Protein AF-A0A8S1NZS0-F1 (afdb_monomer)

Solvent-accessible surface area (backbone atoms only — not comparable to full-atom values): 22366 Å² total; per-residue (Å²): 140,82,88,70,93,69,79,76,88,57,91,76,76,80,72,79,86,80,85,79,80,86,86,72,82,91,85,85,81,87,85,85,84,85,87,84,82,86,85,81,89,86,92,83,90,81,82,81,94,70,85,78,74,78,70,77,85,67,75,77,87,76,78,76,76,89,68,89,74,79,95,69,100,64,89,71,76,60,62,67,59,50,51,51,54,54,50,51,50,67,73,40,63,88,79,57,61,64,71,59,52,51,53,52,46,50,54,53,43,51,53,36,51,53,52,38,52,51,19,60,79,68,76,42,92,37,68,73,44,51,55,50,44,52,50,44,32,55,48,52,18,50,52,29,46,76,53,66,38,34,69,63,17,39,49,34,53,47,49,49,63,75,75,44,90,70,81,53,38,67,62,45,19,51,52,26,47,54,43,18,53,33,28,43,77,62,69,36,50,65,63,16,49,56,33,37,55,56,17,39,59,28,26,57,76,70,63,40,42,51,60,38,18,56,44,34,39,53,48,14,47,49,30,27,79,70,70,38,50,69,61,14,52,52,30,30,53,52,18,48,54,34,37,50,69,61,35,72,96,44,71,63,79,43,30,67,52,34,42,50,45,16,49,40,27,42,74,71,65,38,49,69,63,15,50,57,30,42,53,50,25,51,56,36,48,50,75,77,39,91,52,88,49,39,58,85,44,22,66,57,28,40,51,51,12,52,48,28,46,76,72,67,39,51,69,61,11,47,52,25,31,52,50,18,55,59,10,60,83,80,62,56,67,61,49,22,52,45,26,40,52,46,15,55,47,27,46,79,70,70,37,54,70,61,14,49,54,29,39,52,55,20,48,55,42,35,68,73,55,45,58,77,84,35,67,71,46,46,48,50,54,54,65,60,57,66,78,76,81,126

Organism: Paramecium primaurelia (NCBI:txid5886)

Sequence (390 aa):
MSNSLIKEPTKSDCQNQEQMQGLTGSKYLSINPTNLENIMNINGFEPKLQQEMVKPVIDSNIIQTIKTISDDEHQTINLDQINIQLTEIEQDMSNTNFNQILASLNIIFEKLSESINYNIENELPYQKHIVYQLRVSVLLSKVYKFMGDYRTSIHWLQRIRENYLVFDPNFAGKIMVELSKLYFLNFQIRESQEILHQALLHFEKIQWKAEIAKTLLLQARMCSWMNNFDLATKLSYGAISLLREAYINDETKLDQAYFILAECHYVSKKYDTAKEFLVKVLQLKLQTEQQENHPTFLETYNLLGLIHAQIYDLKTSYFYFCQAYKCININPIQKGQILNNLSVIQKFLGQLELAGRCQNVANEIYGKFLSENHYLFKRLVLNSIIESQQ

pLDDT: mean 79.5, std 25.77, range [21.34, 98.38]

Radius of gyration: 25.46 Å; Cα contacts (8 Å, |Δi|>4): 378; chains: 1; bounding box: 58×53×76 Å

Nearest PDB structures (foldseek):
  4g2v-assembly1_A  TM=7.480E-01  e=8.561E-06  Mus musculus
  8rtc-assembly2_B  TM=6.155E-01  e=3.350E-05  Bacillus phage phi3T
  8rsv-assembly2_B  TM=6.006E-01  e=7.659E-05  Bacillus phage phi3T
  8rtc-assembly1_A  TM=5.729E-01  e=7.349E-05  Bacillus phage phi3T
  1hz4-assembly1_A  TM=5.115E-01  e=2.339E-04  Escherichia coli

Secondary structure (DSSP, 8-state):
----SS----TTTT---------S-----------------------------------TT-----------S-----HHHHHHHHHHHHHHTTTS-HHHHHHHHHHHHHHHHHHHHHHHHTT---HHHHHHHHHHHHHHHHHHHHTT-HHHHHHHHHHHHHH-----HHHHHHHHHHHHHHHHHTT-HHHHHHHHHHHHHHHHHTT-HHHHHHHHHHHHHHHHHTT-HHHHHHHHHHHHHHHHHHSTT-GGGGHHHHHHHHHHHHHTT-HHHHHHHHHHHHHHHHHH-S-TTSGGGHHHHHHHHHHHHHTT-HHHHHHHHHHHHHT--S-HHHHHHHHHHHHHHHHHTT-HHHHHHHHHHHHHHHHHHS-TTSHHHHHHHHHHHGGG--

Mean predicted aligned error: 12.1 Å

Structure (mmCIF, N/CA/C/O backbone):
data_AF-A0A8S1NZS0-F1
#
_entry.id   AF-A0A8S1NZS0-F1
#
loop_
_atom_site.group_PDB
_atom_site.id
_atom_site.type_symbol
_atom_site.label_atom_id
_atom_site.label_alt_id
_atom_site.label_comp_id
_atom_site.label_asym_id
_atom_site.label_entity_id
_atom_site.label_seq_id
_atom_site.pdbx_PDB_ins_code
_atom_site.Cartn_x
_atom_site.Cartn_y
_atom_site.Cartn_z
_atom_site.occupancy
_atom_site.B_iso_or_equiv
_atom_site.auth_seq_id
_atom_site.auth_comp_id
_atom_site.auth_asym_id
_atom_site.auth_atom_id
_atom_site.pdbx_PDB_model_num
ATOM 1 N N . MET A 1 1 ? -11.697 -28.911 26.126 1.00 26.25 1 MET A N 1
ATOM 2 C CA . MET A 1 1 ? -10.290 -28.516 26.341 1.00 26.25 1 MET A CA 1
ATOM 3 C C . MET A 1 1 ? -9.881 -27.637 25.173 1.00 26.25 1 MET A C 1
ATOM 5 O O . MET A 1 1 ? -9.633 -28.147 24.091 1.00 26.25 1 MET A O 1
ATOM 9 N N . SER A 1 2 ? -9.983 -26.322 25.355 1.00 24.78 2 SER A N 1
ATOM 10 C CA . SER A 1 2 ? -9.797 -25.298 24.324 1.00 24.78 2 SER A CA 1
ATOM 11 C C . SER A 1 2 ? -8.442 -24.617 24.513 1.00 24.78 2 SER A C 1
ATOM 13 O O . SER A 1 2 ? -8.264 -23.857 25.464 1.00 24.78 2 SER A O 1
ATOM 15 N N . ASN A 1 3 ? -7.499 -24.875 23.609 1.00 22.97 3 ASN A N 1
ATOM 16 C CA . ASN A 1 3 ? -6.239 -24.139 23.530 1.00 22.97 3 ASN A CA 1
ATOM 17 C C . ASN A 1 3 ? -6.481 -22.824 22.773 1.00 22.97 3 ASN A C 1
ATOM 19 O O . ASN A 1 3 ? -6.301 -22.762 21.560 1.00 22.97 3 ASN A O 1
ATOM 23 N N . SER A 1 4 ? -6.931 -21.783 23.482 1.00 27.23 4 SER A N 1
ATOM 24 C CA . SER A 1 4 ? -6.875 -20.407 22.973 1.00 27.23 4 SER A CA 1
ATOM 25 C C . SER A 1 4 ? -5.466 -19.863 23.211 1.00 27.23 4 SER A C 1
ATOM 27 O O . SER A 1 4 ? -5.065 -19.670 24.357 1.00 27.23 4 SER A O 1
ATOM 29 N N . LEU A 1 5 ? -4.712 -19.638 22.132 1.00 26.12 5 LEU A N 1
ATOM 30 C CA . LEU A 1 5 ? -3.367 -19.043 22.153 1.00 26.12 5 LEU A CA 1
ATOM 31 C C . LEU A 1 5 ? -3.381 -17.507 22.260 1.00 26.12 5 LEU A C 1
ATOM 33 O O . LEU A 1 5 ? -2.327 -16.886 22.217 1.00 26.12 5 LEU A O 1
ATOM 37 N N . ILE A 1 6 ? -4.551 -16.884 22.430 1.00 30.97 6 ILE A N 1
ATOM 38 C CA . ILE A 1 6 ? -4.674 -15.441 22.652 1.00 30.97 6 ILE A CA 1
ATOM 39 C C . ILE A 1 6 ? -5.481 -15.253 23.937 1.00 30.97 6 ILE A C 1
ATOM 41 O O . ILE A 1 6 ? -6.683 -15.526 23.979 1.00 30.97 6 ILE A O 1
ATOM 45 N N . LYS A 1 7 ? -4.803 -14.846 25.016 1.00 31.20 7 LYS A N 1
ATOM 46 C CA . LYS A 1 7 ? -5.473 -14.395 26.239 1.00 31.20 7 LYS A CA 1
ATOM 47 C C . LYS A 1 7 ? -6.108 -13.039 25.946 1.00 31.20 7 LYS A C 1
ATOM 49 O O . LYS A 1 7 ? -5.405 -12.100 25.585 1.00 31.20 7 LYS A O 1
ATOM 54 N N . GLU A 1 8 ? -7.422 -12.934 26.123 1.00 33.94 8 GLU A N 1
ATOM 55 C CA . GLU A 1 8 ? -8.054 -11.628 26.306 1.00 33.94 8 GLU A CA 1
ATOM 56 C C . GLU A 1 8 ? -7.363 -10.918 27.486 1.00 33.94 8 GLU A C 1
ATOM 58 O O . GLU A 1 8 ? -7.071 -11.580 28.491 1.00 33.94 8 GLU A O 1
ATOM 63 N N . PRO A 1 9 ? -7.053 -9.612 27.391 1.00 34.00 9 PRO A N 1
ATOM 64 C CA . PRO A 1 9 ? -6.367 -8.906 28.464 1.00 34.00 9 PRO A CA 1
ATOM 65 C C . PRO A 1 9 ? -7.216 -8.961 29.739 1.00 34.00 9 PRO A C 1
ATOM 67 O O . PRO A 1 9 ? -8.332 -8.441 29.802 1.00 34.00 9 PRO A O 1
ATOM 70 N N . THR A 1 10 ? -6.694 -9.625 30.769 1.00 35.28 10 THR A N 1
ATOM 71 C CA . THR A 1 10 ? -7.351 -9.714 32.072 1.00 35.28 10 THR A CA 1
ATOM 72 C C . THR A 1 10 ? -7.239 -8.387 32.820 1.00 35.28 10 THR A C 1
ATOM 74 O O . THR A 1 10 ? -6.244 -7.675 32.705 1.00 35.28 10 THR A O 1
ATOM 77 N N . LYS A 1 11 ? -8.250 -8.069 33.645 1.00 35.59 11 LYS A N 1
ATOM 78 C CA . LYS A 1 11 ? -8.364 -6.825 34.441 1.00 35.59 11 LYS A CA 1
ATOM 79 C C . LYS A 1 11 ? -7.124 -6.458 35.289 1.00 35.59 11 LYS A C 1
ATOM 81 O O . LYS A 1 11 ? -7.068 -5.330 35.768 1.00 35.59 11 LYS A O 1
ATOM 86 N N . SER A 1 12 ? -6.162 -7.364 35.487 1.00 29.83 12 SER A N 1
ATOM 87 C CA . SER A 1 12 ? -4.940 -7.142 36.272 1.00 29.83 12 SER A CA 1
ATOM 88 C C . SER A 1 12 ? -3.795 -6.458 35.518 1.00 29.83 12 SER A C 1
ATOM 90 O O . SER A 1 12 ? -2.916 -5.906 36.169 1.00 29.83 12 SER A O 1
ATOM 92 N N . ASP A 1 13 ? -3.797 -6.427 34.181 1.00 32.12 13 ASP A N 1
ATOM 93 C CA . ASP A 1 13 ? -2.652 -5.897 33.414 1.00 32.12 13 ASP A CA 1
ATOM 94 C C . ASP A 1 13 ? -2.707 -4.366 33.217 1.00 32.12 13 ASP A C 1
ATOM 96 O O . ASP A 1 13 ? -1.810 -3.761 32.634 1.00 32.12 13 ASP A O 1
ATOM 100 N N . CYS A 1 14 ? -3.746 -3.706 33.744 1.00 36.06 14 CYS A N 1
ATOM 101 C CA . CYS A 1 14 ? -3.993 -2.267 33.594 1.00 36.06 14 CYS A CA 1
ATOM 102 C C . CYS A 1 14 ? -3.545 -1.399 34.790 1.00 36.06 14 CYS A C 1
ATOM 104 O O . CYS A 1 14 ? -3.998 -0.259 34.891 1.00 36.06 14 CYS A O 1
ATOM 106 N N . GLN A 1 15 ? -2.693 -1.893 35.699 1.00 29.33 15 GLN A N 1
ATOM 107 C CA . GLN A 1 15 ? -2.283 -1.139 36.903 1.00 29.33 15 GLN A CA 1
ATOM 108 C C . GLN A 1 15 ? -0.788 -0.798 37.029 1.00 29.33 15 GLN A C 1
ATOM 110 O O . GLN A 1 15 ? -0.389 -0.252 38.052 1.00 29.33 15 GLN A O 1
ATOM 115 N N . ASN A 1 16 ? 0.037 -0.986 35.996 1.00 30.72 16 ASN A N 1
ATOM 116 C CA . ASN A 1 16 ? 1.441 -0.558 36.059 1.00 30.72 16 ASN A CA 1
ATOM 117 C C . ASN A 1 16 ? 1.642 0.833 35.433 1.00 30.72 16 ASN A C 1
ATOM 119 O O . ASN A 1 16 ? 1.916 0.970 34.244 1.00 30.72 16 ASN A O 1
ATOM 123 N N . GLN A 1 17 ? 1.513 1.868 36.269 1.00 32.56 17 GLN A N 1
ATOM 124 C CA . GLN A 1 17 ? 1.746 3.286 35.950 1.00 32.56 17 GLN A CA 1
ATOM 125 C C . GLN A 1 17 ? 3.237 3.708 35.918 1.00 32.56 17 GLN A C 1
ATOM 127 O O . GLN A 1 17 ? 3.521 4.891 35.759 1.00 32.56 17 GLN A O 1
ATOM 132 N N . GLU A 1 18 ? 4.209 2.790 36.009 1.00 29.86 18 GLU A N 1
ATOM 133 C CA . GLU A 1 18 ? 5.625 3.158 36.231 1.00 29.86 18 GLU A CA 1
ATOM 134 C C . GLU A 1 18 ? 6.588 3.051 35.026 1.00 29.86 18 GLU A C 1
ATOM 136 O O . GLU A 1 18 ? 7.779 3.298 35.178 1.00 29.86 18 GLU A O 1
ATOM 141 N N . GLN A 1 19 ? 6.135 2.790 33.795 1.00 31.44 19 GLN A N 1
ATOM 142 C CA . GLN A 1 19 ? 7.040 2.728 32.621 1.00 31.44 19 GLN A CA 1
ATOM 143 C C . GLN A 1 19 ? 7.032 3.984 31.726 1.00 31.44 19 GLN A C 1
ATOM 145 O O . GLN A 1 19 ? 7.035 3.888 30.502 1.00 31.44 19 GLN A O 1
ATOM 150 N N . MET A 1 20 ? 7.071 5.181 32.324 1.00 30.17 20 MET A N 1
ATOM 151 C CA . MET A 1 20 ? 7.105 6.471 31.601 1.00 30.17 20 MET A CA 1
ATOM 152 C C . MET A 1 20 ? 8.432 7.253 31.728 1.00 30.17 20 MET A C 1
ATOM 154 O O . MET A 1 20 ? 8.438 8.475 31.609 1.00 30.17 20 MET A O 1
ATOM 158 N N . GLN A 1 21 ? 9.576 6.580 31.907 1.00 28.95 21 GLN A N 1
ATOM 159 C CA . GLN A 1 21 ? 10.903 7.237 31.932 1.00 28.95 21 GLN A CA 1
ATOM 160 C C . GLN A 1 21 ? 11.754 7.080 30.652 1.00 28.95 21 GLN A C 1
ATOM 162 O O . GLN A 1 21 ? 12.897 7.519 30.614 1.00 28.95 21 GLN A O 1
ATOM 167 N N . GLY A 1 22 ? 11.215 6.536 29.558 1.00 29.12 22 GLY A N 1
ATOM 168 C CA . GLY A 1 22 ? 11.972 6.327 28.309 1.00 29.12 22 GLY A CA 1
ATOM 169 C C . GLY A 1 22 ? 12.024 7.499 27.314 1.00 29.12 22 GLY A C 1
ATOM 170 O O . GLY A 1 22 ? 12.452 7.298 26.182 1.00 29.12 22 GLY A O 1
ATOM 171 N N . LEU A 1 23 ? 11.558 8.703 27.668 1.00 32.06 23 LEU A N 1
ATOM 172 C CA . LEU A 1 23 ? 11.360 9.817 26.719 1.00 32.06 23 LEU A CA 1
ATOM 173 C C . LEU A 1 23 ? 12.347 10.988 26.879 1.00 32.06 23 LEU A C 1
ATOM 175 O O . LEU A 1 23 ? 11.994 12.136 26.614 1.00 32.06 23 LEU A O 1
ATOM 179 N N . THR A 1 24 ? 13.601 10.724 27.253 1.00 27.34 24 THR A N 1
ATOM 180 C CA . THR A 1 24 ? 14.645 11.762 27.283 1.00 27.34 24 THR A CA 1
ATOM 181 C C . THR A 1 24 ? 16.008 11.247 26.818 1.00 27.34 24 THR A C 1
ATOM 183 O O . THR A 1 24 ? 16.605 10.409 27.480 1.00 27.34 24 THR A O 1
ATOM 186 N N . GLY A 1 25 ? 16.539 11.848 25.747 1.00 24.78 25 GLY A N 1
ATOM 187 C CA . GLY A 1 25 ? 17.979 12.087 25.584 1.00 24.78 25 GLY A CA 1
ATOM 188 C C . GLY A 1 25 ? 18.835 10.986 24.949 1.00 24.78 25 GLY A C 1
ATOM 189 O O . GLY A 1 25 ? 19.008 9.900 25.484 1.00 24.78 25 GLY A O 1
ATOM 190 N N . SER A 1 26 ? 19.471 11.330 23.827 1.00 29.12 26 SER A N 1
ATOM 191 C CA . SER A 1 26 ? 20.555 10.567 23.203 1.00 29.12 26 SER A CA 1
ATOM 192 C C . SER A 1 26 ? 21.778 10.410 24.116 1.00 29.12 26 SER A C 1
ATOM 194 O O . SER A 1 26 ? 22.154 11.391 24.761 1.00 29.12 26 SER A O 1
ATOM 196 N N . LYS A 1 27 ? 22.460 9.258 24.025 1.00 23.75 27 LYS A N 1
ATOM 197 C CA . LYS A 1 27 ? 23.930 9.054 23.983 1.00 23.75 27 LYS A CA 1
ATOM 198 C C . LYS A 1 27 ? 24.260 7.665 24.530 1.00 23.75 27 LYS A C 1
ATOM 200 O O . LYS A 1 27 ? 24.270 7.519 25.736 1.00 23.75 27 LYS A O 1
ATOM 205 N N . TYR A 1 28 ? 24.623 6.712 23.673 1.00 25.61 28 TYR A N 1
ATOM 206 C CA . TYR A 1 28 ? 25.728 5.785 23.949 1.00 25.61 28 TYR A CA 1
ATOM 207 C C . TYR A 1 28 ? 26.340 5.329 22.621 1.00 25.61 28 TYR A C 1
ATOM 209 O O . TYR A 1 28 ? 25.691 4.713 21.781 1.00 25.61 28 TYR A O 1
ATOM 217 N N . LEU A 1 29 ? 27.596 5.732 22.438 1.00 22.47 29 LEU A N 1
ATOM 218 C CA . LEU A 1 29 ? 28.526 5.268 21.420 1.00 22.47 29 LEU A CA 1
ATOM 219 C C . LEU A 1 29 ? 29.114 3.911 21.838 1.00 22.47 29 LEU A C 1
ATOM 221 O O . LEU A 1 29 ? 29.404 3.701 23.011 1.00 22.47 29 LEU A O 1
ATOM 225 N N . SER A 1 30 ? 29.334 3.068 20.826 1.00 23.08 30 SER A N 1
ATOM 226 C CA . SER A 1 30 ? 30.471 2.153 20.632 1.00 23.08 30 SER A CA 1
ATOM 227 C C . SER A 1 30 ? 30.956 1.280 21.796 1.00 23.08 30 SER A C 1
ATOM 229 O O . SER A 1 30 ? 31.664 1.777 22.666 1.00 23.08 30 SER A O 1
ATOM 231 N N . ILE A 1 31 ? 30.799 -0.044 21.655 1.00 24.03 31 ILE A N 1
ATOM 232 C CA . ILE A 1 31 ? 31.847 -1.027 21.993 1.00 24.03 31 ILE A CA 1
ATOM 233 C C . ILE A 1 31 ? 31.785 -2.183 20.971 1.00 24.03 31 ILE A C 1
ATOM 235 O O . ILE A 1 31 ? 30.819 -2.935 20.934 1.00 24.03 31 ILE A O 1
ATOM 239 N N . ASN A 1 32 ? 32.832 -2.308 20.150 1.00 22.72 32 ASN A N 1
ATOM 240 C CA . ASN A 1 32 ? 33.303 -3.573 19.561 1.00 22.72 32 ASN A CA 1
ATOM 241 C C . ASN A 1 32 ? 34.214 -4.241 20.614 1.00 22.72 32 ASN A C 1
ATOM 243 O O . ASN A 1 32 ? 34.877 -3.490 21.340 1.00 22.72 32 ASN A O 1
ATOM 247 N N . PRO A 1 33 ? 34.324 -5.586 20.705 1.00 26.41 33 PRO A N 1
ATOM 248 C CA . PRO A 1 33 ? 35.338 -6.242 19.866 1.00 26.41 33 PRO A CA 1
ATOM 249 C C . PRO A 1 33 ? 35.125 -7.739 19.498 1.00 26.41 33 PRO A C 1
ATOM 251 O O . PRO A 1 33 ? 34.581 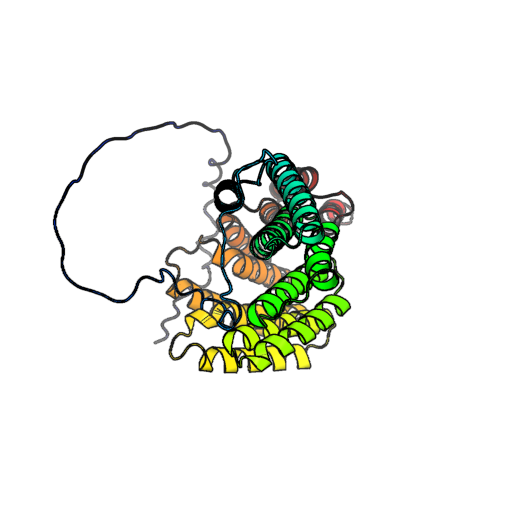-8.536 20.250 1.00 26.41 33 PRO A O 1
ATOM 254 N N . THR A 1 34 ? 35.684 -8.076 18.327 1.00 22.97 34 THR A N 1
ATOM 255 C CA . THR A 1 34 ? 36.496 -9.262 17.955 1.00 22.97 34 THR A CA 1
ATOM 256 C C . THR A 1 34 ? 35.988 -10.710 18.072 1.00 22.97 34 THR A C 1
ATOM 258 O O . THR A 1 34 ? 35.722 -11.219 19.153 1.00 22.97 34 THR A O 1
ATOM 261 N N . ASN A 1 3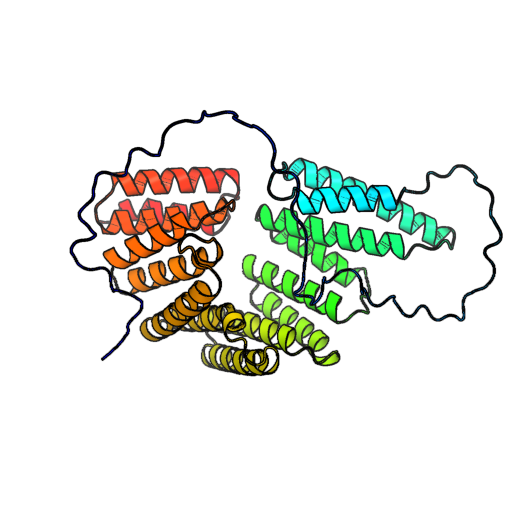5 ? 36.166 -11.393 16.931 1.00 22.48 35 ASN A N 1
ATOM 262 C CA . ASN A 1 35 ? 36.634 -12.771 16.724 1.00 22.48 35 ASN A CA 1
ATOM 263 C C . ASN A 1 35 ? 35.754 -13.947 17.164 1.00 22.48 35 ASN A C 1
ATOM 265 O O . ASN A 1 35 ? 35.773 -14.370 18.314 1.00 22.48 35 ASN A O 1
ATOM 269 N N . LEU A 1 36 ? 35.177 -14.610 16.159 1.00 24.98 36 LEU A N 1
ATOM 270 C CA . LEU A 1 36 ? 35.115 -16.070 16.103 1.00 24.98 36 LEU A CA 1
ATOM 271 C C . LEU A 1 36 ? 35.247 -16.509 14.639 1.00 24.98 36 LEU A C 1
ATOM 273 O O . LEU A 1 36 ? 34.287 -16.530 13.873 1.00 24.98 36 LEU A O 1
ATOM 277 N N . GLU A 1 37 ? 36.489 -16.800 14.258 1.00 21.34 37 GLU A N 1
ATOM 278 C CA . GLU A 1 37 ? 36.813 -17.597 13.082 1.00 21.34 37 GLU A CA 1
ATOM 279 C C . GLU A 1 37 ? 36.478 -19.073 13.349 1.00 21.34 37 GLU A C 1
ATOM 281 O O . GLU A 1 37 ? 36.821 -19.616 14.396 1.00 21.34 37 GLU A O 1
ATOM 286 N N . ASN A 1 38 ? 35.886 -19.701 12.329 1.00 24.42 38 ASN A N 1
ATOM 287 C CA . ASN A 1 38 ? 35.944 -21.122 11.981 1.00 24.42 38 ASN A CA 1
ATOM 288 C C . ASN A 1 38 ? 35.380 -22.159 12.972 1.00 24.42 38 ASN A C 1
ATOM 290 O O . ASN A 1 38 ? 36.015 -22.508 13.956 1.00 24.42 38 ASN A O 1
ATOM 294 N N . ILE A 1 39 ? 34.278 -22.809 12.569 1.00 24.62 39 ILE A N 1
ATOM 295 C CA . ILE A 1 39 ? 34.242 -24.262 12.318 1.00 24.62 39 ILE A CA 1
ATOM 296 C C . ILE A 1 39 ? 33.180 -24.572 11.249 1.00 24.62 39 ILE A C 1
ATOM 298 O O . ILE A 1 39 ? 32.143 -23.927 11.124 1.00 24.62 39 ILE A O 1
ATOM 302 N N . MET A 1 40 ? 33.553 -25.551 10.437 1.00 21.61 40 MET A N 1
ATOM 303 C CA . MET A 1 40 ? 33.023 -26.005 9.163 1.00 21.61 40 MET A CA 1
ATOM 304 C C . MET A 1 40 ? 31.633 -26.667 9.224 1.00 21.61 40 MET A C 1
ATOM 306 O O . MET A 1 40 ? 31.374 -27.509 10.072 1.00 21.61 40 MET A O 1
ATOM 310 N N . ASN A 1 41 ? 30.808 -26.319 8.229 1.00 24.05 41 ASN A N 1
ATOM 311 C CA . ASN A 1 41 ? 30.302 -27.201 7.165 1.00 24.05 41 ASN A CA 1
ATOM 312 C C . ASN A 1 41 ? 29.638 -28.544 7.568 1.00 24.05 41 ASN A C 1
ATOM 314 O O . ASN A 1 41 ? 30.324 -29.441 8.049 1.00 24.05 41 ASN A O 1
ATOM 318 N N . ILE A 1 42 ? 28.350 -28.725 7.214 1.00 23.30 42 ILE A N 1
ATOM 319 C CA . ILE A 1 42 ? 27.843 -29.731 6.241 1.00 23.30 42 ILE A CA 1
ATOM 320 C C . ILE A 1 42 ? 26.293 -29.868 6.309 1.00 23.30 42 ILE A C 1
ATOM 322 O O . ILE A 1 42 ? 25.722 -30.222 7.335 1.00 23.30 42 ILE A O 1
ATOM 326 N N . ASN A 1 43 ? 25.675 -29.673 5.133 1.00 24.36 43 ASN A N 1
ATOM 327 C CA . ASN A 1 43 ? 24.401 -30.194 4.596 1.00 24.36 43 ASN A CA 1
ATOM 328 C C . ASN A 1 43 ? 23.028 -29.609 4.985 1.00 24.36 43 ASN A C 1
ATOM 330 O O . ASN A 1 43 ? 22.453 -29.904 6.026 1.00 24.36 43 ASN A O 1
ATOM 334 N N . GLY A 1 44 ? 22.434 -28.935 3.991 1.00 23.72 44 GLY A N 1
ATOM 335 C CA . GLY A 1 44 ? 21.007 -28.627 3.869 1.00 23.72 44 GLY A CA 1
ATOM 336 C C . GLY A 1 44 ? 20.737 -27.721 2.661 1.00 23.72 44 GLY A C 1
ATOM 337 O O . GLY A 1 44 ? 20.293 -26.593 2.829 1.00 23.72 44 GLY A O 1
ATOM 338 N N . PHE A 1 45 ? 21.126 -28.164 1.461 1.00 23.73 45 PHE A N 1
ATOM 339 C CA . PHE A 1 45 ? 20.950 -27.433 0.199 1.00 23.73 45 PHE A CA 1
ATOM 340 C C . PHE A 1 45 ? 19.472 -27.351 -0.207 1.00 23.73 45 PHE A C 1
ATOM 342 O O . PHE A 1 45 ? 18.866 -28.399 -0.387 1.00 23.73 45 PHE A O 1
ATOM 349 N N . GLU A 1 46 ? 18.954 -26.133 -0.426 1.00 25.03 46 GLU A N 1
ATOM 350 C CA . GLU A 1 46 ? 18.085 -25.738 -1.559 1.00 25.03 46 GLU A CA 1
ATOM 351 C C . GLU A 1 46 ? 17.820 -24.205 -1.557 1.00 25.03 46 GLU A C 1
ATOM 353 O O . GLU A 1 46 ? 18.123 -23.540 -0.566 1.00 25.03 46 GLU A O 1
ATOM 358 N N . PRO A 1 47 ? 17.455 -23.576 -2.696 1.00 26.88 47 PRO A N 1
ATOM 359 C CA . PRO A 1 47 ? 18.422 -22.841 -3.509 1.00 26.88 47 PRO A CA 1
ATOM 360 C C . PRO A 1 47 ? 18.373 -21.311 -3.361 1.00 26.88 47 PRO A C 1
ATOM 362 O O . PRO A 1 47 ? 17.334 -20.681 -3.173 1.00 26.88 47 PRO A O 1
ATOM 365 N N . LYS A 1 48 ? 19.551 -20.707 -3.553 1.00 27.62 48 LYS A N 1
ATOM 366 C CA . LYS A 1 48 ? 19.760 -19.265 -3.705 1.00 27.62 48 LYS A CA 1
ATOM 367 C C . LYS A 1 48 ? 19.121 -18.783 -5.009 1.00 27.62 48 LYS A C 1
ATOM 369 O O . LYS A 1 48 ? 19.565 -19.159 -6.089 1.00 27.62 48 LYS A O 1
ATOM 374 N N . LEU A 1 49 ? 18.145 -17.885 -4.904 1.00 26.36 49 LEU A N 1
ATOM 375 C CA . LEU A 1 49 ? 17.700 -17.023 -5.999 1.00 26.36 49 LEU A CA 1
ATOM 376 C C . LEU A 1 49 ? 18.822 -16.026 -6.346 1.00 26.36 49 LEU A C 1
ATOM 378 O O . LEU A 1 49 ? 18.841 -14.887 -5.885 1.00 26.36 49 LEU A O 1
ATOM 382 N N . GLN A 1 50 ? 19.782 -16.471 -7.153 1.00 27.22 50 GLN A N 1
ATOM 383 C CA . GLN A 1 50 ? 20.641 -15.604 -7.951 1.00 27.22 50 GLN A CA 1
ATOM 384 C C . GLN A 1 50 ? 20.381 -15.907 -9.428 1.00 27.22 50 GLN A C 1
ATOM 386 O O . GLN A 1 50 ? 20.625 -17.012 -9.889 1.00 27.22 50 GLN A O 1
ATOM 391 N N . GLN A 1 51 ? 19.912 -14.877 -10.135 1.00 32.59 51 GLN A N 1
ATOM 392 C CA . GLN A 1 51 ? 19.969 -14.713 -11.589 1.00 32.59 51 GLN A CA 1
ATOM 393 C C . GLN A 1 51 ? 19.247 -15.752 -12.457 1.00 32.59 51 GLN A C 1
ATOM 395 O O . GLN A 1 51 ? 19.892 -16.570 -13.089 1.00 32.59 51 GLN A O 1
ATOM 400 N N . GLU A 1 52 ? 17.944 -15.557 -12.667 1.00 24.36 52 GLU A N 1
ATOM 401 C CA . GLU A 1 52 ? 17.358 -15.710 -14.006 1.00 24.36 52 GLU A CA 1
ATOM 4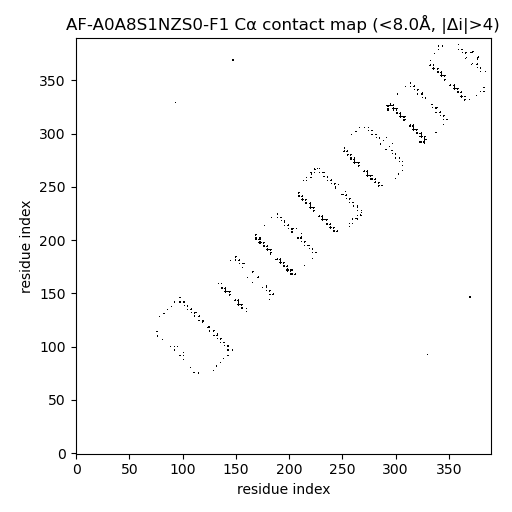02 C C . GLU A 1 52 ? 16.340 -14.585 -14.231 1.00 24.36 52 GLU A C 1
ATOM 404 O O . GLU A 1 52 ? 15.126 -14.745 -14.137 1.00 24.36 52 GLU A O 1
ATOM 409 N N . MET A 1 53 ? 16.851 -13.391 -14.549 1.00 24.00 53 MET A N 1
ATOM 410 C CA . MET A 1 53 ? 16.162 -12.623 -15.578 1.00 24.00 53 MET A CA 1
ATOM 411 C C . MET A 1 53 ? 16.186 -13.516 -16.813 1.00 24.00 53 MET A C 1
ATOM 413 O O . MET A 1 53 ? 17.268 -13.818 -17.319 1.00 24.00 53 MET A O 1
ATOM 417 N N . VAL A 1 54 ? 15.018 -13.950 -17.280 1.00 23.55 54 VAL A N 1
ATOM 418 C CA . VAL A 1 54 ? 14.891 -14.463 -18.642 1.00 23.55 54 VAL A CA 1
ATOM 419 C C . VAL A 1 54 ? 15.506 -13.389 -19.529 1.00 23.55 54 VAL A C 1
ATOM 421 O O . VAL A 1 54 ? 15.003 -12.263 -19.590 1.00 23.55 54 VAL A O 1
ATOM 424 N N . LYS A 1 55 ? 16.663 -13.697 -20.129 1.00 23.98 55 LYS A N 1
ATOM 425 C CA . LYS A 1 55 ? 17.244 -12.844 -21.163 1.00 23.98 55 LYS A CA 1
ATOM 426 C C . LYS A 1 55 ? 16.118 -12.581 -22.161 1.00 23.98 55 LYS A C 1
ATOM 428 O O . LYS A 1 55 ? 15.457 -13.550 -22.546 1.00 23.98 55 LYS A O 1
ATOM 433 N N . PRO A 1 56 ? 15.867 -11.329 -22.579 1.00 26.31 56 PRO A N 1
ATOM 434 C CA . PRO A 1 56 ? 14.997 -11.126 -23.722 1.00 26.31 56 PRO A CA 1
ATOM 435 C C . PRO A 1 56 ? 15.525 -12.023 -24.841 1.00 26.31 56 PRO A C 1
ATOM 437 O O . PRO A 1 56 ? 16.732 -12.047 -25.100 1.00 26.31 56 PRO A O 1
ATOM 440 N N . VAL A 1 57 ? 14.640 -12.814 -25.447 1.00 24.62 57 VAL A N 1
ATOM 441 C CA . VAL A 1 57 ? 14.947 -13.477 -26.710 1.00 24.62 57 VAL A CA 1
ATOM 442 C C . VAL A 1 57 ? 15.146 -12.341 -27.704 1.00 24.62 57 VAL A C 1
ATOM 444 O O . VAL A 1 57 ? 14.192 -11.778 -28.232 1.00 24.62 57 VAL A O 1
ATOM 447 N N . ILE A 1 58 ? 16.400 -11.923 -27.853 1.00 29.92 58 ILE A N 1
ATOM 448 C CA . ILE A 1 58 ? 16.837 -11.07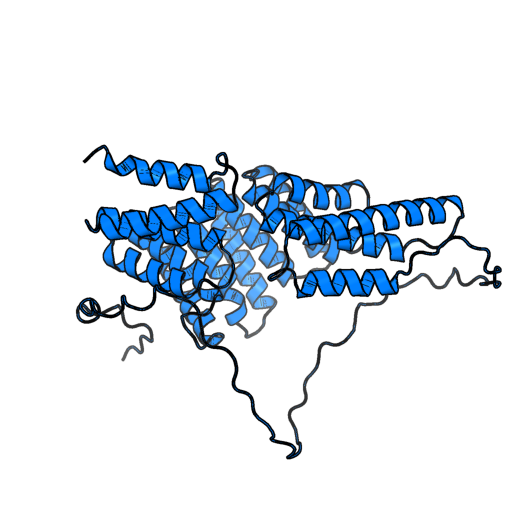3 -28.946 1.00 29.92 58 ILE A CA 1
ATOM 449 C C . ILE A 1 58 ? 16.755 -11.976 -30.169 1.00 29.92 58 ILE A C 1
ATOM 451 O O . ILE A 1 58 ? 17.420 -13.014 -30.221 1.00 29.92 58 ILE A O 1
ATOM 455 N N . ASP A 1 59 ? 15.890 -11.608 -31.108 1.00 25.98 59 ASP A N 1
ATOM 456 C CA . ASP A 1 59 ? 15.833 -12.232 -32.422 1.00 25.98 59 ASP A CA 1
ATOM 457 C C . ASP A 1 59 ? 17.253 -12.228 -33.010 1.00 25.98 59 ASP A C 1
ATOM 459 O O . ASP A 1 59 ? 17.876 -11.181 -33.201 1.00 25.98 59 ASP A O 1
ATOM 463 N N . SER A 1 60 ? 17.816 -13.419 -33.195 1.00 29.33 60 SER A N 1
ATOM 464 C CA . SER A 1 60 ? 19.240 -13.632 -33.492 1.00 29.33 60 SER A CA 1
ATOM 465 C C . SER A 1 60 ? 19.596 -13.275 -34.938 1.00 29.33 60 SER A C 1
ATOM 467 O O . SER A 1 60 ? 20.739 -13.441 -35.356 1.00 29.33 60 SER A O 1
ATOM 469 N N . ASN A 1 61 ? 18.634 -12.754 -35.700 1.00 30.80 61 ASN A N 1
ATOM 470 C CA . ASN A 1 61 ? 18.794 -12.411 -37.106 1.00 30.80 61 ASN A CA 1
ATOM 471 C C . ASN A 1 61 ? 19.384 -11.013 -37.357 1.00 30.80 61 ASN A C 1
ATOM 473 O O . ASN A 1 61 ? 19.527 -10.619 -38.510 1.00 30.80 61 ASN A O 1
ATOM 477 N N . ILE A 1 62 ? 19.801 -10.284 -36.314 1.00 34.88 62 ILE A N 1
ATOM 478 C CA . ILE A 1 62 ? 20.561 -9.029 -36.451 1.00 34.88 62 ILE A CA 1
ATOM 479 C C . ILE A 1 62 ? 21.930 -9.173 -35.771 1.00 34.88 62 ILE A C 1
ATOM 481 O O . ILE A 1 62 ? 22.325 -8.395 -34.910 1.00 34.88 62 ILE A O 1
ATOM 485 N N . ILE A 1 63 ? 22.680 -10.208 -36.151 1.00 33.66 63 ILE A N 1
ATOM 486 C CA . ILE A 1 63 ? 24.139 -10.215 -36.002 1.00 33.66 63 ILE A CA 1
ATOM 487 C C . ILE A 1 63 ? 24.709 -9.877 -37.377 1.00 33.66 63 ILE A C 1
ATOM 489 O O . ILE A 1 63 ? 25.106 -10.752 -38.141 1.00 33.66 63 ILE A O 1
ATOM 493 N N . GLN A 1 64 ? 24.730 -8.589 -37.715 1.00 32.69 64 GLN A N 1
ATOM 494 C CA . GLN A 1 64 ? 25.614 -8.088 -38.760 1.00 32.69 64 GLN A CA 1
ATOM 495 C C . GLN A 1 64 ? 26.578 -7.070 -38.155 1.00 32.69 64 GLN A C 1
ATOM 497 O O . GLN A 1 64 ? 26.272 -5.901 -37.976 1.00 32.69 64 GLN A O 1
ATOM 502 N N . THR A 1 65 ? 27.772 -7.591 -37.878 1.00 31.61 65 THR A N 1
ATOM 503 C CA . THR A 1 65 ? 29.067 -6.915 -38.008 1.00 31.61 65 THR A CA 1
ATOM 504 C C . THR A 1 65 ? 29.249 -5.620 -37.211 1.00 31.61 65 THR A C 1
ATOM 506 O O . THR A 1 65 ? 29.185 -4.520 -37.753 1.00 31.61 65 THR A O 1
ATOM 509 N N . ILE A 1 66 ? 29.634 -5.758 -35.937 1.00 32.84 66 ILE A N 1
ATOM 510 C CA . ILE A 1 66 ? 30.360 -4.701 -35.222 1.00 32.84 66 ILE A CA 1
ATOM 511 C C . ILE A 1 66 ? 31.728 -4.562 -35.904 1.00 32.84 66 ILE A C 1
ATOM 513 O O . ILE A 1 66 ? 32.670 -5.296 -35.607 1.00 32.84 66 ILE A O 1
ATOM 517 N N . LYS A 1 67 ? 31.827 -3.648 -36.872 1.00 32.47 67 LYS A N 1
ATOM 518 C CA . LYS A 1 67 ? 33.105 -3.026 -37.211 1.00 32.47 67 LYS A CA 1
ATOM 519 C C . LYS A 1 67 ? 33.395 -2.012 -36.113 1.00 32.47 67 LYS A C 1
ATOM 521 O O . LYS A 1 67 ? 32.561 -1.165 -35.820 1.00 32.47 67 LYS A O 1
ATOM 526 N N . THR A 1 68 ? 34.566 -2.144 -35.508 1.00 41.47 68 THR A N 1
ATOM 527 C CA . THR A 1 68 ? 35.177 -1.175 -34.599 1.00 41.47 68 THR A CA 1
ATOM 528 C C . THR A 1 68 ? 35.146 0.216 -35.232 1.00 41.47 68 THR A C 1
ATOM 530 O O . THR A 1 68 ? 35.898 0.477 -36.173 1.00 41.47 68 THR A O 1
ATOM 533 N N . ILE A 1 69 ? 34.247 1.073 -34.752 1.00 39.19 69 ILE A N 1
ATOM 534 C CA . ILE A 1 69 ? 34.262 2.511 -35.023 1.00 39.19 69 ILE A CA 1
ATOM 535 C C . ILE A 1 69 ? 35.143 3.140 -33.946 1.00 39.19 69 ILE A C 1
ATOM 537 O O . ILE A 1 69 ? 35.063 2.759 -32.780 1.00 39.19 69 ILE A O 1
ATOM 541 N N . SER A 1 70 ? 36.044 4.011 -34.392 1.00 37.44 70 SER A N 1
ATOM 542 C CA . SER A 1 70 ? 37.047 4.698 -33.590 1.00 37.44 70 SER A CA 1
ATOM 543 C C . SER A 1 70 ? 36.423 5.551 -32.491 1.00 37.44 70 SER A C 1
ATOM 545 O O . SER A 1 70 ? 35.423 6.231 -32.721 1.00 37.44 70 SER A O 1
ATOM 547 N N . ASP A 1 71 ? 37.073 5.524 -31.329 1.00 41.66 71 ASP A N 1
ATOM 548 C CA . ASP A 1 71 ? 36.860 6.427 -30.203 1.00 41.66 71 ASP A CA 1
ATOM 549 C C . ASP A 1 71 ? 37.180 7.870 -30.626 1.00 41.66 71 ASP A C 1
ATOM 551 O O . ASP A 1 71 ? 38.326 8.304 -30.526 1.00 41.66 71 ASP A O 1
ATOM 555 N N . ASP A 1 72 ? 36.178 8.607 -31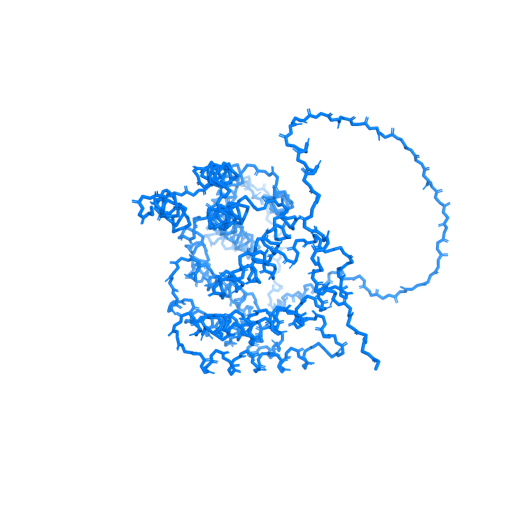.104 1.00 38.69 72 ASP A N 1
ATOM 556 C CA . ASP A 1 72 ? 36.212 10.070 -31.120 1.00 38.69 72 ASP A CA 1
ATOM 557 C C . ASP A 1 72 ? 35.267 10.611 -30.037 1.00 38.69 72 ASP A C 1
ATOM 559 O O . ASP A 1 72 ? 34.159 10.119 -29.810 1.00 38.69 72 ASP A O 1
ATOM 563 N N . GLU A 1 73 ? 35.776 11.605 -29.316 1.00 40.88 73 GLU A N 1
ATOM 564 C CA . GLU A 1 73 ? 35.348 12.111 -28.013 1.00 40.88 73 GLU A CA 1
ATOM 565 C C . GLU A 1 73 ? 33.928 12.709 -27.981 1.00 40.88 73 GLU A C 1
ATOM 567 O O . GLU A 1 73 ? 33.717 13.925 -27.928 1.00 40.88 73 GLU A O 1
ATOM 572 N N . HIS A 1 74 ? 32.921 11.851 -27.876 1.00 47.44 74 HIS A N 1
ATOM 573 C CA . HIS A 1 74 ? 31.656 12.204 -27.242 1.00 47.44 74 HIS A CA 1
ATOM 574 C C . HIS A 1 74 ? 31.525 11.388 -25.966 1.00 47.44 74 HIS A C 1
ATOM 576 O O . HIS A 1 74 ? 31.633 10.168 -25.997 1.00 47.44 74 HIS A O 1
ATOM 582 N N . GLN A 1 75 ? 31.368 12.073 -24.827 1.00 51.62 75 GLN A N 1
ATOM 583 C CA . GLN A 1 75 ? 31.269 11.470 -23.497 1.00 51.62 75 GLN A CA 1
ATOM 584 C C . GLN A 1 75 ? 30.123 10.453 -23.464 1.00 51.62 75 GLN A C 1
ATOM 586 O O . GLN A 1 75 ? 28.986 10.778 -23.125 1.00 51.62 75 GLN A O 1
ATOM 591 N N . THR A 1 76 ? 30.418 9.204 -23.814 1.00 66.25 76 THR A N 1
ATOM 592 C CA . THR A 1 76 ? 29.482 8.099 -23.685 1.00 66.25 76 THR A CA 1
ATOM 593 C C . THR A 1 76 ? 29.165 7.978 -22.207 1.00 66.25 76 THR A C 1
ATOM 595 O O . THR A 1 76 ? 30.056 7.720 -21.391 1.00 66.25 76 THR A O 1
ATOM 598 N N . ILE A 1 77 ? 27.908 8.217 -21.841 1.00 82.38 77 ILE A N 1
ATOM 599 C CA . ILE A 1 77 ? 27.456 8.049 -20.466 1.00 82.38 77 ILE A CA 1
ATOM 600 C C . ILE A 1 77 ? 27.883 6.671 -19.964 1.00 82.38 77 ILE A C 1
ATOM 602 O O . ILE A 1 77 ? 27.551 5.645 -20.563 1.00 82.38 77 ILE A O 1
ATOM 606 N N . ASN A 1 78 ? 28.582 6.644 -18.829 1.00 89.94 78 ASN A N 1
ATOM 607 C CA . ASN A 1 78 ? 28.959 5.397 -18.188 1.00 89.94 78 ASN A CA 1
ATOM 608 C C . ASN A 1 78 ? 27.727 4.764 -17.523 1.00 89.94 78 ASN A C 1
ATOM 610 O O . ASN A 1 78 ? 27.355 5.067 -16.387 1.00 89.94 78 ASN A O 1
ATOM 614 N N . LEU A 1 79 ? 27.077 3.876 -18.270 1.00 91.38 79 LEU A N 1
ATOM 615 C CA . LEU A 1 79 ? 25.872 3.170 -17.855 1.00 91.38 79 LEU A CA 1
ATOM 616 C C . LEU A 1 79 ? 26.066 2.275 -16.626 1.00 91.38 79 LEU A C 1
ATOM 618 O O . LEU A 1 79 ? 25.109 2.040 -15.885 1.00 91.38 79 LEU A O 1
ATOM 622 N N . ASP A 1 80 ? 27.274 1.765 -16.405 1.00 91.56 80 ASP A N 1
ATOM 623 C CA . ASP A 1 80 ? 27.557 0.911 -15.254 1.00 91.56 80 ASP A CA 1
ATOM 624 C C . ASP A 1 80 ? 27.714 1.759 -13.987 1.00 91.56 80 ASP A C 1
ATOM 626 O O . ASP A 1 80 ? 27.194 1.393 -12.933 1.00 91.56 80 ASP A O 1
ATOM 630 N N . GLN A 1 81 ? 28.293 2.959 -14.108 1.00 92.56 81 GLN A N 1
ATOM 631 C CA . GLN A 1 81 ? 28.295 3.952 -13.033 1.00 92.56 81 GLN A CA 1
ATOM 632 C C . GLN A 1 81 ? 26.874 4.409 -12.674 1.00 92.56 81 GLN A C 1
ATOM 634 O O . GLN A 1 81 ? 26.546 4.486 -11.491 1.00 92.56 81 GLN A O 1
ATOM 639 N N . ILE A 1 82 ? 26.007 4.655 -13.666 1.00 93.38 82 ILE A N 1
ATOM 640 C CA . ILE A 1 82 ? 24.586 4.951 -13.406 1.00 93.38 82 ILE A CA 1
ATOM 641 C C . ILE A 1 82 ? 23.933 3.797 -12.646 1.00 93.38 82 ILE A C 1
ATOM 643 O O . ILE A 1 82 ? 23.230 4.023 -11.666 1.00 93.38 82 ILE A O 1
ATOM 647 N N . ASN A 1 83 ? 24.168 2.553 -13.061 1.00 93.31 83 ASN A N 1
ATOM 648 C CA . ASN A 1 83 ? 23.583 1.398 -12.390 1.00 93.31 83 ASN A CA 1
ATOM 649 C C . ASN A 1 83 ? 24.003 1.293 -10.916 1.00 93.31 83 ASN A C 1
ATOM 651 O O . ASN A 1 83 ? 23.165 0.975 -10.069 1.00 93.31 83 ASN A O 1
ATOM 655 N N . ILE A 1 84 ? 25.274 1.576 -10.615 1.00 93.62 84 ILE A N 1
ATOM 656 C CA . ILE A 1 84 ? 25.792 1.626 -9.242 1.00 93.62 84 ILE A CA 1
ATOM 657 C C . ILE A 1 84 ? 25.057 2.714 -8.452 1.00 93.62 84 ILE A C 1
ATOM 659 O O . ILE A 1 84 ? 24.441 2.397 -7.438 1.00 93.62 84 ILE A O 1
ATOM 663 N N . GLN A 1 85 ? 24.998 3.944 -8.971 1.00 93.38 85 GLN A N 1
ATOM 664 C CA . GLN A 1 85 ? 24.314 5.065 -8.309 1.00 93.38 85 GLN A CA 1
ATOM 665 C C . GLN A 1 85 ? 22.832 4.776 -8.033 1.00 93.38 85 GLN A C 1
ATOM 667 O O . GLN A 1 85 ? 22.333 5.045 -6.944 1.00 93.38 85 GLN A O 1
ATOM 672 N N . LEU A 1 86 ? 22.109 4.196 -8.996 1.00 94.19 86 LEU A N 1
ATOM 673 C CA . LEU A 1 86 ? 20.699 3.841 -8.802 1.00 94.19 86 LEU A CA 1
ATOM 674 C C . LEU A 1 86 ? 20.518 2.748 -7.745 1.00 94.19 86 LEU A C 1
ATOM 676 O O . LEU A 1 86 ? 19.533 2.765 -7.010 1.00 94.19 86 LEU A O 1
ATOM 680 N N . THR A 1 87 ? 21.461 1.813 -7.658 1.00 93.50 87 THR A N 1
ATOM 681 C CA . THR A 1 87 ? 21.436 0.745 -6.653 1.00 93.50 87 THR A CA 1
ATOM 682 C C . THR A 1 87 ? 21.737 1.292 -5.257 1.00 93.50 87 THR A C 1
ATOM 684 O O . THR A 1 87 ? 21.061 0.913 -4.305 1.00 93.50 87 THR A O 1
ATOM 687 N N . GLU A 1 88 ? 22.680 2.227 -5.133 1.00 91.94 88 GLU A N 1
ATOM 688 C CA . GLU A 1 88 ? 22.967 2.936 -3.878 1.00 91.94 88 GLU A CA 1
ATOM 689 C C . GLU A 1 88 ? 21.747 3.733 -3.396 1.00 91.94 88 GLU A C 1
ATOM 691 O O . GLU A 1 88 ? 21.347 3.609 -2.240 1.00 91.94 88 GLU A O 1
ATOM 696 N N . ILE A 1 89 ? 21.086 4.470 -4.298 1.00 91.50 89 ILE A N 1
ATOM 697 C CA . ILE A 1 89 ? 19.849 5.207 -3.990 1.00 91.50 89 ILE A CA 1
ATOM 698 C C . ILE A 1 89 ? 18.738 4.263 -3.512 1.00 91.50 89 ILE A C 1
ATOM 700 O O . ILE A 1 89 ? 17.993 4.595 -2.592 1.00 91.50 89 ILE A O 1
ATOM 704 N N . GLU A 1 90 ? 18.594 3.091 -4.132 1.00 89.81 90 GLU A N 1
ATOM 705 C CA . GLU A 1 90 ? 17.601 2.094 -3.724 1.00 89.81 90 GLU A CA 1
ATOM 706 C C . GLU A 1 90 ? 17.871 1.524 -2.330 1.00 89.81 90 GLU A C 1
ATOM 708 O O . GLU A 1 90 ? 16.923 1.309 -1.572 1.00 89.81 90 GLU A O 1
ATOM 713 N N . GLN A 1 91 ? 19.139 1.284 -1.999 1.00 87.31 91 GLN A N 1
ATOM 714 C CA . GLN A 1 91 ? 19.545 0.724 -0.712 1.00 87.31 91 GLN A CA 1
ATOM 715 C C . GLN A 1 91 ? 19.453 1.745 0.425 1.00 87.31 91 GLN A C 1
ATOM 717 O O . GLN A 1 91 ? 19.048 1.377 1.525 1.00 87.31 91 GLN A O 1
ATOM 722 N N . ASP A 1 92 ? 19.780 3.014 0.166 1.00 82.94 92 ASP A N 1
ATOM 723 C CA . ASP A 1 92 ? 19.838 4.055 1.200 1.00 82.94 92 ASP A CA 1
ATOM 724 C C . ASP A 1 92 ? 18.580 4.939 1.278 1.00 82.94 92 ASP A C 1
ATOM 726 O O . ASP A 1 92 ? 18.516 5.892 2.055 1.00 82.94 92 ASP A O 1
ATOM 730 N N . MET A 1 93 ? 17.519 4.599 0.535 1.00 78.12 93 MET A N 1
ATOM 731 C CA . MET A 1 93 ? 16.287 5.398 0.454 1.00 78.12 93 MET A CA 1
ATOM 732 C C . MET A 1 93 ? 15.651 5.712 1.824 1.00 78.12 93 MET A C 1
ATOM 734 O O . MET A 1 93 ? 14.907 6.684 1.944 1.00 78.12 93 MET A O 1
ATOM 738 N N . SER A 1 94 ? 15.924 4.905 2.855 1.00 67.44 94 SER A N 1
ATOM 739 C CA . SER A 1 94 ? 15.432 5.119 4.220 1.00 67.44 94 SER A CA 1
ATOM 740 C C . SER A 1 94 ? 16.260 6.096 5.063 1.00 67.44 94 SER A C 1
ATOM 742 O O . SER A 1 94 ? 15.724 6.600 6.050 1.00 67.44 94 SER A O 1
ATOM 744 N N . ASN A 1 95 ? 17.527 6.364 4.717 1.00 68.62 95 ASN A N 1
ATOM 745 C CA . ASN A 1 95 ? 18.438 7.160 5.555 1.00 68.62 95 ASN A CA 1
ATOM 746 C C . ASN A 1 95 ? 18.933 8.453 4.886 1.00 68.62 95 ASN A C 1
ATOM 748 O O . ASN A 1 95 ? 19.471 9.320 5.579 1.00 68.62 95 ASN A O 1
ATOM 752 N N . THR A 1 96 ? 18.743 8.625 3.575 1.00 73.69 96 THR A N 1
ATOM 753 C CA . THR A 1 96 ? 19.200 9.824 2.859 1.00 73.69 96 THR A CA 1
ATOM 754 C C . THR A 1 96 ? 18.175 10.968 2.877 1.00 73.69 96 THR A C 1
ATOM 756 O O . THR A 1 96 ? 16.964 10.784 3.005 1.00 73.69 96 THR A O 1
ATOM 759 N N . ASN A 1 97 ? 18.657 12.195 2.671 1.00 82.62 97 ASN A N 1
ATOM 760 C CA . ASN A 1 97 ? 17.816 13.361 2.419 1.00 82.62 97 ASN A CA 1
ATOM 761 C C . ASN A 1 97 ? 17.110 13.242 1.051 1.00 82.62 97 ASN A C 1
ATOM 763 O O . ASN A 1 97 ? 17.768 13.264 0.009 1.00 82.62 97 ASN A O 1
ATOM 767 N N . PHE A 1 98 ? 15.771 13.187 1.043 1.00 84.12 98 PHE A N 1
ATOM 768 C CA . PHE A 1 98 ? 14.978 13.056 -0.187 1.00 84.12 98 PHE A CA 1
ATOM 769 C C . PHE A 1 98 ? 15.286 14.130 -1.238 1.00 84.12 98 PHE A C 1
ATOM 771 O O . PHE A 1 98 ? 15.289 13.821 -2.425 1.00 84.12 98 PHE A O 1
ATOM 778 N N . ASN A 1 99 ? 15.632 15.359 -0.838 1.00 85.00 99 ASN A N 1
ATOM 779 C CA . ASN A 1 99 ? 15.976 16.421 -1.790 1.00 85.00 99 ASN A CA 1
ATOM 780 C C . ASN A 1 99 ? 17.272 16.114 -2.558 1.00 85.00 99 ASN A C 1
ATOM 782 O O . ASN A 1 99 ? 17.373 16.420 -3.744 1.00 85.00 99 ASN A O 1
ATOM 786 N N . GLN A 1 100 ? 18.252 15.480 -1.905 1.00 88.25 100 GLN A N 1
ATOM 787 C CA . GLN A 1 100 ? 19.500 15.062 -2.552 1.00 88.25 100 GLN A CA 1
ATOM 788 C C . GLN A 1 100 ? 19.268 13.881 -3.499 1.00 88.25 100 GLN A C 1
ATOM 790 O O . GLN A 1 100 ? 19.813 13.868 -4.605 1.00 88.25 100 GLN A O 1
ATOM 795 N N . ILE A 1 101 ? 18.419 12.926 -3.098 1.00 92.25 101 ILE A N 1
ATOM 796 C CA . ILE A 1 101 ? 18.008 11.819 -3.970 1.00 92.25 101 ILE A CA 1
ATOM 797 C C . ILE A 1 101 ? 17.302 12.368 -5.215 1.00 92.25 101 ILE A C 1
ATOM 799 O O . ILE A 1 101 ? 17.666 11.996 -6.328 1.00 92.25 101 ILE A O 1
ATOM 803 N N . LEU A 1 102 ? 16.331 13.272 -5.052 1.00 93.06 102 LEU A N 1
ATOM 804 C CA . LEU A 1 102 ? 15.602 13.869 -6.174 1.00 93.06 102 LEU A CA 1
ATOM 805 C C . LEU A 1 102 ? 16.536 14.614 -7.131 1.00 93.06 102 LEU A C 1
ATOM 807 O O . LEU A 1 102 ? 16.444 14.412 -8.339 1.00 93.06 102 LEU A O 1
ATOM 811 N N . ALA A 1 103 ? 17.459 15.429 -6.609 1.00 92.88 103 ALA A N 1
ATOM 812 C CA . ALA A 1 103 ? 18.448 16.120 -7.433 1.00 92.88 103 ALA A CA 1
ATOM 813 C C . ALA A 1 103 ? 19.299 15.126 -8.243 1.00 92.88 103 ALA A C 1
ATOM 815 O O . ALA A 1 103 ? 19.454 15.287 -9.451 1.00 92.88 103 ALA A O 1
ATOM 816 N N . SER A 1 104 ? 19.779 14.060 -7.598 1.00 94.44 104 SER A N 1
ATOM 817 C CA . SER A 1 104 ? 20.588 13.024 -8.251 1.00 94.44 104 SER A CA 1
ATOM 818 C C . SER A 1 104 ? 19.800 12.281 -9.333 1.00 94.44 104 SER A C 1
ATOM 820 O O . SER A 1 104 ? 20.283 12.122 -10.451 1.00 94.44 104 SER A O 1
ATOM 822 N N . LEU A 1 105 ? 18.564 11.868 -9.035 1.00 96.69 105 LEU A N 1
ATOM 823 C CA . LEU A 1 105 ? 17.701 11.164 -9.984 1.00 96.69 105 LEU A CA 1
ATOM 824 C C . LEU A 1 105 ? 17.326 12.038 -11.186 1.00 96.69 105 LEU A C 1
ATOM 826 O O . LEU A 1 105 ? 17.340 11.534 -12.306 1.00 96.69 105 LEU A O 1
ATOM 830 N N . ASN A 1 106 ? 17.043 13.329 -10.987 1.00 95.94 106 ASN A N 1
ATOM 831 C CA . ASN A 1 106 ? 16.748 14.254 -12.085 1.00 95.94 106 ASN A CA 1
ATOM 832 C C . ASN A 1 106 ? 17.965 14.453 -13.000 1.00 95.94 106 ASN A C 1
ATOM 834 O O . ASN A 1 106 ? 17.823 14.348 -14.215 1.00 95.94 106 ASN A O 1
ATOM 838 N N . ILE A 1 107 ? 19.169 14.622 -12.436 1.00 95.25 107 ILE A N 1
ATOM 839 C CA . ILE A 1 107 ? 20.411 14.716 -13.224 1.00 95.25 107 ILE A CA 1
ATOM 840 C C . ILE A 1 107 ? 20.636 13.438 -14.043 1.00 95.25 107 ILE A C 1
ATOM 842 O O . ILE A 1 107 ? 20.979 13.506 -15.222 1.00 95.25 107 ILE A O 1
ATOM 846 N N . ILE A 1 108 ? 20.451 12.259 -13.438 1.00 96.38 108 ILE A N 1
ATOM 847 C CA . ILE A 1 108 ? 20.578 10.981 -14.156 1.00 96.38 108 ILE A CA 1
ATOM 848 C C . ILE A 1 108 ? 19.521 10.888 -15.266 1.00 96.38 108 ILE A C 1
ATOM 850 O O . ILE A 1 108 ? 19.833 10.446 -16.371 1.00 96.38 108 ILE A O 1
ATOM 854 N N . PHE A 1 109 ? 18.284 11.310 -14.995 1.00 96.38 109 PHE A N 1
ATOM 855 C CA . PHE A 1 109 ? 17.198 11.296 -15.971 1.00 96.38 109 PHE A CA 1
ATOM 856 C C . PHE A 1 109 ? 17.492 12.183 -17.187 1.00 96.38 109 PHE A C 1
ATOM 858 O O . PHE A 1 109 ? 17.300 11.741 -18.322 1.00 96.38 109 PHE A O 1
ATOM 865 N N . GLU A 1 110 ? 17.956 13.414 -16.967 1.00 95.62 110 GLU A N 1
ATOM 866 C CA . GLU A 1 110 ? 18.314 14.363 -18.030 1.00 95.62 110 GLU A CA 1
ATOM 867 C C . GLU A 1 110 ? 19.442 13.805 -18.896 1.00 95.62 110 GLU A C 1
ATOM 869 O O . GLU A 1 110 ? 19.271 13.666 -20.105 1.00 95.62 110 GLU A O 1
ATOM 874 N N . LYS A 1 111 ? 20.523 13.336 -18.263 1.00 94.88 111 LYS A N 1
ATOM 875 C CA . LYS A 1 111 ? 21.647 12.686 -18.947 1.00 94.88 111 LYS A CA 1
ATOM 876 C C . LYS A 1 111 ? 21.193 11.502 -19.808 1.00 94.88 111 LYS A C 1
ATOM 878 O O . LYS A 1 111 ? 21.562 11.392 -20.975 1.00 94.88 111 LYS A O 1
ATOM 883 N N . LEU A 1 112 ? 20.358 10.612 -19.265 1.00 95.25 112 LEU A N 1
ATOM 884 C CA . LEU A 1 112 ? 19.812 9.488 -20.034 1.00 95.25 112 LEU A CA 1
ATOM 885 C C . LEU A 1 112 ? 18.939 9.960 -21.201 1.00 95.25 112 LEU A C 1
ATOM 887 O O . LEU A 1 112 ? 18.999 9.354 -22.265 1.00 95.25 112 LEU A O 1
ATOM 891 N N . SER A 1 113 ? 18.163 11.031 -21.026 1.00 95.12 113 SER A N 1
ATOM 892 C CA . SER A 1 113 ? 17.316 11.596 -22.084 1.00 95.12 113 SER A CA 1
ATOM 893 C C . SER A 1 113 ? 18.152 12.143 -23.242 1.00 95.12 113 SER A C 1
ATOM 895 O O . SER A 1 113 ? 17.878 11.816 -24.394 1.00 95.12 113 SER A O 1
ATOM 897 N N . GLU A 1 114 ? 19.199 12.912 -22.938 1.00 94.75 114 GLU A N 1
ATOM 898 C CA . GLU A 1 114 ? 20.145 13.436 -23.932 1.00 94.75 114 GLU A CA 1
ATOM 899 C C . GLU A 1 114 ? 20.828 12.302 -24.697 1.00 94.75 114 GLU A C 1
ATOM 901 O O . GLU A 1 114 ? 20.861 12.305 -25.926 1.00 94.75 114 GLU A O 1
ATOM 906 N N . SER A 1 115 ? 21.303 11.281 -23.981 1.00 93.75 115 SER A N 1
ATOM 907 C CA . SER A 1 115 ? 21.972 10.143 -24.607 1.00 93.75 115 SER A CA 1
ATOM 908 C C . SER A 1 115 ? 21.035 9.263 -25.435 1.00 93.75 115 SER A C 1
ATOM 910 O O . SER A 1 115 ? 21.472 8.716 -26.443 1.00 93.75 115 SER A O 1
ATOM 912 N N . ILE A 1 116 ? 19.760 9.128 -25.060 1.00 93.56 116 ILE A N 1
ATOM 913 C CA . ILE A 1 116 ? 18.769 8.431 -25.892 1.00 93.56 116 ILE A CA 1
ATOM 914 C C . ILE A 1 116 ? 18.543 9.201 -27.191 1.00 93.56 116 ILE A C 1
ATOM 916 O O . ILE A 1 116 ? 18.596 8.591 -28.254 1.00 93.56 116 ILE A O 1
ATOM 920 N N . ASN A 1 117 ? 18.334 10.519 -27.119 1.00 94.06 117 ASN A N 1
ATOM 921 C CA . ASN A 1 117 ? 18.121 11.347 -28.307 1.00 94.06 117 ASN A CA 1
ATOM 922 C C . ASN A 1 117 ? 19.331 11.289 -29.246 1.00 94.06 117 ASN A C 1
ATOM 924 O O . ASN A 1 117 ? 19.165 11.009 -30.429 1.00 94.06 117 ASN A O 1
ATOM 928 N N . TYR A 1 118 ? 20.542 11.442 -28.701 1.00 93.31 118 TYR A N 1
ATOM 929 C CA . TYR A 1 118 ? 21.779 11.315 -29.468 1.00 93.31 118 TYR A CA 1
ATOM 930 C C . TYR A 1 118 ? 21.891 9.944 -30.150 1.00 93.31 118 TYR A C 1
ATOM 932 O O . TYR A 1 118 ? 22.166 9.865 -31.346 1.00 93.31 118 TYR A O 1
ATOM 940 N N . ASN A 1 119 ? 21.637 8.850 -29.427 1.00 92.88 119 ASN A N 1
ATOM 941 C CA . ASN A 1 119 ? 21.725 7.514 -30.013 1.00 92.88 119 ASN A CA 1
ATOM 942 C C . ASN A 1 119 ? 20.642 7.276 -31.078 1.00 92.88 119 ASN A C 1
ATOM 944 O O . ASN A 1 119 ? 20.912 6.585 -32.053 1.00 92.88 119 ASN A O 1
ATOM 948 N N . ILE A 1 120 ? 19.443 7.850 -30.930 1.00 91.75 120 ILE A N 1
ATOM 949 C CA . ILE A 1 120 ? 18.397 7.797 -31.963 1.00 91.75 120 ILE A CA 1
ATOM 950 C C . ILE A 1 120 ? 18.852 8.539 -33.225 1.00 91.75 120 ILE A C 1
ATOM 952 O O . ILE A 1 120 ? 18.757 7.982 -34.315 1.00 91.75 120 ILE A O 1
ATOM 956 N N . GLU A 1 121 ? 19.363 9.764 -33.084 1.00 95.25 121 GLU A N 1
ATOM 957 C CA . GLU A 1 121 ? 19.821 10.596 -34.208 1.00 95.25 121 GLU A CA 1
ATOM 958 C C . GLU A 1 121 ? 20.988 9.967 -34.978 1.00 95.25 121 GLU A C 1
ATOM 960 O O . GLU A 1 121 ? 21.100 10.161 -36.186 1.00 95.25 121 GLU A O 1
ATOM 965 N N . ASN A 1 122 ? 21.830 9.191 -34.292 1.00 92.94 122 ASN A N 1
ATOM 966 C CA . ASN A 1 122 ? 23.020 8.557 -34.862 1.00 92.94 122 ASN A CA 1
ATOM 967 C C . ASN A 1 122 ? 22.849 7.048 -35.126 1.00 92.94 122 ASN A C 1
ATOM 969 O O . ASN A 1 122 ? 23.838 6.358 -35.362 1.00 92.94 122 ASN A O 1
ATOM 973 N N . GLU A 1 123 ? 21.620 6.521 -35.057 1.00 93.25 123 GLU A N 1
ATOM 974 C CA . GLU A 1 123 ? 21.302 5.095 -35.264 1.00 93.25 123 GLU A CA 1
ATOM 975 C C . GLU A 1 123 ? 22.109 4.123 -34.368 1.00 93.25 123 GLU A C 1
ATOM 977 O O . GLU A 1 123 ? 22.359 2.966 -34.714 1.00 93.25 123 GLU A O 1
ATOM 982 N N . LEU A 1 124 ? 22.502 4.576 -33.175 1.00 91.44 124 LEU A N 1
ATOM 983 C CA . LEU A 1 124 ? 23.232 3.789 -32.182 1.00 91.44 124 LEU A CA 1
ATOM 984 C C . LEU A 1 124 ? 22.271 3.021 -31.251 1.00 91.44 124 LEU A C 1
ATOM 986 O O . LEU A 1 124 ? 21.144 3.456 -31.009 1.00 91.44 124 LEU A O 1
ATOM 990 N N . PRO A 1 125 ? 22.695 1.898 -30.640 1.00 90.62 125 PRO A N 1
ATOM 991 C CA . PRO A 1 125 ? 21.867 1.171 -29.674 1.00 90.62 125 PRO A CA 1
ATOM 992 C C . PRO A 1 125 ? 21.509 2.016 -28.437 1.00 90.62 125 PRO A C 1
ATOM 994 O O . PRO A 1 125 ? 22.390 2.522 -27.748 1.00 90.62 125 PRO A O 1
ATOM 997 N N . TYR A 1 126 ? 20.222 2.131 -28.094 1.00 92.44 126 TYR A N 1
ATOM 998 C CA . TYR A 1 126 ? 19.737 2.941 -26.956 1.00 92.44 126 TYR A CA 1
ATOM 999 C C . TYR A 1 126 ? 18.842 2.179 -25.964 1.00 92.44 126 TYR A C 1
ATOM 1001 O O . TYR A 1 126 ? 18.368 2.739 -24.973 1.00 92.44 126 TYR A O 1
ATOM 1009 N N . GLN A 1 127 ? 18.622 0.878 -26.165 1.00 90.69 127 GLN A N 1
ATOM 1010 C CA . GLN A 1 127 ? 17.667 0.088 -25.378 1.00 90.69 127 GLN A CA 1
ATOM 1011 C C . GLN A 1 127 ? 18.045 0.032 -23.886 1.00 90.69 127 GLN A C 1
ATOM 1013 O O . GLN A 1 127 ? 17.181 0.179 -23.022 1.00 90.69 127 GLN A O 1
ATOM 1018 N N . LYS A 1 128 ? 19.342 -0.113 -23.561 1.00 91.56 128 LYS A N 1
ATOM 1019 C CA . LYS A 1 128 ? 19.834 -0.118 -22.166 1.00 91.56 128 LYS A CA 1
ATOM 1020 C C . LYS A 1 128 ? 19.611 1.242 -21.481 1.00 91.56 128 LYS A C 1
ATOM 1022 O O . LYS A 1 128 ? 19.320 1.277 -20.288 1.00 91.56 128 LYS A O 1
ATOM 1027 N N . HIS A 1 129 ? 19.671 2.344 -22.232 1.00 94.06 129 HIS A N 1
ATOM 1028 C CA . HIS A 1 129 ? 19.419 3.690 -21.708 1.00 94.06 129 HIS A CA 1
ATOM 1029 C C . HIS A 1 129 ? 17.945 3.861 -21.326 1.00 94.06 129 HIS A C 1
ATOM 1031 O O . HIS A 1 129 ? 17.652 4.342 -20.231 1.00 94.06 129 HIS A O 1
ATOM 1037 N N . ILE A 1 130 ? 17.022 3.378 -22.170 1.00 92.81 130 ILE A N 1
ATOM 1038 C CA . ILE A 1 130 ? 15.582 3.367 -21.867 1.00 92.81 130 ILE A CA 1
ATOM 1039 C C . ILE A 1 130 ? 15.303 2.583 -20.583 1.00 92.81 130 ILE A C 1
ATOM 1041 O O . ILE A 1 130 ? 14.586 3.073 -19.715 1.00 92.81 130 ILE A O 1
ATOM 1045 N N . VAL A 1 131 ? 15.896 1.397 -20.412 1.00 93.25 131 VAL A N 1
ATOM 1046 C CA . VAL A 1 131 ? 15.699 0.588 -19.194 1.00 93.25 131 VAL A CA 1
ATOM 1047 C C . VAL A 1 131 ? 16.096 1.366 -17.934 1.00 93.25 131 VAL A C 1
ATOM 1049 O O . VAL A 1 131 ? 15.349 1.365 -16.953 1.00 93.25 131 VAL A O 1
ATOM 1052 N N . TYR A 1 132 ? 17.224 2.081 -17.951 1.00 95.06 132 TYR A N 1
ATOM 1053 C CA . TYR A 1 132 ? 17.603 2.915 -16.808 1.00 95.06 132 TYR A CA 1
ATOM 1054 C C . TYR A 1 132 ? 16.704 4.133 -16.633 1.00 95.06 132 TYR A C 1
ATOM 1056 O O . TYR A 1 132 ? 16.381 4.476 -15.500 1.00 95.06 132 TYR A O 1
ATOM 1064 N N . GLN A 1 133 ? 16.237 4.750 -17.716 1.00 95.00 133 GLN A N 1
ATOM 1065 C CA . GLN A 1 133 ? 15.318 5.884 -17.642 1.00 95.00 133 GLN A CA 1
ATOM 1066 C C . GLN A 1 133 ? 13.969 5.475 -17.022 1.00 95.00 133 GLN A C 1
ATOM 1068 O O . GLN A 1 133 ? 13.402 6.205 -16.202 1.00 95.00 133 GLN A O 1
ATOM 1073 N N . LEU A 1 134 ? 13.490 4.266 -17.334 1.00 95.25 134 LEU A N 1
ATOM 1074 C CA . LEU A 1 134 ? 12.325 3.654 -16.694 1.00 95.25 134 LEU A CA 1
ATOM 1075 C C . LEU A 1 134 ? 12.575 3.386 -15.205 1.00 95.25 134 LEU A C 1
ATOM 1077 O O . LEU A 1 134 ? 11.733 3.737 -14.377 1.00 95.25 134 LEU A O 1
ATOM 1081 N N . ARG A 1 135 ? 13.738 2.826 -14.840 1.00 95.31 135 ARG A N 1
ATOM 1082 C CA . ARG A 1 135 ? 14.116 2.614 -13.429 1.00 95.31 135 ARG A CA 1
ATOM 1083 C C . ARG A 1 135 ? 14.141 3.932 -12.655 1.00 95.31 135 ARG A C 1
ATOM 1085 O O . ARG A 1 135 ? 13.548 4.006 -11.583 1.00 95.31 135 ARG A O 1
ATOM 1092 N N . VAL A 1 136 ? 14.742 4.981 -13.217 1.00 97.00 136 VAL A N 1
ATOM 1093 C CA . VAL A 1 136 ? 14.766 6.328 -12.624 1.00 97.00 136 VAL A CA 1
ATOM 1094 C C . VAL A 1 136 ? 13.351 6.867 -12.427 1.00 97.00 136 VAL A C 1
ATOM 1096 O O . VAL A 1 136 ? 13.034 7.342 -11.342 1.00 97.00 136 VAL A O 1
ATOM 1099 N N . SER A 1 137 ? 12.473 6.724 -13.422 1.00 97.12 137 SER A N 1
ATOM 1100 C CA . SER A 1 137 ? 11.075 7.172 -13.328 1.00 97.12 137 SER A CA 1
ATOM 1101 C C . SER A 1 137 ? 10.314 6.460 -12.199 1.00 97.12 137 SER A C 1
ATOM 1103 O O . SER A 1 137 ? 9.587 7.094 -11.431 1.00 97.12 137 SER A O 1
ATOM 1105 N N . VAL A 1 138 ? 10.523 5.148 -12.034 1.00 96.50 138 VAL A N 1
ATOM 1106 C CA . VAL A 1 138 ? 9.953 4.377 -10.915 1.00 96.50 138 VAL A CA 1
ATOM 1107 C C . VAL A 1 138 ? 10.519 4.843 -9.569 1.00 96.50 138 VAL A C 1
ATOM 1109 O O . VAL A 1 138 ? 9.771 4.941 -8.595 1.00 96.50 138 VAL A O 1
ATOM 1112 N N . LEU A 1 139 ? 11.817 5.152 -9.487 1.00 95.62 139 LEU A N 1
ATOM 1113 C CA . LEU A 1 139 ? 12.442 5.651 -8.257 1.00 95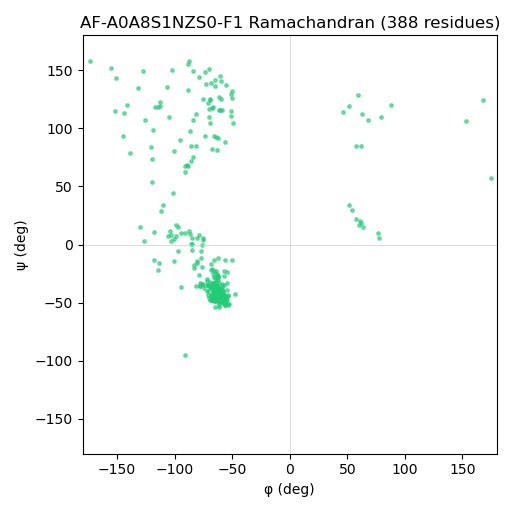.62 139 LEU A CA 1
ATOM 1114 C C . LEU A 1 139 ? 11.958 7.052 -7.887 1.00 95.62 139 LEU A C 1
ATOM 1116 O O . LEU A 1 139 ? 11.600 7.269 -6.731 1.00 95.62 139 LEU A O 1
ATOM 1120 N N . LEU A 1 140 ? 11.855 7.963 -8.854 1.00 96.44 140 LEU A N 1
ATOM 1121 C CA . LEU A 1 140 ? 11.272 9.290 -8.652 1.00 96.44 140 LEU A CA 1
ATOM 1122 C C . LEU A 1 140 ? 9.847 9.167 -8.110 1.00 96.44 140 LEU A C 1
ATOM 1124 O O . LEU A 1 140 ? 9.529 9.754 -7.076 1.00 96.44 140 LEU A O 1
ATOM 1128 N N . SER A 1 141 ? 9.018 8.318 -8.726 1.00 96.12 141 SER A N 1
ATOM 1129 C CA . SER A 1 141 ? 7.671 8.034 -8.226 1.00 96.12 141 SER A CA 1
ATOM 1130 C C . SER A 1 141 ? 7.676 7.543 -6.770 1.00 96.12 141 SER A C 1
ATOM 1132 O O . SER A 1 141 ? 6.902 8.053 -5.953 1.00 96.12 141 SER A O 1
ATOM 1134 N N . LYS A 1 142 ? 8.567 6.610 -6.403 1.00 92.31 142 LYS A N 1
ATOM 1135 C CA . LYS A 1 142 ? 8.694 6.116 -5.020 1.00 92.31 142 LYS A CA 1
ATOM 1136 C C . LYS A 1 142 ? 9.078 7.225 -4.039 1.00 92.31 142 LYS A C 1
ATOM 1138 O O . LYS A 1 142 ? 8.458 7.312 -2.982 1.00 92.31 142 LYS A O 1
ATOM 1143 N N . VAL A 1 143 ? 10.048 8.073 -4.378 1.00 90.19 143 VAL A N 1
ATOM 1144 C CA . VAL A 1 143 ? 10.499 9.171 -3.506 1.00 90.19 143 VAL A CA 1
ATOM 1145 C C . VAL A 1 143 ? 9.375 10.184 -3.289 1.00 90.19 143 VAL A C 1
ATOM 1147 O O . VAL A 1 143 ? 9.049 10.492 -2.144 1.00 90.19 143 VAL A O 1
ATOM 1150 N N . TYR A 1 144 ? 8.688 10.612 -4.353 1.00 88.44 144 TYR A N 1
ATOM 1151 C CA . TYR A 1 144 ? 7.525 11.496 -4.222 1.00 88.44 144 TYR A CA 1
ATOM 1152 C C . TYR A 1 144 ? 6.393 10.858 -3.404 1.00 88.44 144 TYR A C 1
ATOM 1154 O O . TYR A 1 144 ? 5.779 11.534 -2.578 1.00 88.44 144 TYR A O 1
ATOM 1162 N N . LYS A 1 145 ? 6.162 9.541 -3.541 1.00 86.69 145 LYS A N 1
ATOM 1163 C CA . LYS A 1 145 ? 5.207 8.801 -2.697 1.00 86.69 145 LYS A CA 1
ATOM 1164 C C . LYS A 1 145 ? 5.586 8.873 -1.216 1.00 86.69 145 LYS A C 1
ATOM 1166 O O . LYS A 1 145 ? 4.703 9.079 -0.386 1.00 86.69 145 LYS A O 1
ATOM 1171 N N . PHE A 1 146 ? 6.867 8.709 -0.877 1.00 80.94 146 PHE A N 1
ATOM 1172 C CA . PHE A 1 146 ? 7.349 8.821 0.506 1.00 80.94 146 PHE A CA 1
ATOM 1173 C C . PHE A 1 146 ? 7.198 10.234 1.073 1.00 80.94 146 PHE A C 1
ATOM 1175 O O . PHE A 1 146 ? 6.888 10.382 2.252 1.00 80.94 146 PHE A O 1
ATOM 1182 N N . MET A 1 147 ? 7.349 11.256 0.232 1.00 77.81 147 MET A N 1
ATOM 1183 C CA . MET A 1 147 ? 7.115 12.656 0.597 1.00 77.81 147 MET A CA 1
ATOM 1184 C C . MET A 1 147 ? 5.624 13.031 0.665 1.00 77.81 147 MET A C 1
ATOM 1186 O O . MET A 1 147 ? 5.297 14.148 1.045 1.00 77.81 147 MET A O 1
ATOM 1190 N N . GLY A 1 148 ? 4.714 12.128 0.284 1.00 75.31 148 GLY A N 1
ATOM 1191 C CA . GLY A 1 148 ? 3.274 12.396 0.240 1.00 75.31 148 GLY A CA 1
ATOM 1192 C C . GLY A 1 148 ? 2.809 13.214 -0.973 1.00 75.31 148 GLY A C 1
ATOM 1193 O O . GLY A 1 148 ? 1.628 13.546 -1.062 1.00 75.31 148 GLY A O 1
ATOM 1194 N N . ASP A 1 149 ? 3.691 13.512 -1.932 1.00 81.94 149 ASP A N 1
ATOM 1195 C CA . ASP A 1 149 ? 3.320 14.146 -3.200 1.00 81.94 149 ASP A CA 1
ATOM 1196 C C . ASP A 1 149 ? 2.841 13.088 -4.204 1.00 81.94 149 ASP A C 1
ATOM 1198 O O . ASP A 1 149 ? 3.534 12.682 -5.145 1.00 81.94 149 ASP A O 1
ATOM 1202 N N . TYR A 1 150 ? 1.620 12.601 -3.982 1.00 87.50 150 TYR A N 1
ATOM 1203 C CA . TYR A 1 150 ? 1.024 11.572 -4.830 1.00 87.50 150 TYR A CA 1
ATOM 1204 C C . TYR A 1 150 ? 0.777 12.060 -6.256 1.00 87.50 150 TYR A C 1
ATOM 1206 O O . TYR A 1 150 ? 0.851 11.257 -7.181 1.00 87.50 150 TYR A O 1
ATOM 1214 N N . ARG A 1 151 ? 0.545 13.360 -6.470 1.00 90.31 151 ARG A N 1
ATOM 1215 C CA . ARG A 1 151 ? 0.291 13.911 -7.806 1.00 90.31 151 ARG A CA 1
ATOM 1216 C C . ARG A 1 151 ? 1.537 13.822 -8.683 1.00 90.31 151 ARG A C 1
ATOM 1218 O O . ARG A 1 151 ? 1.451 13.326 -9.806 1.00 90.31 151 ARG A O 1
ATOM 1225 N N . THR A 1 152 ? 2.691 14.239 -8.169 1.00 92.69 152 THR A N 1
ATOM 1226 C CA . THR A 1 152 ? 3.958 14.118 -8.905 1.00 92.69 152 THR A CA 1
ATOM 1227 C C . THR A 1 152 ? 4.377 12.652 -9.030 1.00 92.69 152 THR A C 1
ATOM 1229 O O . THR A 1 152 ? 4.858 12.224 -10.077 1.00 92.69 152 THR A O 1
ATOM 1232 N N . SER A 1 153 ? 4.111 11.836 -8.006 1.00 95.00 153 SER A N 1
ATOM 1233 C CA . SER A 1 153 ? 4.339 10.389 -8.063 1.00 95.00 153 SER A CA 1
ATOM 1234 C C . SER A 1 153 ? 3.528 9.697 -9.176 1.00 95.00 153 SER A C 1
ATOM 1236 O O . SER A 1 153 ? 4.076 8.859 -9.899 1.00 95.00 153 SER A O 1
ATOM 1238 N N . ILE A 1 154 ? 2.253 10.077 -9.348 1.00 96.75 154 ILE A N 1
ATOM 1239 C CA . ILE A 1 154 ? 1.363 9.628 -10.433 1.00 96.75 154 ILE A CA 1
ATOM 1240 C C . ILE A 1 154 ? 1.927 10.053 -11.787 1.00 96.75 154 ILE A C 1
ATOM 1242 O O . ILE A 1 154 ? 2.037 9.213 -12.678 1.00 96.75 154 ILE A O 1
ATOM 1246 N N . HIS A 1 155 ? 2.332 11.321 -11.920 1.00 97.12 155 HIS A N 1
ATOM 1247 C CA . HIS A 1 155 ? 2.885 11.860 -13.163 1.00 97.12 155 HIS A CA 1
ATOM 1248 C C . HIS A 1 155 ? 4.060 11.019 -13.685 1.00 97.12 155 HIS A C 1
ATOM 1250 O O . HIS A 1 155 ? 4.087 10.665 -14.862 1.00 97.12 155 HIS A O 1
ATOM 1256 N N . TRP A 1 156 ? 4.992 10.618 -12.814 1.00 97.75 156 TRP A N 1
ATOM 1257 C CA . TRP A 1 156 ? 6.142 9.800 -13.217 1.00 97.75 156 TRP A CA 1
ATOM 1258 C C . TRP A 1 156 ? 5.761 8.410 -13.742 1.00 97.75 156 TRP A C 1
ATOM 1260 O O . TRP A 1 156 ? 6.344 7.955 -14.725 1.00 97.75 156 TRP A O 1
ATOM 1270 N N . LEU A 1 157 ? 4.774 7.734 -13.143 1.00 97.19 157 LEU A N 1
ATOM 1271 C CA . LEU A 1 157 ? 4.322 6.427 -13.644 1.00 97.19 157 LEU A CA 1
ATOM 1272 C C . LEU A 1 157 ? 3.422 6.549 -14.880 1.00 97.19 157 LEU A C 1
ATOM 1274 O O . LEU A 1 157 ? 3.475 5.685 -15.754 1.00 97.19 157 LEU A O 1
ATOM 1278 N N . GLN A 1 158 ? 2.620 7.610 -14.984 1.00 96.06 158 GLN A N 1
ATOM 1279 C CA . GLN A 1 158 ? 1.857 7.914 -16.199 1.00 96.06 158 GLN A CA 1
ATOM 1280 C C . GLN A 1 158 ? 2.786 8.172 -17.380 1.00 96.06 158 GLN A C 1
ATOM 1282 O O . GLN A 1 158 ? 2.590 7.580 -18.436 1.00 96.06 158 GLN A O 1
ATOM 1287 N N . ARG A 1 159 ? 3.857 8.946 -17.170 1.00 94.62 159 ARG A N 1
ATOM 1288 C CA . ARG A 1 159 ? 4.879 9.218 -18.185 1.00 94.62 159 ARG A CA 1
ATOM 1289 C C . ARG A 1 159 ? 5.470 7.933 -18.764 1.00 94.62 159 ARG A C 1
ATOM 1291 O O . ARG A 1 159 ? 5.685 7.858 -19.969 1.00 94.62 159 ARG A O 1
ATOM 1298 N N . ILE A 1 160 ? 5.696 6.906 -17.937 1.00 94.06 160 ILE A N 1
ATOM 1299 C CA . ILE A 1 160 ? 6.150 5.596 -18.429 1.00 94.06 160 ILE A CA 1
ATOM 1300 C C . ILE A 1 160 ? 5.125 4.988 -19.400 1.00 94.06 160 ILE A C 1
ATOM 1302 O O . ILE A 1 160 ? 5.490 4.447 -20.437 1.00 94.06 160 ILE A O 1
ATOM 1306 N N . ARG A 1 161 ? 3.836 5.067 -19.076 1.00 92.19 161 ARG A N 1
ATOM 1307 C CA . ARG A 1 161 ? 2.772 4.471 -19.893 1.00 92.19 161 ARG A CA 1
ATOM 1308 C C . ARG A 1 161 ? 2.503 5.238 -21.183 1.00 92.19 161 ARG A C 1
ATOM 1310 O O . ARG A 1 161 ? 2.153 4.624 -22.181 1.00 92.19 161 ARG A O 1
ATOM 1317 N N . GLU A 1 162 ? 2.622 6.558 -21.137 1.00 92.31 162 GLU A N 1
ATOM 1318 C CA . GLU A 1 162 ? 2.352 7.442 -22.272 1.00 92.31 162 GLU A CA 1
ATOM 1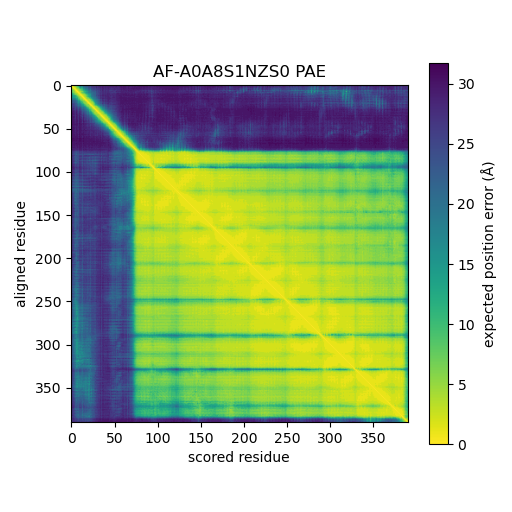319 C C . GLU A 1 162 ? 3.510 7.446 -23.274 1.00 92.31 162 GLU A C 1
ATOM 1321 O O . GLU A 1 162 ? 3.273 7.481 -24.478 1.00 92.31 162 GLU A O 1
ATOM 1326 N N . ASN A 1 163 ? 4.753 7.351 -22.789 1.00 91.19 163 ASN A N 1
ATOM 1327 C CA . ASN A 1 163 ? 5.936 7.499 -23.636 1.00 91.19 163 ASN A CA 1
ATOM 1328 C C . ASN A 1 163 ? 6.585 6.173 -24.049 1.00 91.19 163 ASN A C 1
ATOM 1330 O O . ASN A 1 163 ? 7.423 6.177 -24.949 1.00 91.19 163 ASN A O 1
ATOM 1334 N N . TYR A 1 164 ? 6.246 5.048 -23.409 1.00 91.62 164 TYR A N 1
ATOM 1335 C CA . TYR A 1 164 ? 6.892 3.763 -23.687 1.00 91.62 164 TYR A CA 1
ATOM 1336 C C . TYR A 1 164 ? 5.878 2.642 -23.884 1.00 91.62 164 TYR A C 1
ATOM 1338 O O . TYR A 1 164 ? 4.971 2.426 -23.079 1.00 91.62 164 TYR A O 1
ATOM 1346 N N . LEU A 1 165 ? 6.107 1.847 -24.929 1.00 89.06 165 LEU A N 1
ATOM 1347 C CA . LEU A 1 165 ? 5.388 0.602 -25.151 1.00 89.06 165 LEU A CA 1
ATOM 1348 C C . LEU A 1 165 ? 6.087 -0.537 -24.397 1.00 89.06 165 LEU A C 1
ATOM 1350 O O . LEU A 1 165 ? 7.074 -1.108 -24.859 1.00 89.06 165 LEU A O 1
ATOM 1354 N N . VAL A 1 166 ? 5.578 -0.858 -23.209 1.00 88.12 166 VAL A N 1
ATOM 1355 C CA . VAL A 1 166 ? 6.098 -1.954 -22.384 1.00 88.12 166 VAL A CA 1
ATOM 1356 C C . VAL A 1 166 ? 5.476 -3.279 -22.824 1.00 88.12 166 VAL A C 1
ATOM 1358 O O . VAL A 1 166 ? 4.307 -3.547 -22.550 1.00 88.12 166 VAL A O 1
ATOM 1361 N N . PHE A 1 167 ? 6.270 -4.124 -23.485 1.00 88.25 167 PHE A N 1
ATOM 1362 C CA . PHE A 1 167 ? 5.818 -5.438 -23.955 1.00 88.25 167 PHE A CA 1
ATOM 1363 C C . PHE A 1 167 ? 5.764 -6.506 -22.865 1.00 88.25 167 PHE A C 1
ATOM 1365 O O . PHE A 1 167 ? 4.975 -7.437 -22.994 1.00 88.25 167 PHE A O 1
ATOM 1372 N N . ASP A 1 168 ? 6.570 -6.389 -21.804 1.00 90.94 168 ASP A N 1
ATOM 1373 C CA . ASP A 1 168 ? 6.521 -7.339 -20.692 1.00 90.94 168 ASP A CA 1
ATOM 1374 C C . ASP A 1 168 ? 5.217 -7.148 -19.891 1.00 90.94 168 ASP A C 1
ATOM 1376 O O . ASP A 1 168 ? 5.071 -6.138 -19.188 1.00 90.94 168 ASP A O 1
ATOM 1380 N N . PRO A 1 169 ? 4.262 -8.097 -19.959 1.00 90.94 169 PRO A N 1
ATOM 1381 C CA . PRO A 1 169 ? 2.990 -7.973 -19.257 1.00 90.94 169 PRO A CA 1
ATOM 1382 C C . PRO A 1 169 ? 3.169 -7.938 -17.737 1.00 90.94 169 PRO A C 1
ATOM 1384 O O . PRO A 1 169 ? 2.392 -7.274 -17.055 1.00 90.94 169 PRO A O 1
ATOM 1387 N N . ASN A 1 170 ? 4.197 -8.592 -17.192 1.00 92.25 170 ASN A N 1
ATOM 1388 C CA . ASN A 1 170 ? 4.477 -8.556 -15.760 1.00 92.25 170 ASN A CA 1
ATOM 1389 C C . ASN A 1 170 ? 4.866 -7.140 -15.318 1.00 92.25 170 ASN A C 1
ATOM 1391 O O . ASN A 1 170 ? 4.242 -6.573 -14.417 1.00 92.25 170 ASN A O 1
ATOM 1395 N N . PHE A 1 171 ? 5.869 -6.546 -15.968 1.00 91.94 171 PHE A N 1
ATOM 1396 C CA . PHE A 1 171 ? 6.302 -5.190 -15.653 1.00 91.94 171 PHE A CA 1
ATOM 1397 C C . PHE A 1 171 ? 5.190 -4.156 -15.884 1.00 91.94 171 PHE A C 1
ATOM 1399 O O . PHE A 1 171 ? 4.943 -3.329 -15.003 1.00 91.94 171 PHE A O 1
ATOM 1406 N N . ALA A 1 172 ? 4.454 -4.249 -16.999 1.00 93.00 172 ALA A N 1
ATOM 1407 C CA . ALA A 1 172 ? 3.310 -3.380 -17.276 1.00 93.00 172 ALA A CA 1
ATOM 1408 C C . ALA A 1 172 ? 2.227 -3.486 -16.185 1.00 93.00 172 ALA A C 1
ATOM 1410 O O . ALA A 1 172 ? 1.794 -2.467 -15.641 1.00 93.00 172 ALA A O 1
ATOM 1411 N N . GLY A 1 173 ? 1.846 -4.711 -15.805 1.00 95.00 173 GLY A N 1
ATOM 1412 C CA . GLY A 1 173 ? 0.876 -4.961 -14.740 1.00 95.00 173 GLY A CA 1
ATOM 1413 C C . GLY A 1 173 ? 1.327 -4.390 -13.393 1.00 95.00 173 GLY A C 1
ATOM 1414 O O . GLY A 1 173 ? 0.543 -3.737 -12.705 1.00 95.00 173 GLY A O 1
ATOM 1415 N N . LYS A 1 174 ? 2.607 -4.543 -13.029 1.00 94.81 174 LYS A N 1
ATOM 1416 C CA . LYS A 1 174 ? 3.163 -3.987 -11.782 1.00 94.81 174 LYS A CA 1
ATOM 1417 C C . LYS A 1 174 ? 3.161 -2.462 -11.752 1.00 94.81 174 LYS A C 1
ATOM 1419 O O . LYS A 1 174 ? 2.810 -1.889 -10.721 1.00 94.81 174 LYS A O 1
ATOM 1424 N N . ILE A 1 175 ? 3.505 -1.802 -12.861 1.00 95.94 175 ILE A N 1
ATOM 1425 C CA . ILE A 1 175 ? 3.402 -0.338 -12.968 1.00 95.94 175 ILE A CA 1
ATOM 1426 C C . ILE A 1 175 ? 1.953 0.100 -12.754 1.00 95.94 175 ILE A C 1
ATOM 1428 O O . ILE A 1 175 ? 1.707 1.038 -11.999 1.00 95.94 175 ILE A O 1
ATOM 1432 N N . MET A 1 176 ? 0.993 -0.586 -13.378 1.00 96.75 176 MET A N 1
ATOM 1433 C CA . MET A 1 176 ? -0.426 -0.267 -13.221 1.00 96.75 176 MET A CA 1
ATOM 1434 C C . MET A 1 176 ? -0.906 -0.477 -11.781 1.00 96.75 176 MET A C 1
ATOM 1436 O O . MET A 1 176 ? -1.592 0.384 -11.239 1.00 96.75 176 MET A O 1
ATOM 1440 N N . VAL A 1 177 ? -0.501 -1.560 -11.115 1.00 96.75 177 VAL A N 1
ATOM 1441 C CA . VAL A 1 177 ? -0.821 -1.779 -9.695 1.00 96.75 177 VAL A CA 1
ATOM 1442 C C . VAL A 1 177 ? -0.280 -0.648 -8.816 1.00 96.75 177 VAL A C 1
ATOM 1444 O O . VAL A 1 177 ? -1.012 -0.134 -7.970 1.00 96.75 177 VAL A O 1
ATOM 1447 N N . GLU A 1 178 ? 0.973 -0.227 -9.004 1.00 96.44 178 GLU A N 1
ATOM 1448 C CA . GLU A 1 178 ? 1.534 0.891 -8.233 1.00 96.44 178 GLU A CA 1
ATOM 1449 C C . GLU A 1 178 ? 0.841 2.221 -8.555 1.00 96.44 178 GLU A C 1
ATOM 1451 O O . GLU A 1 178 ? 0.506 2.972 -7.639 1.00 96.44 178 GLU A O 1
ATOM 1456 N N . LEU A 1 179 ? 0.540 2.484 -9.828 1.00 96.94 179 LEU A N 1
ATOM 1457 C CA . LEU A 1 179 ? -0.199 3.671 -10.254 1.00 96.94 179 LEU A CA 1
ATOM 1458 C C . LEU A 1 179 ? -1.612 3.713 -9.648 1.00 96.94 179 LEU A C 1
ATOM 1460 O O . LEU A 1 179 ? -2.034 4.755 -9.153 1.00 96.94 179 LEU A O 1
ATOM 1464 N N . SER A 1 180 ? -2.325 2.585 -9.610 1.00 97.00 180 SER A N 1
ATOM 1465 C CA . SER A 1 180 ? -3.625 2.479 -8.938 1.00 97.00 180 SER A CA 1
ATOM 1466 C C . SER A 1 180 ? -3.526 2.815 -7.449 1.00 97.00 180 SER A C 1
ATOM 1468 O O . SER A 1 180 ? -4.335 3.595 -6.943 1.00 97.00 180 SER A O 1
ATOM 1470 N N . LYS A 1 181 ? -2.528 2.274 -6.737 1.00 94.19 181 LYS A N 1
ATOM 1471 C CA . LYS A 1 181 ? -2.330 2.589 -5.314 1.00 94.19 181 LYS A CA 1
ATOM 1472 C C . LYS A 1 181 ? -2.146 4.090 -5.108 1.00 94.19 181 LYS A C 1
ATOM 1474 O O . LYS A 1 181 ? -2.702 4.636 -4.160 1.00 94.19 181 LYS A O 1
ATOM 1479 N N . LEU A 1 182 ? -1.403 4.758 -5.990 1.00 93.44 182 LEU A N 1
ATOM 1480 C CA . LEU A 1 182 ? -1.218 6.206 -5.927 1.00 93.44 182 LEU A CA 1
ATOM 1481 C C . LEU A 1 182 ? -2.511 6.973 -6.206 1.00 93.44 182 LEU A C 1
ATOM 1483 O O . LEU A 1 182 ? -2.833 7.887 -5.453 1.00 93.44 182 LEU A O 1
ATOM 1487 N N . TYR A 1 183 ? -3.279 6.585 -7.227 1.00 94.56 183 TYR A N 1
ATOM 1488 C CA . TYR A 1 183 ? -4.595 7.173 -7.484 1.00 94.56 183 TYR A CA 1
ATOM 1489 C C . TYR A 1 183 ? -5.524 7.037 -6.278 1.00 94.56 183 TYR A C 1
ATOM 1491 O O . TYR A 1 183 ? -6.163 8.008 -5.881 1.00 94.56 183 TYR A O 1
ATOM 1499 N N . PHE A 1 184 ? -5.548 5.865 -5.643 1.00 89.62 184 PHE A N 1
ATOM 1500 C CA . PHE A 1 184 ? -6.315 5.651 -4.422 1.00 89.62 184 PHE A CA 1
ATOM 1501 C C . PHE A 1 184 ? -5.854 6.561 -3.275 1.00 89.62 184 PHE A C 1
ATOM 1503 O O . PHE A 1 184 ? -6.688 7.207 -2.643 1.00 89.62 184 PHE A O 1
ATOM 1510 N N . LEU A 1 185 ? -4.542 6.662 -3.033 1.00 85.94 185 LEU A N 1
ATOM 1511 C CA . LEU A 1 185 ? -3.977 7.569 -2.024 1.00 85.94 185 LEU A CA 1
ATOM 1512 C C . LEU A 1 185 ? -4.273 9.046 -2.331 1.00 85.94 185 LEU A C 1
ATOM 1514 O O . LEU A 1 185 ? -4.404 9.848 -1.409 1.00 85.94 185 LEU A O 1
ATOM 1518 N N . ASN A 1 186 ? -4.434 9.388 -3.610 1.00 86.12 186 ASN A N 1
ATOM 1519 C CA . ASN A 1 186 ? -4.855 10.703 -4.087 1.00 86.12 186 ASN A CA 1
ATOM 1520 C C . ASN A 1 186 ? -6.392 10.868 -4.168 1.00 86.12 186 ASN A C 1
ATOM 1522 O O . ASN A 1 186 ? -6.873 11.826 -4.766 1.00 86.12 186 ASN A O 1
ATOM 1526 N N . PHE A 1 187 ? -7.174 9.946 -3.589 1.00 85.31 187 PHE A N 1
ATOM 1527 C CA . PHE A 1 187 ? -8.650 9.918 -3.588 1.00 85.31 187 PHE A CA 1
ATOM 1528 C C . PHE A 1 187 ? -9.327 9.841 -4.967 1.00 85.31 187 PHE A C 1
ATOM 1530 O O . PHE A 1 187 ? -10.536 10.037 -5.092 1.00 85.31 187 PHE A O 1
ATOM 1537 N N . GLN A 1 188 ? -8.579 9.473 -6.000 1.00 91.38 188 GLN A N 1
ATOM 1538 C CA . GL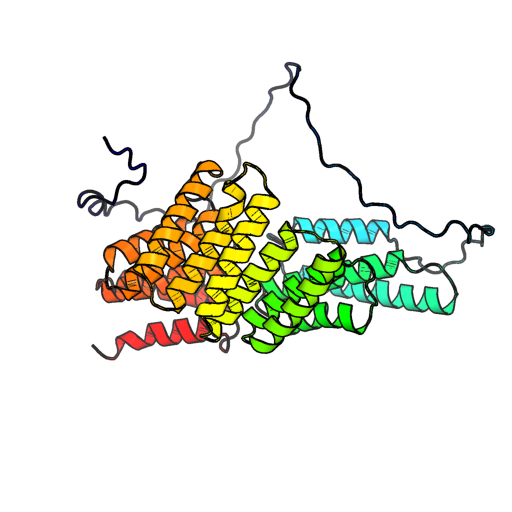N A 1 188 ? -9.069 9.218 -7.353 1.00 91.38 188 GLN A CA 1
ATOM 1539 C C . GLN A 1 188 ? -9.483 7.746 -7.482 1.00 91.38 188 GLN A C 1
ATOM 1541 O O . GLN A 1 188 ? -8.816 6.921 -8.108 1.00 91.38 188 GLN A O 1
ATOM 1546 N N . ILE A 1 189 ? -10.563 7.383 -6.782 1.00 90.75 189 ILE A N 1
ATOM 1547 C CA . ILE A 1 189 ? -10.975 5.978 -6.603 1.00 90.75 189 ILE A CA 1
ATOM 1548 C C . ILE A 1 189 ? -11.423 5.346 -7.931 1.00 90.75 189 ILE A C 1
ATOM 1550 O O . ILE A 1 189 ? -11.138 4.173 -8.173 1.00 90.75 189 ILE A O 1
ATOM 1554 N N . ARG A 1 190 ? -12.087 6.114 -8.807 1.00 92.56 190 ARG A N 1
ATOM 1555 C CA . ARG A 1 190 ? -12.564 5.613 -10.107 1.00 92.56 190 ARG A CA 1
ATOM 1556 C C . ARG A 1 190 ? -11.395 5.307 -11.039 1.00 92.56 190 ARG A C 1
ATOM 1558 O O . ARG A 1 190 ? -11.309 4.205 -11.567 1.00 92.56 190 ARG A O 1
ATOM 1565 N N . GLU A 1 191 ? -10.452 6.235 -11.149 1.00 94.69 191 GLU A N 1
ATOM 1566 C CA . GLU A 1 191 ? -9.237 6.070 -11.944 1.00 94.69 191 GLU A CA 1
ATOM 1567 C C . GLU A 1 191 ? -8.401 4.896 -11.419 1.00 94.69 191 GLU A C 1
ATOM 1569 O O . GLU A 1 191 ? -7.939 4.062 -12.194 1.00 94.69 191 GLU A O 1
ATOM 1574 N N . SER A 1 192 ? -8.278 4.756 -10.094 1.00 94.75 192 SER A N 1
ATOM 1575 C CA . SER A 1 192 ? -7.638 3.586 -9.481 1.00 94.75 192 SER A CA 1
ATOM 1576 C C . SER A 1 192 ? -8.279 2.268 -9.938 1.00 94.75 192 SER A C 1
ATOM 1578 O O . SER A 1 192 ? -7.566 1.330 -10.300 1.00 94.75 192 SER A O 1
ATOM 1580 N N . GLN A 1 193 ? -9.613 2.193 -9.958 1.00 92.81 193 GLN A N 1
ATOM 1581 C CA . GLN A 1 193 ? -10.345 0.997 -10.379 1.00 92.81 193 GLN A CA 1
ATOM 1582 C C . GLN A 1 193 ? -10.105 0.662 -11.859 1.00 92.81 193 GLN A C 1
ATOM 1584 O O . GLN A 1 193 ? -9.856 -0.500 -12.189 1.00 92.81 193 GLN A O 1
ATOM 1589 N N . GLU A 1 194 ? -10.145 1.663 -12.739 1.00 95.06 194 GLU A N 1
ATOM 1590 C CA . GLU A 1 194 ? -9.883 1.495 -14.173 1.00 95.06 194 GLU A CA 1
ATOM 1591 C C . GLU A 1 194 ? -8.464 0.972 -14.427 1.00 95.06 194 GLU A C 1
ATOM 1593 O O . GLU A 1 194 ? -8.273 0.016 -15.184 1.00 95.06 194 GLU A O 1
ATOM 1598 N N . ILE A 1 195 ? -7.467 1.533 -13.738 1.00 96.81 195 ILE A N 1
ATOM 1599 C CA . ILE A 1 195 ? -6.077 1.082 -13.850 1.00 96.81 195 ILE A CA 1
ATOM 1600 C C . ILE A 1 195 ? -5.897 -0.348 -13.326 1.00 96.81 195 ILE A C 1
ATOM 1602 O O . ILE A 1 195 ? -5.176 -1.130 -13.947 1.00 96.81 195 ILE A O 1
ATOM 1606 N N . LEU A 1 196 ? -6.564 -0.739 -12.235 1.00 96.06 196 LEU A N 1
ATOM 1607 C CA . LEU A 1 196 ? -6.511 -2.128 -11.753 1.00 96.06 196 LEU A CA 1
ATOM 1608 C C . LEU A 1 196 ? -7.121 -3.109 -12.746 1.00 96.06 196 LEU A C 1
ATOM 1610 O O . LEU A 1 196 ? -6.620 -4.221 -12.882 1.00 96.06 196 LEU A O 1
ATOM 1614 N N . HIS A 1 197 ? -8.199 -2.723 -13.430 1.00 95.44 197 HIS A N 1
ATOM 1615 C CA . HIS A 1 197 ? -8.775 -3.563 -14.473 1.00 95.44 197 HIS A CA 1
ATOM 1616 C C . HIS A 1 197 ? -7.777 -3.784 -15.618 1.00 95.44 197 HIS A C 1
ATOM 1618 O O . HIS A 1 197 ? -7.597 -4.912 -16.065 1.00 95.44 197 HIS A O 1
ATOM 1624 N N . GLN A 1 198 ? -7.046 -2.744 -16.026 1.00 95.25 198 GLN A N 1
ATOM 1625 C CA . GLN A 1 198 ? -5.982 -2.882 -17.025 1.00 95.25 198 GLN A CA 1
ATOM 1626 C C . GLN A 1 198 ? -4.833 -3.774 -16.524 1.00 95.25 198 GLN A C 1
ATOM 1628 O O . GLN A 1 198 ? -4.363 -4.632 -17.270 1.00 95.25 198 GLN A O 1
ATOM 1633 N N . ALA A 1 199 ? -4.424 -3.638 -15.256 1.00 96.38 199 ALA A N 1
ATOM 1634 C CA . ALA A 1 199 ? -3.402 -4.498 -14.654 1.00 96.38 199 ALA A CA 1
ATOM 1635 C C . ALA A 1 199 ? -3.812 -5.979 -14.684 1.00 96.38 199 ALA A C 1
ATOM 1637 O O . ALA A 1 199 ? -3.004 -6.845 -15.024 1.00 96.38 199 ALA A O 1
ATOM 1638 N N . LEU A 1 200 ? -5.083 -6.259 -14.378 1.00 95.75 200 LEU A N 1
ATOM 1639 C CA . LEU A 1 200 ? -5.647 -7.605 -14.391 1.00 95.75 200 LEU A CA 1
ATOM 1640 C C . LEU A 1 200 ? -5.520 -8.252 -15.777 1.00 95.75 200 LEU A C 1
ATOM 1642 O O . LEU A 1 200 ? -5.020 -9.370 -15.868 1.00 95.75 200 LEU A O 1
ATOM 1646 N N . LEU A 1 201 ? -5.849 -7.520 -16.848 1.00 94.94 201 LEU A N 1
ATOM 1647 C CA . LEU A 1 201 ? -5.714 -8.010 -18.227 1.00 94.94 201 LEU A CA 1
ATOM 1648 C C . LEU A 1 201 ? -4.270 -8.413 -18.567 1.00 94.94 201 LEU A C 1
ATOM 1650 O O . LEU A 1 201 ? -4.048 -9.352 -19.331 1.00 94.94 201 LEU A O 1
ATOM 1654 N N . HIS A 1 202 ? -3.269 -7.719 -18.019 1.00 94.00 202 HIS A N 1
ATOM 1655 C CA . HIS A 1 202 ? -1.869 -8.100 -18.206 1.00 94.00 202 HIS A CA 1
ATOM 1656 C C . HIS A 1 202 ? -1.510 -9.382 -17.448 1.00 94.00 202 HIS A C 1
ATOM 1658 O O . HIS A 1 202 ? -0.855 -10.256 -18.017 1.00 94.00 202 HIS A O 1
ATOM 1664 N N . PHE A 1 203 ? -1.951 -9.531 -16.198 1.00 96.19 203 PHE A N 1
ATOM 1665 C CA . PHE A 1 203 ? -1.662 -10.731 -15.408 1.00 96.19 203 PHE A CA 1
ATOM 1666 C C . PHE A 1 203 ? -2.432 -11.970 -15.883 1.00 96.19 203 PHE A C 1
ATOM 1668 O O . PHE A 1 203 ? -1.910 -13.081 -15.786 1.00 96.19 203 PHE A O 1
ATOM 1675 N N . GLU A 1 204 ? -3.624 -11.798 -16.456 1.00 93.75 204 GLU A N 1
ATOM 1676 C CA . GLU A 1 204 ? -4.398 -12.876 -17.082 1.00 93.75 204 GLU A CA 1
ATOM 1677 C C . GLU A 1 204 ? -3.703 -13.442 -18.325 1.00 93.75 204 GLU A C 1
ATOM 1679 O O . GLU A 1 204 ? -3.674 -14.661 -18.495 1.00 93.75 204 GLU A O 1
ATOM 1684 N N . LYS A 1 205 ? -3.054 -12.597 -19.145 1.00 92.75 205 LYS A N 1
ATOM 1685 C CA . LYS A 1 205 ? -2.279 -13.047 -20.322 1.00 92.75 205 LYS A CA 1
ATOM 1686 C C . LYS A 1 205 ? -1.181 -14.049 -19.966 1.00 92.75 205 LYS A C 1
ATOM 1688 O O . LYS A 1 205 ? -0.907 -14.949 -20.751 1.00 92.75 205 LYS A O 1
ATOM 1693 N N . ILE A 1 206 ? -0.560 -13.888 -18.799 1.00 94.00 206 ILE A N 1
ATOM 1694 C CA . ILE A 1 206 ? 0.493 -14.782 -18.291 1.00 94.00 206 ILE A CA 1
ATOM 1695 C C . ILE A 1 206 ? -0.018 -15.789 -17.254 1.00 94.00 206 ILE A C 1
ATOM 1697 O O . ILE A 1 206 ? 0.777 -16.524 -16.677 1.00 94.00 206 ILE A O 1
ATOM 1701 N N . GLN A 1 207 ? -1.331 -15.820 -16.999 1.00 93.50 207 GLN A N 1
ATOM 1702 C CA . GLN A 1 207 ? -1.996 -16.723 -16.052 1.00 93.50 207 GLN A CA 1
ATOM 1703 C C . GLN A 1 207 ? -1.370 -16.733 -14.646 1.00 93.50 207 GLN A C 1
ATOM 1705 O O . GLN A 1 207 ? -1.347 -17.757 -13.955 1.00 93.50 207 GLN A O 1
ATOM 1710 N N . TRP A 1 208 ? -0.864 -15.587 -14.183 1.00 92.94 208 TRP A N 1
ATOM 1711 C CA . TRP A 1 208 ? -0.110 -15.536 -12.933 1.00 92.94 208 TRP A CA 1
ATOM 1712 C C . TRP A 1 208 ? -1.034 -15.379 -11.722 1.00 92.94 208 TRP A C 1
ATOM 1714 O O . TRP A 1 208 ? -1.285 -14.274 -11.238 1.00 92.94 208 TRP A O 1
ATOM 1724 N N . LYS A 1 209 ? -1.552 -16.512 -11.230 1.00 93.75 209 LYS A N 1
ATOM 1725 C CA . LYS A 1 209 ? -2.600 -16.587 -10.191 1.00 93.75 209 LYS A CA 1
ATOM 1726 C C . LYS A 1 209 ? -2.355 -15.689 -8.975 1.00 93.75 209 LYS A C 1
ATOM 1728 O O . LYS A 1 209 ? -3.282 -15.026 -8.519 1.00 93.75 209 LYS A O 1
ATOM 1733 N N . ALA A 1 210 ? -1.120 -15.636 -8.472 1.00 93.50 210 ALA A N 1
ATOM 1734 C CA . ALA A 1 210 ? -0.778 -14.815 -7.312 1.00 93.50 210 ALA A CA 1
ATOM 1735 C C . ALA A 1 210 ? -0.968 -13.309 -7.574 1.00 93.50 210 ALA A C 1
ATOM 1737 O O . ALA A 1 210 ? -1.529 -12.605 -6.736 1.00 93.50 210 ALA A O 1
ATOM 1738 N N . GLU A 1 211 ? -0.544 -12.808 -8.736 1.00 94.88 211 GLU A N 1
ATOM 1739 C CA . GLU A 1 211 ? -0.681 -11.388 -9.091 1.00 94.88 211 GLU A CA 1
ATOM 1740 C C . GLU A 1 211 ? -2.119 -11.030 -9.490 1.00 94.88 211 GLU A C 1
ATOM 1742 O O . GLU A 1 211 ? -2.613 -9.962 -9.119 1.00 94.88 211 GLU A O 1
ATOM 1747 N N . ILE A 1 212 ? -2.836 -11.956 -10.138 1.00 96.31 212 ILE A N 1
ATOM 1748 C CA . ILE A 1 212 ? -4.287 -11.851 -10.362 1.00 96.31 212 ILE A CA 1
ATOM 1749 C C . ILE A 1 212 ? -4.996 -11.671 -9.015 1.00 96.31 212 ILE A C 1
ATOM 1751 O O . ILE A 1 212 ? -5.731 -10.704 -8.824 1.00 96.31 212 ILE A O 1
ATOM 1755 N N . ALA A 1 213 ? -4.726 -12.545 -8.044 1.00 96.81 213 ALA A N 1
ATOM 1756 C CA . ALA A 1 213 ? -5.359 -12.482 -6.733 1.00 96.81 213 ALA A CA 1
ATOM 1757 C C . ALA A 1 213 ? -5.045 -11.181 -5.979 1.00 96.81 213 ALA A C 1
ATOM 1759 O O . ALA A 1 213 ? -5.954 -10.544 -5.448 1.00 96.81 213 ALA A O 1
ATOM 1760 N N . LYS A 1 214 ? -3.782 -10.735 -5.971 1.00 95.31 214 LYS A N 1
ATOM 1761 C CA . LYS A 1 214 ? -3.398 -9.442 -5.372 1.00 95.31 214 LYS A CA 1
ATOM 1762 C C . LYS A 1 214 ? -4.136 -8.271 -6.023 1.00 95.31 214 LYS A C 1
ATOM 1764 O O . LYS A 1 214 ? -4.584 -7.364 -5.323 1.00 95.31 214 LYS A O 1
ATOM 1769 N N . THR A 1 215 ? -4.302 -8.302 -7.343 1.00 96.88 215 THR A N 1
ATOM 1770 C CA . THR A 1 215 ? -5.034 -7.269 -8.090 1.00 96.88 215 THR A CA 1
ATOM 1771 C C . THR A 1 215 ? -6.521 -7.274 -7.726 1.00 96.88 215 THR A C 1
ATOM 1773 O O . THR A 1 215 ? -7.082 -6.214 -7.444 1.00 96.88 215 THR A O 1
ATOM 1776 N N . LEU A 1 216 ? -7.144 -8.453 -7.626 1.00 97.50 216 LEU A N 1
ATOM 1777 C CA . LEU A 1 216 ? -8.534 -8.606 -7.177 1.00 97.50 216 LEU A CA 1
ATOM 1778 C C . LEU A 1 216 ? -8.741 -8.095 -5.743 1.00 97.50 216 LEU A C 1
ATOM 1780 O O . LEU A 1 216 ? -9.753 -7.458 -5.465 1.00 97.50 216 LEU A O 1
ATOM 1784 N N . LEU A 1 217 ? -7.782 -8.307 -4.836 1.00 97.19 217 LEU A N 1
ATOM 1785 C CA . LEU A 1 217 ? -7.851 -7.765 -3.473 1.00 97.19 217 LEU A CA 1
ATOM 1786 C C . LEU A 1 217 ? -7.821 -6.231 -3.456 1.00 97.19 217 LEU A C 1
ATOM 1788 O O . LEU A 1 217 ? -8.575 -5.603 -2.712 1.00 97.19 217 LEU A O 1
ATOM 1792 N N . LEU A 1 218 ? -6.990 -5.604 -4.291 1.00 95.81 218 LEU A N 1
ATOM 1793 C CA . LEU A 1 218 ? -6.989 -4.145 -4.420 1.00 95.81 218 LEU A CA 1
ATOM 1794 C C . LEU A 1 218 ? -8.311 -3.634 -5.007 1.00 95.81 218 LEU A C 1
ATOM 1796 O O . LEU A 1 218 ? -8.845 -2.641 -4.515 1.00 95.81 218 LEU A O 1
ATOM 1800 N N . GLN A 1 219 ? -8.883 -4.335 -5.990 1.00 96.12 219 GLN A N 1
ATOM 1801 C CA . GLN A 1 219 ? -10.212 -4.011 -6.519 1.00 96.12 219 GLN A CA 1
ATOM 1802 C C . GLN A 1 219 ? -11.305 -4.171 -5.458 1.00 96.12 219 GLN A C 1
ATOM 1804 O O . GLN A 1 219 ? -12.192 -3.322 -5.379 1.00 96.12 219 GLN A O 1
ATOM 1809 N N . ALA A 1 220 ? -11.228 -5.207 -4.617 1.00 96.12 220 ALA A N 1
ATOM 1810 C CA . ALA A 1 220 ? -12.149 -5.408 -3.504 1.00 96.12 220 ALA A CA 1
ATOM 1811 C C . ALA A 1 220 ? -12.124 -4.211 -2.548 1.00 96.12 220 ALA A C 1
ATOM 1813 O O . ALA A 1 220 ? -13.175 -3.658 -2.218 1.00 96.12 220 ALA A O 1
ATOM 1814 N N . ARG A 1 221 ? -10.919 -3.743 -2.195 1.00 93.56 221 ARG A N 1
ATOM 1815 C CA . ARG A 1 221 ? -10.734 -2.524 -1.404 1.00 93.56 221 ARG A CA 1
ATOM 1816 C C . ARG A 1 221 ? -11.409 -1.331 -2.087 1.00 93.56 221 ARG A C 1
ATOM 1818 O O . ARG A 1 221 ? -12.253 -0.700 -1.458 1.00 93.56 221 ARG A O 1
ATOM 1825 N N . MET A 1 222 ? -11.135 -1.060 -3.368 1.00 93.38 222 MET A N 1
ATOM 1826 C CA . MET A 1 222 ? -11.776 0.057 -4.091 1.00 93.38 222 MET A CA 1
ATOM 1827 C C . MET A 1 222 ? -13.310 -0.043 -4.072 1.00 93.38 222 MET A C 1
ATOM 1829 O O . MET A 1 222 ? -13.989 0.933 -3.757 1.00 93.38 222 MET A O 1
ATOM 1833 N N . CYS A 1 223 ? -13.858 -1.233 -4.336 1.00 93.88 223 CYS A N 1
ATOM 1834 C CA . CYS A 1 223 ? -15.300 -1.481 -4.315 1.00 93.88 223 CYS A CA 1
ATOM 1835 C C . CYS A 1 223 ? -15.909 -1.170 -2.944 1.00 93.88 223 CYS A C 1
ATOM 1837 O O . CYS A 1 223 ? -16.968 -0.549 -2.875 1.00 93.88 223 CYS A O 1
ATOM 1839 N N . SER A 1 224 ? -15.228 -1.542 -1.857 1.00 92.75 224 SER A N 1
ATOM 1840 C CA . SER A 1 224 ? -15.681 -1.240 -0.499 1.00 92.75 224 SER A CA 1
ATOM 1841 C C . SER A 1 224 ? -15.735 0.264 -0.231 1.00 92.75 224 SER A C 1
ATOM 1843 O O . SER A 1 224 ? -16.706 0.746 0.346 1.00 92.75 224 SER A O 1
ATOM 1845 N N . TRP A 1 225 ? -14.736 1.026 -0.682 1.00 88.19 225 TRP A N 1
ATOM 1846 C CA . TRP A 1 225 ? -14.726 2.489 -0.554 1.00 88.19 225 TRP A CA 1
ATOM 1847 C C . TRP A 1 225 ? -15.801 3.177 -1.415 1.00 88.19 225 TRP A C 1
ATOM 1849 O O . TRP A 1 225 ? -16.219 4.291 -1.108 1.00 88.19 225 TRP A O 1
ATOM 1859 N N . MET A 1 226 ? -16.300 2.498 -2.450 1.00 92.06 226 MET A N 1
ATOM 1860 C CA . MET A 1 226 ? -17.442 2.926 -3.268 1.00 92.06 226 MET A CA 1
ATOM 1861 C C . MET A 1 226 ? -18.795 2.403 -2.752 1.00 92.06 226 MET A C 1
ATOM 1863 O O . MET A 1 226 ? -19.802 2.534 -3.445 1.00 92.06 226 MET A O 1
ATOM 1867 N N . ASN A 1 227 ? -18.839 1.807 -1.554 1.00 93.88 227 ASN A N 1
ATOM 1868 C CA . ASN A 1 227 ? -20.015 1.163 -0.956 1.00 93.88 227 ASN A CA 1
ATOM 1869 C C . ASN A 1 227 ? -20.576 -0.043 -1.740 1.00 93.88 227 ASN A C 1
ATOM 1871 O O . ASN A 1 227 ? -21.707 -0.466 -1.504 1.00 93.88 227 ASN A O 1
ATOM 1875 N N . ASN A 1 228 ? -19.798 -0.646 -2.643 1.00 95.88 228 ASN A N 1
ATOM 1876 C CA . ASN A 1 228 ? -20.160 -1.886 -3.332 1.00 95.88 228 ASN A CA 1
ATOM 1877 C C . ASN A 1 228 ? -19.646 -3.107 -2.548 1.00 95.88 228 ASN A C 1
ATOM 1879 O O . ASN A 1 228 ? -18.723 -3.813 -2.965 1.00 95.88 228 ASN A O 1
ATOM 1883 N N . PHE A 1 229 ? -20.223 -3.320 -1.363 1.00 95.50 229 PHE A N 1
ATOM 1884 C CA . PHE A 1 229 ? -19.744 -4.309 -0.390 1.00 95.50 229 PHE A CA 1
ATOM 1885 C C . PHE A 1 229 ? -19.902 -5.760 -0.855 1.00 95.50 229 PHE A C 1
ATOM 1887 O O . PHE A 1 229 ? -19.057 -6.602 -0.537 1.00 95.50 229 PHE A O 1
ATOM 1894 N N . ASP A 1 230 ? -20.947 -6.061 -1.626 1.00 95.81 230 ASP A N 1
ATOM 1895 C CA . ASP A 1 230 ? -21.183 -7.411 -2.142 1.00 95.81 230 ASP A CA 1
ATOM 1896 C C . ASP A 1 230 ? -20.109 -7.807 -3.155 1.00 95.81 230 ASP A C 1
ATOM 1898 O O . ASP A 1 230 ? -19.557 -8.908 -3.083 1.00 95.81 230 ASP A O 1
ATOM 1902 N N . LEU A 1 231 ? -19.768 -6.897 -4.075 1.00 95.88 231 LEU A N 1
ATOM 1903 C CA . LEU A 1 231 ? -18.684 -7.128 -5.024 1.00 95.88 231 LEU A CA 1
ATOM 1904 C C . LEU A 1 231 ? -17.333 -7.200 -4.309 1.00 95.88 231 LEU A C 1
ATOM 1906 O O . LEU A 1 231 ? -16.556 -8.103 -4.604 1.00 95.88 231 LEU A O 1
ATOM 1910 N N . ALA A 1 232 ? -17.079 -6.316 -3.338 1.00 95.81 232 ALA A N 1
ATOM 1911 C CA . ALA A 1 232 ? -15.855 -6.351 -2.539 1.00 95.81 232 ALA A CA 1
ATOM 1912 C C . ALA A 1 232 ? -15.656 -7.721 -1.873 1.00 95.81 232 ALA A C 1
ATOM 1914 O O . ALA A 1 232 ? -14.616 -8.354 -2.037 1.00 95.81 232 ALA A O 1
ATOM 1915 N N . THR A 1 233 ? -16.699 -8.231 -1.217 1.00 95.12 233 THR A N 1
ATOM 1916 C CA . THR A 1 233 ? -16.671 -9.536 -0.544 1.00 95.12 233 THR A CA 1
ATOM 1917 C C . THR A 1 233 ? -16.422 -10.677 -1.538 1.00 95.12 233 THR A C 1
ATOM 1919 O O . THR A 1 233 ? -15.566 -11.530 -1.300 1.00 95.12 233 THR A O 1
ATOM 1922 N N . LYS A 1 234 ? -17.118 -10.681 -2.686 1.00 97.12 234 LYS A N 1
ATOM 1923 C CA . LYS A 1 234 ? -16.930 -11.689 -3.746 1.00 97.12 234 LYS A CA 1
ATOM 1924 C C . LYS A 1 234 ? -15.501 -11.691 -4.292 1.00 97.12 234 LYS A C 1
ATOM 1926 O O . LYS A 1 234 ? -14.904 -12.759 -4.415 1.00 97.12 234 LYS A O 1
ATOM 1931 N N . LEU A 1 235 ? -14.951 -10.512 -4.585 1.00 97.50 235 LEU A N 1
ATOM 1932 C CA . LEU A 1 235 ? -13.580 -10.358 -5.074 1.00 97.50 235 LEU A CA 1
ATOM 1933 C C . LEU A 1 235 ? -12.559 -10.849 -4.041 1.00 97.50 235 LEU A C 1
ATOM 1935 O O . LEU A 1 235 ? -11.645 -11.588 -4.403 1.00 97.50 235 LEU A O 1
ATOM 1939 N N . SER A 1 236 ? -12.739 -10.516 -2.758 1.00 97.06 236 SER A N 1
ATOM 1940 C CA . SER A 1 236 ? -11.863 -10.993 -1.683 1.00 97.06 236 SER A CA 1
ATOM 1941 C C . SER A 1 236 ? -11.855 -12.518 -1.565 1.00 97.06 236 SER A C 1
ATOM 1943 O O . SER A 1 236 ? -10.781 -13.114 -1.511 1.00 97.06 236 SER A O 1
ATOM 1945 N N . TYR A 1 237 ? -13.019 -13.175 -1.576 1.00 97.44 237 TYR A N 1
ATOM 1946 C CA . TYR A 1 237 ? -13.074 -14.641 -1.524 1.00 97.44 237 TYR A CA 1
ATOM 1947 C C . TYR A 1 237 ? -12.502 -15.302 -2.782 1.00 97.44 237 TYR A C 1
ATOM 1949 O O . TYR A 1 237 ? -11.766 -16.284 -2.665 1.00 97.44 237 TYR A O 1
ATOM 1957 N N . GLY A 1 238 ? -12.779 -14.751 -3.968 1.00 97.06 238 GLY A N 1
ATOM 1958 C CA . GLY A 1 238 ? -12.181 -15.221 -5.220 1.00 97.06 238 GLY A CA 1
ATOM 1959 C C . GLY A 1 238 ? -10.653 -15.136 -5.190 1.00 97.06 238 GLY A C 1
ATOM 1960 O O . GLY A 1 238 ? -9.967 -16.101 -5.524 1.00 97.06 238 GLY A O 1
ATOM 1961 N N . ALA A 1 239 ? -10.109 -14.025 -4.690 1.00 97.25 239 ALA A N 1
ATOM 1962 C CA . ALA A 1 239 ? -8.672 -13.858 -4.518 1.00 97.25 239 ALA A CA 1
ATOM 1963 C C . ALA A 1 239 ? -8.072 -14.840 -3.500 1.00 97.25 239 ALA A C 1
ATOM 1965 O O . ALA A 1 239 ? -7.019 -15.415 -3.762 1.00 97.25 239 ALA A O 1
ATOM 1966 N N . ILE A 1 240 ? -8.738 -15.083 -2.364 1.00 96.56 240 ILE A N 1
ATOM 1967 C CA . ILE A 1 240 ? -8.291 -16.080 -1.374 1.00 96.56 240 ILE A CA 1
ATOM 1968 C C . ILE A 1 240 ? -8.237 -17.481 -2.000 1.00 96.56 240 ILE A C 1
ATOM 1970 O O . ILE A 1 240 ? -7.283 -18.218 -1.754 1.00 96.56 240 ILE A O 1
ATOM 1974 N N . SER A 1 241 ? -9.225 -17.845 -2.826 1.00 96.19 241 SER A N 1
ATOM 1975 C CA . SER A 1 241 ? -9.222 -19.121 -3.554 1.00 96.19 241 SER A CA 1
ATOM 1976 C C . SER A 1 241 ? -8.010 -19.232 -4.481 1.00 96.19 241 SER A C 1
ATOM 1978 O O . SER A 1 241 ? -7.269 -20.209 -4.413 1.00 96.19 241 SER A O 1
ATOM 1980 N N . LEU A 1 242 ? -7.747 -18.197 -5.282 1.00 96.19 242 LEU A N 1
ATOM 1981 C CA . LEU A 1 242 ? -6.595 -18.165 -6.185 1.00 96.19 242 LEU A CA 1
ATOM 1982 C C . LEU A 1 242 ? -5.254 -18.201 -5.444 1.00 96.19 242 LEU A C 1
ATOM 1984 O O . LEU A 1 242 ? -4.322 -18.852 -5.910 1.00 96.19 242 LEU A O 1
ATOM 1988 N N . LEU A 1 243 ? -5.140 -17.539 -4.288 1.00 96.00 243 LEU A N 1
ATOM 1989 C CA . LEU A 1 243 ? -3.927 -17.591 -3.468 1.00 96.00 243 LEU A CA 1
ATOM 1990 C C . LEU A 1 243 ? -3.688 -18.984 -2.892 1.00 96.00 243 LEU A C 1
ATOM 1992 O O . LEU A 1 243 ? -2.547 -19.428 -2.877 1.00 96.00 243 LEU A O 1
ATOM 1996 N N . ARG A 1 244 ? -4.740 -19.693 -2.469 1.00 94.88 244 ARG A N 1
ATOM 1997 C CA . ARG A 1 244 ? -4.625 -21.090 -2.017 1.00 94.88 244 ARG A CA 1
ATOM 1998 C C . ARG A 1 244 ? -4.152 -22.019 -3.127 1.00 94.88 244 ARG A C 1
ATOM 2000 O O . ARG A 1 244 ? -3.377 -22.932 -2.870 1.00 94.88 244 ARG A O 1
ATOM 2007 N N . GLU A 1 245 ? -4.595 -21.776 -4.356 1.00 94.44 245 GLU A N 1
ATOM 2008 C CA . GLU A 1 245 ? -4.106 -22.516 -5.520 1.00 94.44 245 GLU A CA 1
ATOM 2009 C C . GLU A 1 245 ? -2.663 -22.149 -5.888 1.00 94.44 245 GLU A C 1
ATOM 2011 O O . GLU A 1 245 ? -1.919 -23.005 -6.358 1.00 94.44 245 GLU A O 1
ATOM 2016 N N . ALA A 1 246 ? -2.269 -20.884 -5.714 1.00 93.81 246 ALA A N 1
ATOM 2017 C CA . ALA A 1 246 ? -0.925 -20.406 -6.031 1.00 93.81 246 ALA A CA 1
ATOM 2018 C C . ALA A 1 246 ? 0.122 -20.828 -4.986 1.00 93.81 246 ALA A C 1
ATOM 2020 O O . ALA A 1 246 ? 1.272 -21.081 -5.339 1.00 93.81 246 ALA A O 1
ATOM 2021 N N . TYR A 1 247 ? -0.272 -20.899 -3.714 1.00 93.25 247 TYR A N 1
ATOM 2022 C CA . TYR A 1 247 ? 0.588 -21.195 -2.570 1.00 93.25 247 TYR A CA 1
ATOM 2023 C C . TYR A 1 247 ? 0.105 -22.463 -1.866 1.00 93.25 247 TYR A C 1
ATOM 2025 O O . TYR A 1 247 ? -0.498 -22.428 -0.792 1.00 93.25 247 TYR A O 1
ATOM 2033 N N . ILE A 1 248 ? 0.354 -23.603 -2.511 1.00 88.56 248 ILE A N 1
ATOM 2034 C CA . ILE A 1 248 ? -0.051 -24.916 -2.004 1.00 88.56 248 ILE A CA 1
ATOM 2035 C C . ILE A 1 248 ? 0.600 -25.144 -0.633 1.00 88.56 248 ILE A C 1
ATOM 2037 O O . ILE A 1 248 ? 1.819 -25.085 -0.504 1.00 88.56 248 ILE A O 1
ATOM 2041 N N . ASN A 1 249 ? -0.225 -25.438 0.375 1.00 85.56 249 ASN A N 1
ATOM 2042 C CA . ASN A 1 249 ? 0.175 -25.718 1.761 1.00 85.56 249 ASN A CA 1
ATOM 2043 C C . ASN A 1 249 ? 0.856 -24.562 2.519 1.00 85.56 249 ASN A C 1
ATOM 2045 O O . ASN A 1 249 ? 1.411 -24.802 3.589 1.00 85.56 249 ASN A O 1
ATOM 2049 N N . ASP A 1 250 ? 0.781 -23.323 2.027 1.00 89.88 250 ASP A N 1
ATOM 2050 C CA . ASP A 1 250 ? 1.322 -22.155 2.729 1.00 89.88 250 ASP A CA 1
ATOM 2051 C C . ASP A 1 250 ? 0.219 -21.128 3.028 1.00 89.88 250 ASP A C 1
ATOM 2053 O O . ASP A 1 250 ? -0.005 -20.160 2.295 1.00 89.88 250 ASP A O 1
ATOM 2057 N N . GLU A 1 251 ? -0.496 -21.340 4.139 1.00 87.94 251 GLU A N 1
ATOM 2058 C CA . GLU A 1 251 ? -1.533 -20.405 4.593 1.00 87.94 251 GLU A CA 1
ATOM 2059 C C . GLU A 1 251 ? -0.964 -19.061 5.071 1.00 87.94 251 GLU A C 1
ATOM 2061 O O . GLU A 1 251 ? -1.710 -18.079 5.125 1.00 87.94 251 GLU A O 1
ATOM 2066 N N . THR A 1 252 ? 0.340 -18.972 5.366 1.00 88.50 252 THR A N 1
ATOM 2067 C CA . THR A 1 252 ? 0.960 -17.720 5.832 1.00 88.50 252 THR A CA 1
ATOM 2068 C C . THR A 1 252 ? 0.893 -16.629 4.763 1.00 88.50 252 THR A C 1
ATOM 2070 O O . THR A 1 252 ? 0.854 -15.446 5.089 1.00 88.50 252 THR A O 1
ATOM 2073 N N . LYS A 1 253 ? 0.755 -17.010 3.484 1.00 90.19 253 LYS A N 1
ATOM 2074 C CA . LYS A 1 253 ? 0.573 -16.089 2.347 1.00 90.19 253 LYS A CA 1
ATOM 2075 C C . LYS A 1 253 ? -0.836 -15.502 2.223 1.00 90.19 253 LYS A C 1
ATOM 2077 O O . LYS A 1 253 ? -1.091 -14.731 1.298 1.00 90.19 253 LYS A O 1
ATOM 2082 N N . LEU A 1 254 ? -1.765 -15.866 3.109 1.00 94.75 254 LEU A N 1
ATOM 2083 C CA . LEU A 1 254 ? -3.151 -15.388 3.083 1.00 94.75 254 LEU A CA 1
ATOM 2084 C C . LEU A 1 254 ? -3.408 -14.206 4.027 1.00 94.75 254 LEU A C 1
ATOM 2086 O O . LEU A 1 254 ? -4.512 -13.657 4.016 1.00 94.75 254 LEU A O 1
ATOM 2090 N N . ASP A 1 255 ? -2.430 -13.801 4.837 1.00 94.38 255 ASP A N 1
ATOM 2091 C CA . ASP A 1 255 ? -2.586 -12.763 5.859 1.00 94.38 255 ASP A CA 1
ATOM 2092 C C . ASP A 1 255 ? -3.086 -11.430 5.268 1.00 94.38 255 ASP A C 1
ATOM 2094 O O . ASP A 1 255 ? -4.071 -10.864 5.742 1.00 94.38 255 ASP A O 1
ATOM 2098 N N . GLN A 1 256 ? -2.500 -10.971 4.161 1.00 93.81 256 GLN A N 1
ATOM 2099 C CA . GLN A 1 256 ? -2.906 -9.745 3.479 1.00 93.81 256 GLN A CA 1
ATOM 2100 C C . GLN A 1 256 ? -4.325 -9.851 2.904 1.00 93.81 256 GLN A C 1
ATOM 2102 O O . GLN A 1 256 ? -5.074 -8.872 2.911 1.00 93.81 256 GLN A O 1
ATOM 2107 N N . ALA A 1 257 ? -4.718 -11.035 2.429 1.00 96.31 257 ALA A N 1
ATOM 2108 C CA . ALA A 1 257 ? -6.047 -11.264 1.875 1.00 96.31 257 ALA A CA 1
ATOM 2109 C C . ALA A 1 257 ? -7.129 -11.195 2.962 1.00 96.31 257 ALA A C 1
ATOM 2111 O O . ALA A 1 257 ? -8.141 -10.512 2.786 1.00 96.31 257 ALA A O 1
ATOM 2112 N N . TYR A 1 258 ? -6.889 -11.832 4.113 1.00 97.88 258 TYR A N 1
ATOM 2113 C CA . TYR A 1 258 ? -7.778 -11.725 5.270 1.00 97.88 258 TYR A CA 1
ATOM 2114 C C . TYR A 1 258 ? -7.802 -10.314 5.852 1.00 97.88 258 TYR A C 1
ATOM 2116 O O . TYR A 1 258 ? -8.866 -9.851 6.254 1.00 97.88 258 TYR A O 1
ATOM 2124 N N . PHE A 1 259 ? -6.675 -9.599 5.847 1.00 97.12 259 PHE A N 1
ATOM 2125 C CA . PHE A 1 259 ? -6.632 -8.205 6.281 1.00 97.12 259 PHE A CA 1
ATOM 2126 C C . PHE A 1 259 ? -7.524 -7.312 5.409 1.00 97.12 259 PHE A C 1
ATOM 2128 O O . PHE A 1 259 ? -8.323 -6.542 5.935 1.00 97.12 259 PHE A O 1
ATOM 2135 N N . ILE A 1 260 ? -7.448 -7.450 4.082 1.00 95.75 260 ILE A N 1
ATOM 2136 C CA . ILE A 1 260 ? -8.292 -6.682 3.154 1.00 95.75 260 ILE A CA 1
ATOM 2137 C C . ILE A 1 260 ? -9.768 -7.056 3.305 1.00 95.75 260 ILE A C 1
ATOM 2139 O O . ILE A 1 260 ? -10.627 -6.176 3.281 1.00 95.75 260 ILE A O 1
ATOM 2143 N N . LEU A 1 261 ? -10.080 -8.339 3.502 1.00 97.19 261 LEU A N 1
ATOM 2144 C CA . LEU A 1 261 ? -11.449 -8.775 3.778 1.00 97.19 261 LEU A CA 1
ATOM 2145 C C . LEU A 1 261 ? -11.978 -8.159 5.085 1.00 97.19 261 LEU A C 1
ATOM 2147 O O . LEU A 1 261 ? -13.101 -7.654 5.119 1.00 97.19 261 LEU A O 1
ATOM 2151 N N . ALA A 1 262 ? -11.157 -8.128 6.137 1.00 97.75 262 ALA A N 1
ATOM 2152 C CA . ALA A 1 262 ? -11.497 -7.466 7.391 1.00 97.75 262 ALA A CA 1
ATOM 2153 C C . ALA A 1 262 ? -11.728 -5.961 7.212 1.00 97.75 262 ALA A C 1
ATOM 2155 O O . ALA A 1 262 ? -12.688 -5.418 7.754 1.00 97.75 262 ALA A O 1
ATOM 2156 N N . GLU A 1 263 ? -10.886 -5.287 6.427 1.00 95.94 263 GLU A N 1
ATOM 2157 C CA . GLU A 1 263 ? -11.046 -3.871 6.093 1.00 95.94 263 GLU A CA 1
ATOM 2158 C C . GLU A 1 263 ? -12.365 -3.617 5.351 1.00 95.94 263 GLU A C 1
ATOM 2160 O O . GLU A 1 263 ? -13.101 -2.699 5.710 1.00 95.94 263 GLU A O 1
ATOM 2165 N N . CYS A 1 264 ? -12.721 -4.464 4.379 1.00 95.25 264 CYS A N 1
ATOM 2166 C CA . CYS A 1 264 ? -14.006 -4.369 3.684 1.00 95.25 264 CYS A CA 1
ATOM 2167 C C . CYS A 1 264 ? -15.180 -4.507 4.668 1.00 95.25 264 CYS A C 1
ATOM 2169 O O . CYS A 1 264 ? -16.131 -3.721 4.639 1.00 95.25 264 CYS A O 1
ATOM 2171 N N . HIS A 1 265 ? -15.094 -5.461 5.601 1.00 96.94 265 HIS A N 1
ATOM 2172 C CA . HIS A 1 265 ? -16.098 -5.621 6.649 1.00 96.94 265 HIS A CA 1
ATOM 2173 C C . HIS A 1 265 ? -16.164 -4.416 7.594 1.00 96.94 265 HIS A C 1
ATOM 2175 O O . HIS A 1 265 ? -17.269 -3.960 7.899 1.00 96.94 265 HIS A O 1
ATOM 2181 N N . TYR A 1 266 ? -15.022 -3.850 7.986 1.00 96.25 266 TYR A N 1
ATOM 2182 C CA . TYR A 1 266 ? -14.946 -2.635 8.796 1.00 96.25 266 TYR A CA 1
ATOM 2183 C C . TYR A 1 266 ? -15.640 -1.449 8.117 1.00 96.25 266 TYR A C 1
ATOM 2185 O O . TYR A 1 266 ? -16.493 -0.813 8.735 1.00 96.25 266 TYR A O 1
ATOM 2193 N N . VAL A 1 267 ? -15.349 -1.186 6.837 1.00 93.88 267 VAL A N 1
ATOM 2194 C CA . VAL A 1 267 ? -15.991 -0.094 6.081 1.00 93.88 267 VAL A CA 1
ATOM 2195 C C . VAL A 1 267 ? -17.500 -0.336 5.944 1.00 93.88 267 VAL A C 1
ATOM 2197 O O . VAL A 1 267 ? -18.286 0.601 6.069 1.00 93.88 267 VAL A O 1
ATOM 2200 N N . SER A 1 268 ? -17.930 -1.595 5.796 1.00 94.62 268 SER A N 1
ATOM 2201 C CA . SER A 1 268 ? -19.352 -1.976 5.810 1.00 94.62 268 SER A CA 1
ATOM 2202 C C . SER A 1 268 ? -20.005 -1.974 7.207 1.00 94.62 268 SER A C 1
ATOM 2204 O O . SER A 1 268 ? -21.155 -2.391 7.343 1.00 94.62 268 SER A O 1
ATOM 2206 N N . LYS A 1 269 ? -19.288 -1.523 8.249 1.00 95.50 269 LYS A N 1
ATOM 2207 C CA . LYS A 1 269 ? -19.710 -1.483 9.665 1.00 95.50 269 LYS A CA 1
ATOM 2208 C C . LYS A 1 269 ? -20.030 -2.850 10.286 1.00 95.50 269 LYS A C 1
ATOM 2210 O O . LYS A 1 269 ? -20.688 -2.930 11.320 1.00 95.50 269 LYS A O 1
ATOM 2215 N N . LYS A 1 270 ? -19.536 -3.940 9.695 1.00 97.56 270 LYS A N 1
ATOM 2216 C CA . LYS A 1 270 ? -19.643 -5.313 10.219 1.00 97.56 270 LYS A CA 1
ATOM 2217 C C . LYS A 1 270 ? -18.460 -5.601 11.146 1.00 97.56 270 LYS A C 1
ATOM 2219 O O . LYS A 1 270 ? -17.561 -6.371 10.813 1.00 97.56 270 LYS A O 1
ATOM 2224 N N . TYR A 1 271 ? -18.433 -4.918 12.289 1.00 97.12 271 TYR A N 1
ATOM 2225 C CA . TYR A 1 271 ? -17.274 -4.886 13.184 1.00 97.12 271 TYR A CA 1
ATOM 2226 C C . TYR A 1 271 ? -16.910 -6.246 13.790 1.00 97.12 271 TYR A C 1
ATOM 2228 O O . TYR A 1 271 ? -15.725 -6.538 13.929 1.00 97.12 271 TYR A O 1
ATOM 2236 N N . ASP A 1 272 ? -17.889 -7.094 14.107 1.00 97.44 272 ASP A N 1
ATOM 2237 C CA . ASP A 1 272 ? -17.616 -8.430 14.653 1.00 97.44 272 ASP A CA 1
ATOM 2238 C C . ASP A 1 272 ? -16.912 -9.328 13.635 1.00 97.44 272 ASP A C 1
ATOM 2240 O O . ASP A 1 272 ? -15.833 -9.845 13.914 1.00 97.44 272 ASP A O 1
ATOM 2244 N N . THR A 1 273 ? -17.429 -9.387 12.407 1.00 97.19 273 THR A N 1
ATOM 2245 C CA . THR A 1 273 ? -16.792 -10.115 11.300 1.00 97.19 273 THR A CA 1
ATOM 2246 C C . THR A 1 273 ? -15.401 -9.564 10.973 1.00 97.19 273 THR A C 1
ATOM 2248 O O . THR A 1 273 ? -14.469 -10.323 10.716 1.00 97.19 273 THR A O 1
ATOM 2251 N N . ALA A 1 274 ? -15.220 -8.239 11.011 1.00 97.81 274 ALA A N 1
ATOM 2252 C CA . ALA A 1 274 ? -13.907 -7.631 10.807 1.00 97.81 274 ALA A CA 1
ATOM 2253 C C . ALA A 1 274 ? -12.894 -8.076 11.880 1.00 97.81 274 ALA A C 1
ATOM 2255 O O . ALA A 1 274 ? -11.762 -8.425 11.541 1.00 97.81 274 ALA A O 1
ATOM 2256 N N . LYS A 1 275 ? -13.299 -8.122 13.161 1.00 97.62 275 LYS A N 1
ATOM 2257 C CA . LYS A 1 275 ? -12.448 -8.623 14.257 1.00 97.62 275 LYS A CA 1
ATOM 2258 C C . LYS A 1 275 ? -12.060 -10.082 14.049 1.00 97.62 275 LYS A C 1
ATOM 2260 O O . LYS A 1 275 ? -10.884 -10.398 14.190 1.00 97.62 275 LYS A O 1
ATOM 2265 N N . GLU A 1 276 ? -13.004 -10.952 13.690 1.00 97.44 276 GLU A N 1
ATOM 2266 C CA . GLU A 1 276 ? -12.732 -12.379 13.452 1.00 97.44 276 GLU A CA 1
ATOM 2267 C C . GLU A 1 276 ? -11.624 -12.579 12.411 1.00 97.44 276 GLU A C 1
ATOM 2269 O O . GLU A 1 276 ? -10.665 -13.323 12.639 1.00 97.44 276 GLU A O 1
ATOM 2274 N N . PHE A 1 277 ? -11.699 -11.856 11.290 1.00 98.12 277 PHE A N 1
ATOM 2275 C CA . PHE A 1 277 ? -10.658 -11.925 10.271 1.00 98.12 277 PHE A CA 1
ATOM 2276 C C . PHE A 1 277 ? -9.332 -11.317 10.735 1.00 98.12 277 PHE A C 1
ATOM 2278 O O . PHE A 1 277 ? -8.286 -11.881 10.424 1.00 98.12 277 PHE A O 1
ATOM 2285 N N . LEU A 1 278 ? -9.328 -10.234 11.517 1.00 97.69 278 LEU A N 1
ATOM 2286 C CA . LEU A 1 278 ? -8.082 -9.672 12.060 1.00 97.69 278 LEU A CA 1
ATOM 2287 C C . LEU A 1 278 ? -7.410 -10.596 13.073 1.00 97.69 278 LEU A C 1
ATOM 2289 O O . LEU A 1 278 ? -6.187 -10.701 13.063 1.00 97.69 278 LEU A O 1
ATOM 2293 N N . VAL A 1 279 ? -8.179 -11.314 13.892 1.00 96.00 279 VAL A N 1
ATOM 2294 C CA . VAL A 1 279 ? -7.641 -12.362 14.772 1.00 96.00 279 VAL A CA 1
ATOM 2295 C C . VAL A 1 279 ? -6.963 -13.450 13.942 1.00 96.00 279 VAL A C 1
ATOM 2297 O O . VAL A 1 279 ? -5.853 -13.867 14.270 1.00 96.00 279 VAL A O 1
ATOM 2300 N N . LYS A 1 280 ? -7.565 -13.851 12.817 1.00 96.25 280 LYS A N 1
ATOM 2301 C CA . LYS A 1 280 ? -6.934 -14.790 11.883 1.00 96.25 280 LYS A CA 1
ATOM 2302 C C . LYS A 1 280 ? -5.635 -14.235 11.284 1.00 96.25 280 LYS A C 1
ATOM 2304 O O . LYS A 1 280 ? -4.654 -14.964 11.187 1.00 96.25 280 LYS A O 1
ATOM 2309 N N . VAL A 1 281 ? -5.598 -12.950 10.926 1.00 96.75 281 VAL A N 1
ATOM 2310 C CA . VAL A 1 281 ? -4.371 -12.284 10.449 1.00 96.75 281 VAL A CA 1
ATOM 2311 C C . VAL A 1 281 ? -3.275 -12.316 11.512 1.00 96.75 281 VAL A C 1
ATOM 2313 O O . VAL A 1 281 ? -2.139 -12.649 11.187 1.00 96.75 281 VAL A O 1
ATOM 2316 N N . LEU A 1 282 ? -3.598 -12.009 12.774 1.00 95.25 282 LEU A N 1
ATOM 2317 C CA . LEU A 1 282 ? -2.634 -12.075 13.876 1.00 95.25 282 LEU A CA 1
ATOM 2318 C C . LEU A 1 282 ? -2.071 -13.489 14.044 1.00 95.25 282 LEU A C 1
ATOM 2320 O O . LEU A 1 282 ? -0.859 -13.642 14.153 1.00 95.25 282 LEU A O 1
ATOM 2324 N N . GLN A 1 283 ? -2.925 -14.516 14.005 1.00 93.94 283 GLN A N 1
ATOM 2325 C CA . GLN A 1 283 ? -2.496 -15.915 14.098 1.00 93.94 283 GLN A CA 1
ATOM 2326 C C . GLN A 1 283 ? -1.523 -16.296 12.977 1.00 93.94 283 GLN A C 1
ATOM 2328 O O . GLN A 1 283 ? -0.502 -16.917 13.254 1.00 93.94 283 GLN A O 1
ATOM 2333 N N . LEU A 1 284 ? -1.808 -15.903 11.731 1.00 93.88 284 LEU A N 1
ATOM 2334 C CA . LEU A 1 284 ? -0.922 -16.170 10.594 1.00 93.88 284 LEU A CA 1
ATOM 2335 C C . LEU A 1 284 ? 0.408 -15.418 10.720 1.00 93.88 284 LEU A C 1
ATOM 2337 O O . LEU A 1 284 ? 1.465 -16.011 10.530 1.00 93.88 284 LEU A O 1
ATOM 2341 N N . LYS A 1 285 ? 0.377 -14.136 11.102 1.00 93.81 285 LYS A N 1
ATOM 2342 C CA . LYS A 1 285 ? 1.599 -13.341 11.289 1.00 93.81 285 LYS A CA 1
ATOM 2343 C C . LYS A 1 285 ? 2.462 -13.864 12.430 1.00 93.81 285 LYS A C 1
ATOM 2345 O O . LYS A 1 285 ? 3.675 -13.842 12.299 1.00 93.81 285 LYS A O 1
ATOM 2350 N N . LEU A 1 286 ? 1.869 -14.381 13.506 1.00 92.38 286 LEU A N 1
ATOM 2351 C CA . LEU A 1 286 ? 2.603 -15.002 14.615 1.00 92.38 286 LEU A CA 1
ATOM 2352 C C . LEU A 1 286 ? 3.286 -16.325 14.232 1.00 92.38 286 LEU A C 1
ATOM 2354 O O . LEU A 1 286 ? 4.239 -16.731 14.890 1.00 92.38 286 LEU A O 1
ATOM 2358 N N . GLN A 1 287 ? 2.825 -17.008 13.179 1.00 90.69 287 GLN A N 1
ATOM 2359 C CA . GLN A 1 287 ? 3.516 -18.194 12.661 1.00 90.69 287 GLN A CA 1
ATOM 2360 C C . GLN A 1 287 ? 4.817 -17.827 11.938 1.00 90.69 287 GLN A C 1
ATOM 2362 O O . GLN A 1 287 ? 5.762 -18.612 11.952 1.00 90.69 287 GLN A O 1
ATOM 2367 N N . THR A 1 288 ? 4.868 -16.651 11.306 1.00 86.94 288 THR A N 1
ATOM 2368 C CA . THR A 1 288 ? 6.043 -16.170 10.563 1.00 86.94 288 THR A CA 1
ATOM 2369 C C . THR A 1 288 ? 6.949 -15.274 11.400 1.00 86.94 288 THR A C 1
ATOM 2371 O O . THR A 1 288 ? 8.167 -15.340 11.275 1.00 86.94 288 THR A O 1
ATOM 2374 N N . GLU A 1 289 ? 6.359 -14.449 12.259 1.00 86.56 289 GLU A N 1
ATOM 2375 C CA . GLU A 1 289 ? 7.025 -13.423 13.052 1.00 86.56 289 GLU A CA 1
ATOM 2376 C C . GLU A 1 289 ? 6.916 -13.782 14.530 1.00 86.56 289 GLU A C 1
ATOM 2378 O O . GLU A 1 289 ? 5.828 -13.839 15.098 1.00 86.56 289 GLU A O 1
ATOM 2383 N N . GLN A 1 290 ? 8.056 -13.993 15.180 1.00 77.06 290 GLN A N 1
ATOM 2384 C CA . GLN A 1 290 ? 8.083 -14.406 16.587 1.00 77.06 290 GLN A CA 1
ATOM 2385 C C . GLN A 1 290 ? 7.891 -13.236 17.563 1.00 77.06 290 GLN A C 1
ATOM 2387 O O . GLN A 1 290 ? 7.662 -13.454 18.751 1.00 77.06 290 GLN A O 1
ATOM 2392 N N . GLN A 1 291 ? 8.013 -11.994 17.084 1.00 85.81 291 GLN A N 1
ATOM 2393 C CA . GLN A 1 291 ? 7.953 -10.793 17.912 1.00 85.81 291 GLN A CA 1
ATOM 2394 C C . GLN A 1 291 ? 6.702 -9.965 17.596 1.00 85.81 291 GLN A C 1
ATOM 2396 O O . GLN A 1 291 ? 6.532 -9.460 16.489 1.00 85.81 291 GLN A O 1
ATOM 2401 N N . GLU A 1 292 ? 5.843 -9.768 18.598 1.00 85.38 292 GLU A N 1
ATOM 2402 C CA . GLU A 1 292 ? 4.572 -9.037 18.462 1.00 85.38 292 GLU A CA 1
ATOM 2403 C C . GLU A 1 292 ? 4.728 -7.542 18.146 1.00 85.38 292 GLU A C 1
ATOM 2405 O O . GLU A 1 292 ? 3.754 -6.895 17.775 1.00 85.38 292 GLU A O 1
ATOM 2410 N N . ASN A 1 293 ? 5.929 -6.976 18.289 1.00 87.38 293 ASN A N 1
ATOM 2411 C CA . ASN A 1 293 ? 6.253 -5.597 17.917 1.00 87.38 293 ASN A CA 1
ATOM 2412 C C . ASN A 1 293 ? 6.841 -5.481 16.499 1.00 87.38 293 ASN A C 1
ATOM 2414 O O . ASN A 1 293 ? 7.343 -4.418 16.132 1.00 87.38 293 ASN A O 1
ATOM 2418 N N . HIS A 1 294 ? 6.808 -6.549 15.698 1.00 90.44 294 HIS A N 1
ATOM 2419 C CA . HIS A 1 294 ? 7.305 -6.500 14.330 1.00 90.44 294 HIS A CA 1
ATOM 2420 C C . HIS A 1 294 ? 6.455 -5.543 13.459 1.00 90.44 294 HIS A C 1
ATOM 2422 O O . HIS A 1 294 ? 5.224 -5.530 13.584 1.00 90.44 294 HIS A O 1
ATOM 2428 N N . PRO A 1 295 ? 7.053 -4.761 12.532 1.00 89.62 295 PRO A N 1
ATOM 2429 C CA . PRO A 1 295 ? 6.321 -3.769 11.735 1.00 89.62 295 PRO A CA 1
ATOM 2430 C C . PRO A 1 295 ? 5.144 -4.317 10.924 1.00 89.62 295 PRO A C 1
ATOM 2432 O O . PRO A 1 295 ? 4.212 -3.578 10.606 1.00 89.62 295 PRO A O 1
ATOM 2435 N N . THR A 1 296 ? 5.138 -5.616 10.618 1.00 90.94 296 THR A N 1
ATOM 2436 C CA . THR A 1 296 ? 4.026 -6.279 9.921 1.00 90.94 296 THR A CA 1
ATOM 2437 C C . THR A 1 296 ? 2.723 -6.249 10.722 1.00 90.94 296 THR A C 1
ATOM 2439 O O . THR A 1 296 ? 1.653 -6.284 10.116 1.00 90.94 296 THR A O 1
ATOM 2442 N N . PHE A 1 297 ? 2.756 -6.138 12.053 1.00 93.81 297 PHE A N 1
ATOM 2443 C CA . PHE A 1 297 ? 1.552 -6.085 12.890 1.00 93.81 297 PHE A CA 1
ATOM 2444 C C . PHE A 1 297 ? 0.884 -4.702 12.942 1.00 93.81 297 PHE A C 1
ATOM 2446 O O . PHE A 1 297 ? -0.289 -4.609 13.315 1.00 93.81 297 PHE A O 1
ATOM 2453 N N . LEU A 1 298 ? 1.584 -3.638 12.527 1.00 93.62 298 LEU A N 1
ATOM 2454 C CA . LEU A 1 298 ? 1.155 -2.243 12.695 1.00 93.62 298 LEU A CA 1
ATOM 2455 C C . LEU A 1 298 ? -0.258 -1.977 12.159 1.00 93.62 298 LEU A C 1
ATOM 2457 O O . LEU A 1 298 ? -1.101 -1.431 12.870 1.00 93.62 298 LEU A O 1
ATOM 2461 N N . GLU A 1 299 ? -0.535 -2.378 10.917 1.00 93.62 299 GLU A N 1
ATOM 2462 C CA . GLU A 1 299 ? -1.835 -2.129 10.281 1.00 93.62 299 GLU A CA 1
ATOM 2463 C C . GLU A 1 299 ? -2.960 -2.932 10.946 1.00 93.62 299 GLU A C 1
ATOM 2465 O O . GLU A 1 299 ? -4.071 -2.428 11.119 1.00 93.62 299 GLU A O 1
ATOM 2470 N N . THR A 1 300 ? -2.663 -4.164 11.367 1.00 96.44 300 THR A N 1
ATOM 2471 C CA . THR A 1 300 ? -3.620 -5.060 12.024 1.00 96.44 300 THR A CA 1
ATOM 2472 C C . THR A 1 300 ? -4.024 -4.516 13.392 1.00 96.44 300 THR A C 1
ATOM 2474 O O . THR A 1 300 ? -5.218 -4.397 13.666 1.00 96.44 300 THR A O 1
ATOM 2477 N N . TYR A 1 301 ? -3.059 -4.101 14.217 1.00 97.69 301 TYR A N 1
ATOM 2478 C CA . TYR A 1 301 ? -3.355 -3.474 15.505 1.00 97.69 301 TYR A CA 1
ATOM 2479 C C . TYR A 1 301 ? -4.048 -2.125 15.353 1.00 97.69 301 TYR A C 1
ATOM 2481 O O . TYR A 1 301 ? -4.996 -1.846 16.081 1.00 97.69 301 TYR A O 1
ATOM 2489 N N . ASN A 1 302 ? -3.648 -1.303 14.382 1.00 96.75 302 ASN A N 1
ATOM 2490 C CA . ASN A 1 302 ? -4.329 -0.036 14.140 1.00 96.75 302 ASN A CA 1
ATOM 2491 C C . ASN A 1 302 ? -5.810 -0.247 13.778 1.00 96.75 302 ASN A C 1
ATOM 2493 O O . ASN A 1 302 ? -6.677 0.435 14.323 1.00 96.75 302 ASN A O 1
ATOM 2497 N N . LEU A 1 303 ? -6.123 -1.209 12.903 1.00 97.56 303 LEU A N 1
ATOM 2498 C CA . LEU A 1 303 ? -7.509 -1.486 12.523 1.00 97.56 303 LEU A CA 1
ATOM 2499 C C . LEU A 1 303 ? -8.325 -2.086 13.677 1.00 97.56 303 LEU A C 1
ATOM 2501 O O . LEU A 1 303 ? -9.477 -1.699 13.861 1.00 97.56 303 LEU A O 1
ATOM 2505 N N . LEU A 1 304 ? -7.732 -2.955 14.502 1.00 98.38 304 LEU A N 1
ATOM 2506 C CA . LEU A 1 304 ? -8.365 -3.421 15.741 1.00 98.38 304 LEU A CA 1
ATOM 2507 C C . LEU A 1 304 ? -8.664 -2.251 16.689 1.00 98.38 304 LEU A C 1
ATOM 2509 O O . LEU A 1 304 ? -9.785 -2.138 17.186 1.00 98.38 304 LEU A O 1
ATOM 2513 N N . GLY A 1 305 ? -7.710 -1.334 16.874 1.00 97.38 305 GLY A N 1
ATOM 2514 C CA . GLY A 1 305 ? -7.901 -0.119 17.667 1.00 97.38 305 GLY A CA 1
ATOM 2515 C C . GLY A 1 305 ? -9.071 0.727 17.163 1.00 97.38 305 GLY A C 1
ATOM 2516 O O . GLY A 1 305 ? -9.918 1.146 17.956 1.00 97.38 305 GLY A O 1
ATOM 2517 N N . LEU A 1 306 ? -9.174 0.913 15.843 1.00 96.88 306 LEU A N 1
ATOM 2518 C CA . LEU A 1 306 ? -10.288 1.621 15.208 1.00 96.88 306 LEU A CA 1
ATOM 2519 C C . LEU A 1 306 ? -11.625 0.901 15.409 1.00 96.88 306 LEU A C 1
ATOM 2521 O O . LEU A 1 306 ? -12.611 1.555 15.739 1.00 96.88 306 LEU A O 1
ATOM 2525 N N . ILE A 1 307 ? -11.677 -0.424 15.252 1.00 97.56 307 ILE A N 1
ATOM 2526 C CA . ILE A 1 307 ? -12.908 -1.196 15.464 1.00 97.56 307 ILE A CA 1
ATOM 2527 C C . ILE A 1 307 ? -13.398 -1.054 16.907 1.00 97.56 307 ILE A C 1
ATOM 2529 O O . ILE A 1 307 ? -14.568 -0.739 17.119 1.00 97.56 307 ILE A O 1
ATOM 2533 N N . HIS A 1 308 ? -12.516 -1.235 17.894 1.00 97.31 308 HIS A N 1
ATOM 2534 C CA . HIS A 1 308 ? -12.888 -1.095 19.303 1.00 97.31 308 HIS A CA 1
ATOM 2535 C C . HIS A 1 308 ? -13.345 0.333 19.638 1.00 97.31 308 HIS A C 1
ATOM 2537 O O . HIS A 1 308 ? -14.299 0.503 20.395 1.00 97.31 308 HIS A O 1
ATOM 2543 N N . ALA A 1 309 ? -12.756 1.356 19.004 1.00 94.00 309 ALA A N 1
ATOM 2544 C CA . ALA A 1 309 ? -13.229 2.734 19.134 1.00 94.00 309 ALA A CA 1
ATOM 2545 C C . ALA A 1 309 ? -14.669 2.903 18.620 1.00 94.00 309 ALA A C 1
ATOM 2547 O O . ALA A 1 309 ? -15.475 3.563 19.270 1.00 94.00 309 ALA A O 1
ATOM 2548 N N . GLN A 1 310 ? -15.010 2.294 17.476 1.00 94.19 310 GLN A N 1
ATOM 2549 C CA . GLN A 1 310 ? -16.350 2.397 16.878 1.00 94.19 310 GLN A CA 1
ATOM 2550 C C . GLN A 1 310 ? -17.449 1.742 17.723 1.00 94.19 310 GLN A C 1
ATOM 2552 O O . GLN A 1 310 ? -18.600 2.166 17.657 1.00 94.19 310 GLN A O 1
ATOM 2557 N N . ILE A 1 311 ? -17.107 0.728 18.520 1.00 95.06 311 ILE A N 1
ATOM 2558 C CA . ILE A 1 311 ? -18.034 0.069 19.454 1.00 95.06 311 ILE A CA 1
ATOM 2559 C C . ILE A 1 311 ? -17.922 0.616 20.888 1.00 95.06 311 ILE A C 1
ATOM 2561 O O . ILE A 1 311 ? -18.416 -0.013 21.819 1.00 95.06 311 ILE A O 1
ATOM 2565 N N . TYR A 1 312 ? -17.275 1.776 21.071 1.00 93.69 312 TYR A N 1
ATOM 2566 C CA . TYR A 1 312 ? -17.059 2.446 22.362 1.00 93.69 312 TYR A CA 1
ATOM 2567 C C . TYR A 1 312 ? -16.313 1.614 23.422 1.00 93.69 312 TYR A C 1
ATOM 2569 O O . TYR A 1 312 ? -16.342 1.931 24.613 1.00 93.69 312 TYR A O 1
ATOM 2577 N N . ASP A 1 313 ? -15.552 0.603 23.004 1.00 97.25 313 ASP A N 1
ATOM 2578 C CA . ASP A 1 313 ? -14.617 -0.114 23.868 1.00 97.25 313 ASP A CA 1
ATOM 2579 C C . ASP A 1 313 ? -13.269 0.625 23.913 1.00 97.25 313 ASP A C 1
ATOM 2581 O O . ASP A 1 313 ? -12.258 0.228 23.325 1.00 97.25 313 ASP A O 1
ATOM 2585 N N . LEU A 1 314 ? -13.281 1.772 24.596 1.00 95.44 314 LEU A N 1
ATOM 2586 C CA . LEU A 1 314 ? -12.165 2.721 24.622 1.00 95.44 314 LEU A CA 1
ATOM 2587 C C . LEU A 1 314 ? -10.884 2.126 25.221 1.00 95.44 314 LEU A C 1
ATOM 2589 O O . LEU A 1 314 ? -9.786 2.473 24.790 1.00 95.44 314 LEU A O 1
ATOM 2593 N N . LYS A 1 315 ? -11.007 1.216 26.196 1.00 97.00 315 LYS A N 1
ATOM 2594 C CA . LYS A 1 315 ? -9.849 0.589 26.854 1.00 97.00 315 LYS A CA 1
ATOM 2595 C C . LYS A 1 315 ? -9.114 -0.345 25.900 1.00 97.00 315 LYS A C 1
ATOM 2597 O O . LYS A 1 315 ? -7.897 -0.240 25.762 1.00 97.00 315 LYS A O 1
ATOM 2602 N N . THR A 1 316 ? -9.845 -1.214 25.208 1.00 97.38 316 THR A N 1
ATOM 2603 C CA . THR A 1 316 ? -9.245 -2.130 24.234 1.00 97.38 316 THR A CA 1
ATOM 2604 C C . THR A 1 316 ? -8.753 -1.380 22.997 1.00 97.38 316 THR A C 1
ATOM 2606 O O . THR A 1 316 ? -7.699 -1.703 22.453 1.00 97.38 316 THR A O 1
ATOM 2609 N N . SER A 1 317 ? -9.456 -0.318 22.590 1.00 97.31 317 SER A N 1
ATOM 2610 C CA . SER A 1 317 ? -8.995 0.584 21.531 1.00 97.31 317 SER A CA 1
ATOM 2611 C C . SER A 1 317 ? -7.637 1.210 21.863 1.00 97.31 317 SER A C 1
ATOM 2613 O O . SER A 1 317 ? -6.698 1.112 21.070 1.00 97.31 317 SER A O 1
ATOM 2615 N N . TYR A 1 318 ? -7.505 1.778 23.067 1.00 97.69 318 TYR A N 1
ATOM 2616 C CA . TYR A 1 318 ? -6.249 2.333 23.568 1.00 97.69 318 TYR A CA 1
ATOM 2617 C C . TYR A 1 318 ? -5.126 1.290 23.562 1.00 97.69 318 TYR A C 1
ATOM 2619 O O . TYR A 1 318 ? -4.051 1.550 23.022 1.00 97.69 318 TYR A O 1
ATOM 2627 N N . PHE A 1 319 ? -5.397 0.090 24.090 1.00 97.94 319 PHE A N 1
ATOM 2628 C CA . PHE A 1 319 ? -4.441 -1.017 24.098 1.00 97.94 319 PHE A CA 1
ATOM 2629 C C . PHE A 1 319 ? -3.903 -1.319 22.694 1.00 97.94 319 PHE A C 1
ATOM 2631 O O . PHE A 1 319 ? -2.688 -1.331 22.489 1.00 97.94 319 PHE A O 1
ATOM 2638 N N . TYR A 1 320 ? -4.783 -1.502 21.707 1.00 98.00 320 TYR A N 1
ATOM 2639 C CA . TYR A 1 320 ? -4.353 -1.824 20.348 1.00 98.00 320 TYR A CA 1
ATOM 2640 C C . TYR A 1 320 ? -3.622 -0.672 19.657 1.00 98.00 320 TYR A C 1
ATOM 2642 O O . TYR A 1 320 ? -2.651 -0.921 18.945 1.00 98.00 320 TYR A O 1
ATOM 2650 N N . PHE A 1 321 ? -3.995 0.586 19.901 1.00 97.62 321 PHE A N 1
ATOM 2651 C CA . PHE A 1 321 ? -3.209 1.711 19.390 1.00 97.62 321 PHE A CA 1
ATOM 2652 C C . PHE A 1 321 ? -1.814 1.789 20.022 1.00 97.62 321 PHE A C 1
ATOM 2654 O O . PHE A 1 321 ? -0.852 2.100 19.319 1.00 97.62 321 PHE A O 1
ATOM 2661 N N . CYS A 1 322 ? -1.656 1.438 21.301 1.00 96.69 322 CYS A N 1
ATOM 2662 C CA . CYS A 1 322 ? -0.336 1.308 21.918 1.00 96.69 322 CYS A CA 1
ATOM 2663 C C . CYS A 1 322 ? 0.488 0.178 21.283 1.00 96.69 322 CYS A C 1
ATOM 2665 O O . CYS A 1 322 ? 1.682 0.362 21.050 1.00 96.69 322 CYS A O 1
ATOM 2667 N N . GLN A 1 323 ? -0.122 -0.967 20.962 1.00 96.62 323 GLN A N 1
ATOM 2668 C CA . GLN A 1 323 ? 0.584 -2.045 20.260 1.00 96.62 323 GLN A CA 1
ATOM 2669 C C . GLN A 1 323 ? 0.975 -1.633 18.837 1.00 96.62 323 GLN A C 1
ATOM 2671 O O . GLN A 1 323 ? 2.119 -1.841 18.434 1.00 96.62 323 GLN A O 1
ATOM 2676 N N . ALA A 1 324 ? 0.087 -0.952 18.107 1.00 95.75 324 ALA A N 1
ATOM 2677 C CA . ALA A 1 324 ? 0.410 -0.377 16.803 1.00 95.75 324 ALA A CA 1
ATOM 2678 C C . ALA A 1 324 ? 1.588 0.607 16.897 1.00 95.75 324 ALA A C 1
ATOM 2680 O O . ALA A 1 324 ? 2.473 0.582 16.046 1.00 95.75 324 ALA A O 1
ATOM 2681 N N . TYR A 1 325 ? 1.640 1.424 17.957 1.00 94.94 325 TYR A N 1
ATOM 2682 C CA . TYR A 1 325 ? 2.737 2.363 18.192 1.00 94.94 325 TYR A CA 1
ATOM 2683 C C . TYR A 1 325 ? 4.086 1.657 18.389 1.00 94.94 325 TYR A C 1
ATOM 2685 O O . TYR A 1 325 ? 5.091 2.096 17.835 1.00 94.94 325 TYR A O 1
ATOM 2693 N N . LYS A 1 326 ? 4.116 0.536 19.121 1.00 94.38 326 LYS A N 1
ATOM 2694 C CA . LYS A 1 326 ? 5.338 -0.268 19.309 1.00 94.38 326 LYS A CA 1
ATOM 2695 C C . LYS A 1 326 ? 5.848 -0.912 18.017 1.00 94.38 326 LYS A C 1
ATOM 2697 O O . LYS A 1 326 ? 7.029 -1.226 17.945 1.00 94.38 326 LYS A O 1
ATOM 2702 N N . CYS A 1 327 ? 4.978 -1.095 17.024 1.00 92.19 327 CYS A N 1
ATOM 2703 C CA . CYS A 1 327 ? 5.331 -1.665 15.722 1.00 92.19 327 CYS A CA 1
ATOM 2704 C C . CYS A 1 327 ? 5.885 -0.626 14.732 1.00 92.19 327 CYS A C 1
ATOM 2706 O O . CYS A 1 327 ? 6.251 -0.974 13.610 1.00 92.19 327 CYS A O 1
ATOM 2708 N N . ILE A 1 328 ? 5.909 0.661 15.092 1.00 88.12 328 ILE A N 1
ATOM 2709 C CA . ILE A 1 328 ? 6.404 1.709 14.199 1.00 88.12 328 ILE A CA 1
ATOM 2710 C C . ILE A 1 328 ? 7.913 1.550 14.027 1.00 88.12 328 ILE A C 1
ATOM 2712 O O . ILE A 1 328 ? 8.663 1.594 14.997 1.00 88.12 328 ILE A O 1
ATOM 2716 N N . ASN A 1 329 ? 8.355 1.446 12.775 1.00 76.25 329 ASN A N 1
ATOM 2717 C CA . ASN A 1 329 ? 9.768 1.494 12.423 1.00 76.25 329 ASN A CA 1
ATOM 2718 C C . ASN A 1 329 ? 10.215 2.936 12.107 1.00 76.25 329 ASN A C 1
ATOM 2720 O O . ASN A 1 329 ? 10.544 3.707 13.003 1.00 76.25 329 ASN A O 1
ATOM 2724 N N . ILE A 1 330 ? 10.209 3.315 10.829 1.00 68.50 330 ILE A N 1
ATOM 2725 C CA . ILE A 1 330 ? 10.818 4.523 10.277 1.00 68.50 330 ILE A CA 1
ATOM 2726 C C . ILE A 1 330 ? 9.752 5.479 9.734 1.00 68.50 330 ILE A C 1
ATOM 2728 O O . ILE A 1 330 ? 10.021 6.669 9.652 1.00 68.50 330 ILE A O 1
ATOM 2732 N N . ASN A 1 331 ? 8.541 5.011 9.392 1.00 78.56 331 ASN A N 1
ATOM 2733 C CA . ASN A 1 331 ? 7.541 5.839 8.707 1.00 78.56 331 ASN A CA 1
ATOM 2734 C C . ASN A 1 331 ? 6.984 6.959 9.617 1.00 78.56 331 ASN A C 1
ATOM 2736 O O . ASN A 1 331 ? 6.124 6.690 10.467 1.00 78.56 331 ASN A O 1
ATOM 2740 N N . PRO A 1 332 ? 7.400 8.230 9.425 1.00 81.75 332 PRO A N 1
ATOM 2741 C CA . PRO A 1 332 ? 7.001 9.310 10.319 1.00 81.75 332 PRO A CA 1
ATOM 2742 C C . PRO A 1 332 ? 5.512 9.625 10.174 1.00 81.75 332 PRO A C 1
ATOM 2744 O O . PRO A 1 332 ? 4.838 9.878 11.166 1.00 81.75 332 PRO A O 1
ATOM 2747 N N . ILE A 1 333 ? 4.965 9.541 8.959 1.00 83.81 333 ILE A N 1
ATOM 2748 C CA . ILE A 1 333 ? 3.554 9.845 8.691 1.00 83.81 333 ILE A CA 1
ATOM 2749 C C . ILE A 1 333 ? 2.647 8.838 9.409 1.00 83.81 333 ILE A C 1
ATOM 2751 O O . ILE A 1 333 ? 1.703 9.245 10.084 1.00 83.81 333 ILE A O 1
ATOM 2755 N N . GLN A 1 334 ? 2.957 7.539 9.342 1.00 86.12 334 GLN A N 1
ATOM 2756 C CA . GLN A 1 334 ? 2.218 6.515 10.095 1.00 86.12 334 GLN A CA 1
ATOM 2757 C C . GLN A 1 334 ? 2.323 6.738 11.607 1.00 86.12 334 GLN A C 1
ATOM 2759 O O . GLN A 1 334 ? 1.326 6.608 12.317 1.00 86.12 334 GLN A O 1
ATOM 2764 N N . LYS A 1 335 ? 3.493 7.158 12.108 1.00 89.94 335 LYS A N 1
ATOM 2765 C CA . LYS A 1 335 ? 3.645 7.551 13.516 1.00 89.94 335 LYS A CA 1
ATOM 2766 C C . LYS A 1 335 ? 2.700 8.686 13.900 1.00 89.94 335 LYS A C 1
ATOM 2768 O O . LYS A 1 335 ? 2.028 8.586 14.925 1.00 89.94 335 LYS A O 1
ATOM 2773 N N . GLY A 1 336 ? 2.597 9.719 13.065 1.00 91.38 336 GLY A N 1
ATOM 2774 C CA . GLY A 1 336 ? 1.632 10.805 13.247 1.00 91.38 336 GLY A CA 1
ATOM 2775 C C . GLY A 1 336 ? 0.180 10.312 13.279 1.00 91.38 336 GLY A C 1
ATOM 2776 O O . GLY A 1 336 ? -0.602 10.764 14.113 1.00 91.38 336 GLY A O 1
ATOM 2777 N N . GLN A 1 337 ? -0.178 9.333 12.441 1.00 92.06 337 GLN A N 1
ATOM 2778 C CA . GLN A 1 337 ? -1.529 8.756 12.413 1.00 92.06 337 GLN A CA 1
ATOM 2779 C C . GLN A 1 337 ? -1.871 8.019 13.708 1.00 92.06 337 GLN A C 1
ATOM 2781 O O . GLN A 1 337 ? -2.931 8.265 14.286 1.00 92.06 337 GLN A O 1
ATOM 2786 N N . ILE A 1 338 ? -0.978 7.146 14.182 1.00 96.12 338 ILE A N 1
ATOM 2787 C CA . ILE A 1 338 ? -1.192 6.400 15.428 1.00 96.12 338 ILE A CA 1
ATOM 2788 C C . ILE A 1 338 ? -1.245 7.350 16.628 1.00 96.12 338 ILE A C 1
ATOM 2790 O O . ILE A 1 338 ? -2.110 7.194 17.485 1.00 96.12 338 ILE A O 1
ATOM 2794 N N . LEU A 1 339 ? -0.383 8.371 16.673 1.00 95.94 339 LEU A N 1
ATOM 2795 C CA . LEU A 1 339 ? -0.404 9.386 17.731 1.00 95.94 339 LEU A CA 1
ATOM 2796 C C . LEU A 1 339 ? -1.699 10.207 17.733 1.00 95.94 339 LEU A C 1
ATOM 2798 O O . LEU A 1 339 ? -2.255 10.455 18.799 1.00 95.94 339 LEU A O 1
ATOM 2802 N N . ASN A 1 340 ? -2.224 10.575 16.562 1.00 94.88 340 ASN A N 1
ATOM 2803 C CA . ASN A 1 340 ? -3.529 11.228 16.457 1.00 94.88 340 ASN A CA 1
ATOM 2804 C C . ASN A 1 340 ? -4.657 10.322 16.990 1.00 94.88 340 ASN A C 1
ATOM 2806 O O . ASN A 1 340 ? -5.507 10.771 17.756 1.00 94.88 340 ASN A O 1
ATOM 2810 N N . ASN A 1 341 ? -4.646 9.029 16.644 1.00 95.31 341 ASN A N 1
ATOM 2811 C CA . ASN A 1 341 ? -5.624 8.065 17.160 1.00 95.31 341 ASN A CA 1
ATOM 2812 C C . ASN A 1 341 ? -5.522 7.911 18.688 1.00 95.31 341 ASN A C 1
ATOM 2814 O O . ASN A 1 341 ? -6.542 7.957 19.377 1.00 95.31 341 ASN A O 1
ATOM 2818 N N . LEU A 1 342 ? -4.302 7.793 19.225 1.00 96.31 342 LEU A N 1
ATOM 2819 C CA . LEU A 1 342 ? -4.048 7.757 20.668 1.00 96.31 342 LEU A CA 1
ATOM 2820 C C . LEU A 1 342 ? -4.550 9.023 21.363 1.00 96.31 342 LEU A C 1
ATOM 2822 O O . LEU A 1 342 ? -5.201 8.910 22.398 1.00 96.31 342 LEU A O 1
ATOM 2826 N N . SER A 1 343 ? -4.306 10.202 20.780 1.00 95.44 343 SER A N 1
ATOM 2827 C CA . SER A 1 343 ? -4.787 11.477 21.320 1.00 95.44 343 SER A CA 1
ATOM 2828 C C . SER A 1 343 ? -6.307 11.477 21.468 1.00 95.44 343 SER A C 1
ATOM 2830 O O . SER A 1 343 ? -6.820 11.736 22.555 1.00 95.44 343 SER A O 1
ATOM 2832 N N . VAL A 1 344 ? -7.036 11.101 20.412 1.00 93.75 344 VAL A N 1
ATOM 2833 C CA . VAL A 1 344 ? -8.506 11.045 20.433 1.00 93.75 344 VAL A CA 1
ATOM 2834 C C . VAL A 1 344 ? -9.016 10.100 21.521 1.00 93.75 344 VAL A C 1
ATOM 2836 O O . VAL A 1 344 ? -9.882 10.483 22.306 1.00 93.75 344 VAL A O 1
ATOM 2839 N N . ILE A 1 345 ? -8.470 8.885 21.614 1.00 95.44 345 ILE A N 1
ATOM 2840 C CA . ILE A 1 345 ? -8.901 7.924 22.640 1.00 95.44 345 ILE A CA 1
ATOM 2841 C C . ILE A 1 345 ? -8.563 8.414 24.050 1.00 95.44 345 ILE A C 1
ATOM 2843 O O . ILE A 1 345 ? -9.384 8.278 24.954 1.00 95.44 345 ILE A O 1
ATOM 2847 N N . GLN A 1 346 ? -7.403 9.037 24.248 1.00 93.94 346 GLN A N 1
ATOM 2848 C CA . GLN A 1 346 ? -7.027 9.615 25.538 1.00 93.94 346 GLN A CA 1
ATOM 2849 C C . GLN A 1 346 ? -7.961 10.752 25.961 1.00 93.94 346 GLN A C 1
ATOM 2851 O O . GLN A 1 346 ? -8.304 10.815 27.142 1.00 93.94 346 GLN A O 1
ATOM 2856 N N . LYS A 1 347 ? -8.448 11.589 25.029 1.00 91.94 347 LYS A N 1
ATOM 2857 C CA . LYS A 1 347 ? -9.489 12.591 25.333 1.00 91.94 347 LYS A CA 1
ATOM 2858 C C . LYS A 1 347 ? -10.766 11.925 25.835 1.00 91.94 347 LYS A C 1
ATOM 2860 O O . LYS A 1 347 ? -11.262 12.300 26.892 1.00 91.94 347 LYS A O 1
ATOM 2865 N N . PHE A 1 348 ? -11.247 10.892 25.142 1.00 91.69 348 PHE A N 1
ATOM 2866 C CA . PHE A 1 348 ? -12.433 10.144 25.577 1.00 91.69 348 PHE A CA 1
ATOM 2867 C C . PHE A 1 348 ? -12.248 9.430 26.925 1.00 91.69 348 PHE A C 1
ATOM 2869 O O . PHE A 1 348 ? -13.220 9.213 27.642 1.00 91.69 348 PHE A O 1
ATOM 2876 N N . LEU A 1 349 ? -11.012 9.084 27.293 1.00 93.25 349 LEU A N 1
ATOM 2877 C CA . LEU A 1 349 ? -10.665 8.527 28.603 1.00 93.25 349 LEU A CA 1
ATOM 2878 C C . LEU A 1 349 ? -10.426 9.599 29.689 1.00 93.25 349 LEU A C 1
ATOM 2880 O O . LEU A 1 349 ? -10.086 9.240 30.815 1.00 93.25 349 LEU A O 1
ATOM 2884 N N . GLY A 1 350 ? -10.562 10.894 29.377 1.00 92.75 350 GLY A N 1
ATOM 2885 C CA . GLY A 1 350 ? -10.328 12.007 30.307 1.00 92.75 350 GLY A CA 1
ATOM 2886 C C . GLY A 1 350 ? -8.850 12.335 30.567 1.00 92.75 350 GLY A C 1
ATOM 2887 O O . GLY A 1 350 ? -8.535 13.129 31.450 1.00 92.75 350 GLY A O 1
ATOM 2888 N N . GLN A 1 351 ? -7.921 11.751 29.808 1.00 94.31 351 GLN A N 1
ATOM 2889 C CA . GLN A 1 351 ? -6.473 11.936 29.961 1.00 94.31 351 GLN A CA 1
ATOM 2890 C C . GLN A 1 351 ? -5.966 13.105 29.100 1.00 94.31 351 GLN A C 1
ATOM 2892 O O . GLN A 1 351 ? -5.157 12.920 28.189 1.00 94.31 351 GLN A O 1
ATOM 2897 N N . LEU A 1 352 ? -6.456 14.316 29.379 1.00 93.31 352 LEU A N 1
ATOM 2898 C CA . LEU A 1 352 ? -6.241 15.496 28.528 1.00 93.31 352 LEU A CA 1
ATOM 2899 C C . LEU A 1 352 ? -4.760 15.856 28.331 1.00 93.31 352 LEU A C 1
ATOM 2901 O O . LEU A 1 352 ? -4.354 16.198 27.223 1.00 93.31 352 LEU A O 1
ATOM 2905 N N . GLU A 1 353 ? -3.931 15.723 29.370 1.00 94.12 353 GLU A N 1
ATOM 2906 C CA . GLU A 1 353 ? -2.498 16.032 29.272 1.00 94.12 353 GLU A CA 1
ATOM 2907 C C . GLU A 1 353 ? -1.774 15.092 28.294 1.00 94.12 353 GLU A C 1
ATOM 2909 O O . GLU A 1 353 ? -1.026 15.537 27.422 1.00 94.12 353 GLU A O 1
ATOM 2914 N N . LEU A 1 354 ? -2.025 13.783 28.402 1.00 93.38 354 LEU A N 1
ATOM 2915 C CA . LEU A 1 354 ? -1.431 12.792 27.506 1.00 93.38 354 LEU A CA 1
ATOM 2916 C C . LEU A 1 354 ? -1.945 12.968 26.074 1.00 93.38 354 LEU A C 1
ATOM 2918 O O . LEU A 1 354 ? -1.153 12.915 25.130 1.00 93.38 354 LEU A O 1
ATOM 2922 N N . ALA A 1 355 ? -3.239 13.264 25.921 1.00 93.50 355 ALA A N 1
ATOM 2923 C CA . ALA A 1 355 ? -3.830 13.554 24.625 1.00 93.50 355 ALA A CA 1
ATOM 2924 C C . ALA A 1 355 ? -3.165 14.761 23.948 1.00 93.50 355 ALA A C 1
ATOM 2926 O O . ALA A 1 355 ? -2.840 14.689 22.759 1.00 93.50 355 ALA A O 1
ATOM 2927 N N . GLY A 1 356 ? -2.917 15.837 24.702 1.00 94.25 356 GLY A N 1
ATOM 2928 C CA . GLY A 1 356 ? -2.220 17.032 24.226 1.00 94.25 356 GLY A CA 1
ATOM 2929 C C . GLY A 1 356 ? -0.788 16.735 23.780 1.00 94.25 356 GLY A C 1
ATOM 2930 O O . GLY A 1 356 ? -0.376 17.163 22.702 1.00 94.25 356 GLY A O 1
ATOM 2931 N N . ARG A 1 357 ? -0.041 15.918 24.537 1.00 95.00 357 ARG A N 1
ATOM 2932 C CA . ARG A 1 357 ? 1.311 15.481 24.137 1.00 95.00 357 ARG A CA 1
ATOM 2933 C C . ARG A 1 357 ? 1.290 14.704 22.818 1.00 95.00 357 ARG A C 1
ATOM 2935 O O . ARG A 1 357 ? 2.068 15.018 21.920 1.00 95.00 357 ARG A O 1
ATOM 2942 N N . CYS A 1 358 ? 0.392 13.725 22.676 1.00 94.38 358 CYS A N 1
ATOM 2943 C CA . CYS A 1 358 ? 0.258 12.948 21.440 1.00 94.38 358 CYS A CA 1
ATOM 2944 C C . CYS A 1 358 ? -0.102 13.840 20.241 1.00 94.38 358 CYS A C 1
ATOM 2946 O O . CYS A 1 358 ? 0.484 13.697 19.166 1.00 94.38 358 CYS A O 1
ATOM 2948 N N . GLN A 1 359 ? -1.026 14.783 20.444 1.00 94.06 359 GLN A N 1
ATOM 2949 C CA . GLN A 1 359 ? -1.465 15.735 19.425 1.00 94.06 359 GLN A CA 1
ATOM 2950 C C . GLN A 1 359 ? -0.316 16.633 18.953 1.00 94.06 359 GLN A C 1
ATOM 2952 O O . GLN A 1 359 ? -0.120 16.784 17.748 1.00 94.06 359 GLN A O 1
ATOM 2957 N N . ASN A 1 360 ? 0.463 17.193 19.882 1.00 95.25 360 ASN A N 1
ATOM 2958 C CA . ASN A 1 360 ? 1.578 18.085 19.562 1.00 95.25 360 ASN A CA 1
ATOM 2959 C C . ASN A 1 360 ? 2.636 17.372 18.714 1.00 95.25 360 ASN A C 1
ATOM 2961 O O . ASN A 1 360 ? 3.038 17.886 17.674 1.00 95.25 360 ASN A O 1
ATOM 2965 N N . VAL A 1 361 ? 3.013 16.146 19.092 1.00 94.88 361 VAL A N 1
ATOM 2966 C CA . VAL A 1 361 ? 3.988 15.359 18.321 1.00 94.88 361 VAL A CA 1
ATOM 2967 C C . VAL A 1 361 ? 3.437 14.989 16.938 1.00 94.88 361 VAL A C 1
ATOM 2969 O O . VAL A 1 361 ? 4.164 15.056 15.949 1.00 94.88 361 VAL A O 1
ATOM 2972 N N . ALA A 1 362 ? 2.154 14.627 16.826 1.00 93.56 362 ALA A N 1
ATOM 2973 C CA . ALA A 1 362 ? 1.531 14.381 15.524 1.00 93.56 362 ALA A CA 1
ATOM 2974 C C . ALA A 1 362 ? 1.520 15.645 14.642 1.00 93.56 362 ALA A C 1
ATOM 2976 O O . ALA A 1 362 ? 1.771 15.550 13.440 1.00 93.56 362 ALA A O 1
ATOM 2977 N N . ASN A 1 363 ? 1.286 16.819 15.239 1.00 94.25 363 ASN A N 1
ATOM 2978 C CA . ASN A 1 363 ? 1.300 18.111 14.554 1.00 94.25 363 ASN A CA 1
ATOM 2979 C C . ASN A 1 363 ? 2.693 18.476 14.034 1.00 94.25 363 ASN A C 1
ATOM 2981 O O . ASN A 1 363 ? 2.827 18.860 12.878 1.00 94.25 363 ASN A O 1
ATOM 2985 N N . GLU A 1 364 ? 3.736 18.293 14.845 1.00 92.44 364 GLU A N 1
ATOM 2986 C CA . GLU A 1 364 ? 5.129 18.509 14.430 1.00 92.44 364 GLU A CA 1
ATOM 2987 C C . GLU A 1 364 ? 5.526 17.600 13.261 1.00 92.44 364 GLU A C 1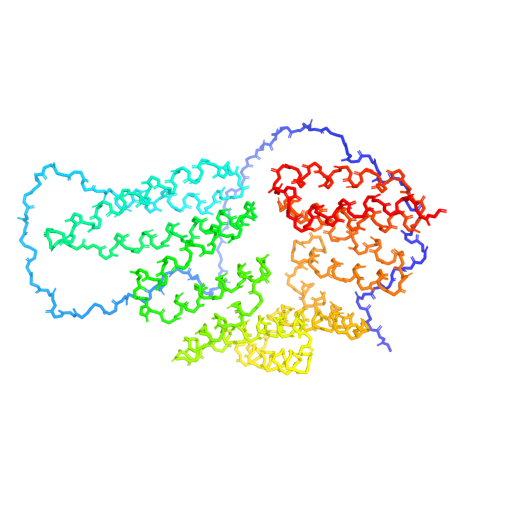
ATOM 2989 O O . GLU A 1 364 ? 6.135 18.050 12.289 1.00 92.44 364 GLU A O 1
ATOM 2994 N N . ILE A 1 365 ? 5.150 16.319 13.327 1.00 87.62 365 ILE A N 1
ATOM 2995 C CA . ILE A 1 365 ? 5.396 15.362 12.246 1.00 87.62 365 ILE A CA 1
ATOM 2996 C C . ILE A 1 365 ? 4.681 15.819 10.972 1.00 87.62 365 ILE A C 1
ATOM 2998 O O . ILE A 1 365 ? 5.310 15.932 9.921 1.00 87.62 365 ILE A O 1
ATOM 3002 N N . TYR A 1 366 ? 3.376 16.081 11.033 1.00 88.25 366 TYR A N 1
ATOM 3003 C CA . TYR A 1 366 ? 2.627 16.471 9.841 1.00 88.25 366 TYR A CA 1
ATOM 3004 C C . TYR A 1 366 ? 3.081 17.817 9.282 1.00 88.25 366 TYR A C 1
ATOM 3006 O O . TYR A 1 366 ? 3.244 17.905 8.073 1.00 88.25 366 TYR A O 1
ATOM 3014 N N . GLY A 1 367 ? 3.397 18.807 10.118 1.00 87.19 367 GLY A N 1
ATOM 3015 C CA . GLY A 1 367 ? 3.945 20.088 9.668 1.00 87.19 367 GLY A CA 1
ATOM 3016 C C . GLY A 1 367 ? 5.300 19.965 8.964 1.00 87.19 367 GLY A C 1
ATOM 3017 O O . GLY A 1 367 ? 5.618 20.775 8.098 1.00 87.19 367 GLY A O 1
ATOM 3018 N N . LYS A 1 368 ? 6.090 18.932 9.285 1.00 85.25 368 LYS A N 1
ATOM 3019 C CA . LYS A 1 368 ? 7.367 18.657 8.612 1.00 85.25 368 LYS A CA 1
ATOM 3020 C C . LYS A 1 368 ? 7.208 17.923 7.277 1.00 85.25 368 LYS A C 1
ATOM 3022 O O . LYS A 1 368 ? 8.014 18.142 6.377 1.00 85.25 368 LYS A O 1
ATOM 3027 N N . PHE A 1 369 ? 6.238 17.013 7.170 1.00 77.81 369 PHE A N 1
ATOM 3028 C CA . PHE A 1 369 ? 6.162 16.053 6.058 1.00 77.81 369 PHE A CA 1
ATOM 3029 C C . PHE A 1 369 ? 4.960 16.234 5.128 1.00 77.81 369 PHE A C 1
ATOM 3031 O O . PHE A 1 369 ? 4.962 15.666 4.043 1.00 77.81 369 PHE A O 1
ATOM 3038 N N . LEU A 1 370 ? 3.929 16.978 5.527 1.00 77.19 370 LEU A N 1
ATOM 3039 C CA . LEU A 1 370 ? 2.677 17.117 4.787 1.00 77.19 370 LEU A CA 1
ATOM 3040 C C . LEU A 1 370 ? 2.338 18.595 4.580 1.00 77.19 370 LEU A C 1
ATOM 3042 O O . LEU A 1 370 ? 2.611 19.438 5.429 1.00 77.19 370 LEU A O 1
ATOM 3046 N N . SER A 1 371 ? 1.668 18.910 3.470 1.00 77.12 371 SER A N 1
ATOM 3047 C CA . SER A 1 371 ? 1.051 20.230 3.309 1.00 77.12 371 SER A CA 1
ATOM 3048 C C . SER A 1 371 ? -0.149 20.388 4.252 1.00 77.12 371 SER A C 1
ATOM 3050 O O . SER A 1 371 ? -0.847 19.416 4.543 1.00 77.12 371 SER A O 1
ATOM 3052 N N . GLU A 1 372 ? -0.458 21.616 4.675 1.00 76.44 372 GLU A N 1
ATOM 3053 C CA . GLU A 1 372 ? -1.641 21.918 5.508 1.00 76.44 372 GLU A CA 1
ATOM 3054 C C . GLU A 1 372 ? -2.959 21.467 4.857 1.00 76.44 372 GLU A C 1
ATOM 3056 O O . GLU A 1 372 ? -3.935 21.122 5.526 1.00 76.44 372 GLU A O 1
ATOM 3061 N N . ASN A 1 373 ? -2.979 21.404 3.523 1.00 75.25 373 ASN A N 1
ATOM 3062 C CA . ASN A 1 373 ? -4.132 20.939 2.767 1.00 75.25 373 ASN A CA 1
ATOM 3063 C C . ASN A 1 373 ? -4.305 19.412 2.762 1.00 75.25 373 ASN A C 1
ATOM 3065 O O . ASN A 1 373 ? -5.369 18.929 2.357 1.00 75.25 373 ASN A O 1
ATOM 3069 N N . HIS A 1 374 ? -3.303 18.657 3.218 1.00 75.19 374 HIS A N 1
ATOM 3070 C CA . HIS A 1 374 ? -3.333 17.202 3.251 1.00 75.19 374 HIS A CA 1
ATOM 3071 C C . HIS A 1 374 ? -4.413 16.689 4.215 1.00 75.19 374 HIS A C 1
ATOM 3073 O O . HIS A 1 374 ? -4.550 17.159 5.345 1.00 75.19 374 HIS A O 1
ATOM 3079 N N . TYR A 1 375 ? -5.172 15.673 3.796 1.00 78.06 375 TYR A N 1
ATOM 3080 C CA . TYR A 1 375 ? -6.337 15.180 4.543 1.00 78.06 375 TYR A CA 1
ATOM 3081 C C . TYR A 1 375 ? -6.002 14.700 5.966 1.00 78.06 375 TYR A C 1
ATOM 3083 O O . TYR A 1 375 ? -6.790 14.915 6.884 1.00 78.06 375 TYR A O 1
ATOM 3091 N N . LEU A 1 376 ? -4.831 14.080 6.172 1.00 82.75 376 LEU A N 1
ATOM 3092 C CA . LEU A 1 376 ? -4.377 13.669 7.510 1.00 82.75 376 LEU A CA 1
ATOM 3093 C C . LEU A 1 376 ? -4.138 14.863 8.427 1.00 82.75 376 LEU A C 1
ATOM 3095 O O . LEU A 1 376 ? -4.488 14.797 9.603 1.00 82.75 376 LEU A O 1
ATOM 3099 N N . PHE A 1 377 ? -3.589 15.948 7.881 1.00 85.44 377 PHE A N 1
ATOM 3100 C CA . PHE A 1 377 ? -3.355 17.167 8.638 1.00 85.44 377 PHE A CA 1
ATOM 3101 C C . PHE A 1 377 ? -4.695 17.843 8.958 1.00 85.44 377 PHE A C 1
ATOM 3103 O O . PHE A 1 377 ? -4.993 18.103 10.121 1.00 85.44 377 PHE A O 1
ATOM 3110 N N . LYS A 1 378 ? -5.597 17.968 7.975 1.00 87.75 378 LYS A N 1
ATOM 3111 C CA . LYS A 1 378 ? -6.975 18.437 8.215 1.00 87.75 378 LYS A CA 1
ATOM 3112 C C . LYS A 1 378 ? -7.687 17.622 9.295 1.00 87.75 378 LYS A C 1
ATOM 3114 O O . LYS A 1 378 ? -8.331 18.191 10.170 1.00 87.75 378 LYS A O 1
ATOM 3119 N N . ARG A 1 379 ? -7.548 16.292 9.274 1.00 86.62 379 ARG A N 1
ATOM 3120 C CA . ARG A 1 379 ? -8.136 15.408 10.289 1.00 86.62 379 ARG A CA 1
ATOM 3121 C C . ARG A 1 379 ? -7.522 15.616 11.672 1.00 86.62 379 ARG A C 1
ATOM 3123 O O . ARG A 1 379 ? -8.263 15.604 12.648 1.00 86.62 379 ARG A O 1
ATOM 3130 N N . LEU A 1 380 ? -6.208 15.814 11.766 1.00 89.88 380 LEU A N 1
ATOM 3131 C CA . LEU A 1 380 ? -5.543 16.158 13.023 1.00 89.88 380 LEU A CA 1
ATOM 3132 C C . LEU A 1 380 ? -6.117 17.457 13.610 1.00 89.88 380 LEU A C 1
ATOM 3134 O O . LEU A 1 380 ? -6.470 17.484 14.787 1.00 89.88 380 LEU A O 1
ATOM 3138 N N . VAL A 1 381 ? -6.272 18.494 12.780 1.00 89.25 381 VAL A N 1
ATOM 3139 C CA . VAL A 1 381 ? -6.849 19.789 13.181 1.00 89.25 381 VAL A CA 1
ATOM 3140 C C . VAL A 1 381 ? -8.303 19.632 13.641 1.00 89.25 381 VAL A C 1
ATOM 3142 O O . VAL A 1 381 ? -8.683 20.143 14.694 1.00 89.25 381 VAL A O 1
ATOM 3145 N N . LEU A 1 382 ? -9.116 18.862 12.914 1.00 87.50 382 LEU A N 1
ATOM 3146 C CA . LEU A 1 382 ? -10.490 18.559 13.331 1.00 87.50 382 LEU A CA 1
ATOM 3147 C C . LEU A 1 382 ? -10.528 17.859 14.697 1.00 87.50 382 LEU A C 1
ATOM 3149 O O . LEU A 1 382 ? -11.305 18.251 15.563 1.00 87.50 382 LEU A O 1
ATOM 3153 N N . ASN A 1 383 ? -9.648 16.883 14.923 1.00 86.56 383 ASN A N 1
ATOM 3154 C CA . ASN A 1 383 ? -9.554 16.166 16.194 1.00 86.56 383 ASN A CA 1
ATOM 3155 C C . ASN A 1 383 ? -9.075 17.053 17.363 1.00 86.56 383 ASN A C 1
ATOM 3157 O O . ASN A 1 383 ? -9.401 16.767 18.521 1.00 86.56 383 ASN A O 1
ATOM 3161 N N . SER A 1 384 ? -8.333 18.138 17.100 1.00 81.69 384 SER A N 1
ATOM 3162 C CA . SER A 1 384 ? -8.005 19.124 18.142 1.00 81.69 384 SER A CA 1
ATOM 3163 C C . SER A 1 384 ? -9.207 19.967 18.571 1.00 81.69 384 SER A C 1
ATOM 3165 O O . SER A 1 384 ? -9.336 20.249 19.754 1.00 81.69 384 SER A O 1
ATOM 3167 N N . ILE A 1 385 ? -10.123 20.302 17.657 1.00 77.94 385 ILE A N 1
ATOM 3168 C CA . ILE A 1 385 ? -11.242 21.229 17.923 1.00 77.94 385 ILE A CA 1
ATOM 3169 C C . ILE A 1 385 ? -12.371 20.589 18.752 1.00 77.94 385 ILE A C 1
ATOM 3171 O O . ILE A 1 385 ? -13.143 21.304 19.395 1.00 77.94 385 ILE A O 1
ATOM 3175 N N . ILE A 1 386 ? -12.445 19.251 18.799 1.00 63.28 386 ILE A N 1
ATOM 3176 C CA . ILE A 1 386 ? -13.444 18.490 19.583 1.00 63.28 386 ILE A CA 1
ATOM 3177 C C . ILE A 1 386 ? -13.430 18.866 21.087 1.00 63.28 386 ILE A C 1
ATOM 3179 O O . ILE A 1 386 ? -14.397 18.611 21.794 1.00 63.28 386 ILE A O 1
ATOM 3183 N N . GLU A 1 387 ? -12.399 19.572 21.561 1.00 49.97 387 GLU A N 1
ATOM 3184 C CA . GLU A 1 387 ? -12.302 20.182 22.898 1.00 49.97 387 GLU A CA 1
ATOM 3185 C C . GLU A 1 387 ? -13.350 21.268 23.219 1.00 49.97 387 GLU A C 1
ATOM 3187 O O . GLU A 1 387 ? -13.456 21.665 24.372 1.00 49.97 387 GLU A O 1
ATOM 3192 N N . SER A 1 388 ? -14.125 21.765 22.249 1.00 39.56 388 SER A N 1
ATOM 3193 C CA . SER A 1 388 ? -14.975 22.958 22.442 1.00 39.56 388 SER A CA 1
ATOM 3194 C C . SER A 1 388 ? -16.478 22.706 22.642 1.00 39.56 388 SER A C 1
ATOM 3196 O O . SER A 1 388 ? -17.237 23.672 22.719 1.00 39.56 388 SER A O 1
ATOM 3198 N N . GLN A 1 389 ? -16.939 21.449 22.703 1.00 35.28 389 GLN A N 1
ATOM 3199 C CA . GLN A 1 389 ? -18.382 21.124 22.725 1.00 35.28 389 GLN A CA 1
ATOM 3200 C C . GLN A 1 389 ? -18.839 20.157 23.834 1.00 35.28 389 GLN A C 1
ATOM 3202 O O . GLN A 1 389 ? -19.954 19.637 23.765 1.00 35.28 389 GLN A O 1
ATOM 3207 N N . GLN A 1 390 ? -18.023 19.927 24.859 1.00 36.12 390 GLN A N 1
ATOM 3208 C CA . GLN A 1 390 ? -18.432 19.261 26.103 1.00 36.12 390 GLN A CA 1
ATOM 3209 C C . GLN A 1 390 ? -18.136 20.185 27.275 1.00 36.12 390 GLN A C 1
ATOM 3211 O O . GLN A 1 390 ? -18.939 20.163 28.233 1.00 36.12 390 GLN A O 1
#

Foldseek 3Di:
DDPDPDDDDDPPVPPPPPPPPPPDDDDDDDDDDDDDDDDDDDDDDDDDPDDDPPDPPDPPVPPDDDDDDDDDDDPDPPLVVLVVVLVVCVVCVLPDDLVVSLVVLVVLLVVLVVNLVVCVVVVHDNPSSVVSNLSSLQSNLVSCVLLLVLVVSLVSLVCCVVVDDDPQLQVQLVSLQVSLVSCVSVVVLVSSLVSLVVSLVSCVVVVQLLSNLVSLLVNLLSCLVVVVLVSSLVSLVSSLVSVCVNDPPQCLSCLVSLQSNLVSCVSVVVLVSSVVSLVVSQVSVCVVDVDLLALVCLSSLQVQLVSCVVVVVLVSSLVSLVSSCSNDDRRLQSLLVSLLSNLLSCVVVVNNVSSVVSLVSSQVSCVVRHDCPNPSNVVSVVSVCVVPPD